Protein AF-0000000085179416 (afdb_homodimer)

Sequence (592 aa):
MPQKRSTLASAKGLTLIELLVALGIGALILALSLGLVLSNRQLYTLDQTRTALNQNLRAALDLLGADIRQAGERTPMDFPAVQVSSGNTLVLRRNLLEAVLTLCDRNGIRAGSSQDVLFVARRDHSPPPQCLPQDGDGNGWDDRLEAFARYRQENGGEVTFYLYDPTTGRGEFFPYDAEDQSRFHIHRARGRWTNDYPGNGTSRIYALEERRYVLQDGLLHLILNGNAAAPLRLVDRVTGFRVAVRTQDGRTHTDFGSRGQRWTDVAAILVEVTVQEGGRSRTLSGEYFPRNVLSQMPQKRSTLASAKGLTLIELLVALGIGALILALSLGLVLSNRQLYTLDQTRTALNQNLRAALDLLGADIRQAGERTPMDFPAVQ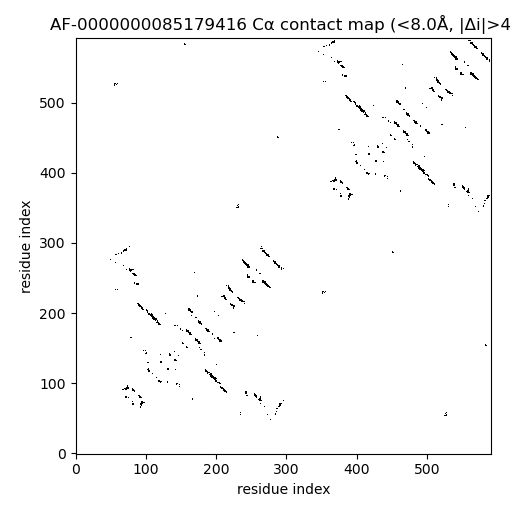VSSGNTLVLRRNLLEAVLTLCDRNGIRAGSSQDVLFVARRDHSPPPQCLPQDGDGNGWDDRLEAFARYRQENGGEVTFYLYDPTTGRGEFFPYDAEDQSRFHIHRARGRWTNDYPGNGTSRIYALEERRYVLQDGLLHLILNGNAAAPLRLVDRVTGFRVAVRTQDGRTHTDFGSRGQRWTDVAAILVEVTVQEGGRSRTLSGEYFPRNVLSQ

InterPro domains:
  IPR012902 Prokaryotic N-terminal methylation site [PF07963] (10-33)
  IPR012902 Prokaryotic N-terminal methylation site [PS00409] (12-32)
  IPR012902 Prokaryotic N-terminal methylation site [TIGR02532] (12-32)

pLDDT: mean 86.67, std 13.1, range [37.12, 98.19]

Nearest PDB structures (foldseek):
  6utu-assembly1_H  TM=5.791E-01  e=2.293E-02  Pseudomonas aeruginosa PAO1
  5bw0-assembly2_C  TM=5.534E-01  e=2.785E-01  Pseudomonas aeruginosa PAO1
  5zu5-assembly1_A  TM=1.793E-01  e=5.730E-01  Vibrio splendidus
  5xpw-assembly1_A-2  TM=1.370E-01  e=6.403E-01  Branchiostoma floridae
  7jzl-assembly1_B  TM=1.164E-01  e=2.053E+00  Severe acute respiratory syndrome coronavirus 2

Radius of gyration: 33.37 Å; Cα contacts (8 Å, |Δi|>4): 1235; chains: 2; bounding box: 124×116×88 Å

Organism: NCBI:txid751945

Structure (mmCIF, N/CA/C/O backbone):
data_AF-0000000085179416-model_v1
#
loop_
_entity.id
_entity.type
_entity.pdbx_description
1 polymer 'Prepilin-type N-terminal cleavage/methylation domain-containing protein'
#
loop_
_atom_site.group_PDB
_atom_site.id
_atom_site.type_symbol
_atom_site.label_atom_id
_atom_site.label_alt_id
_atom_site.label_comp_id
_atom_site.label_asym_id
_atom_site.label_entity_id
_atom_site.label_seq_id
_atom_site.pdbx_PDB_ins_code
_atom_site.Cartn_x
_atom_site.Cartn_y
_atom_site.Cartn_z
_atom_site.occupancy
_atom_site.B_iso_or_equiv
_atom_site.auth_seq_id
_atom_site.auth_comp_id
_atom_site.auth_asym_id
_atom_site.auth_atom_id
_atom_site.pdbx_PDB_model_num
ATOM 1 N N . MET A 1 1 ? 12.453 77.75 61.5 1 37.12 1 MET A N 1
ATOM 2 C CA . MET A 1 1 ? 12.359 77.375 60.094 1 37.12 1 MET A CA 1
ATOM 3 C C . MET A 1 1 ? 10.961 76.875 59.781 1 37.12 1 MET A C 1
ATOM 5 O O . MET A 1 1 ? 10.453 75.938 60.438 1 37.12 1 MET A O 1
ATOM 9 N N . PRO A 1 2 ? 10.023 77.625 59.188 1 47.03 2 PRO A N 1
ATOM 10 C CA . PRO A 1 2 ? 8.617 77.312 58.938 1 47.03 2 PRO A CA 1
ATOM 11 C C . PRO A 1 2 ? 8.422 76.125 58.031 1 47.03 2 PRO A C 1
ATOM 13 O O . PRO A 1 2 ? 9.258 75.875 57.156 1 47.03 2 PRO A O 1
ATOM 16 N N . GLN A 1 3 ? 8.047 75 58.594 1 50.47 3 GLN A N 1
ATOM 17 C CA . GLN A 1 3 ? 7.715 73.75 57.875 1 50.47 3 GLN A CA 1
ATOM 18 C C . GLN A 1 3 ? 6.758 74.062 56.719 1 50.47 3 GLN A C 1
ATOM 20 O O . GLN A 1 3 ? 5.691 74.625 56.938 1 50.47 3 GLN A O 1
ATOM 25 N N . LYS A 1 4 ? 7.328 74.25 55.531 1 53 4 LYS A N 1
ATOM 26 C CA . LYS A 1 4 ? 6.59 74.438 54.281 1 53 4 LYS A CA 1
ATOM 27 C C . LYS A 1 4 ? 5.547 73.375 54.094 1 53 4 LYS A C 1
ATOM 29 O O . LYS A 1 4 ? 5.879 72.188 54.031 1 53 4 LYS A O 1
ATOM 34 N N . ARG A 1 5 ? 4.293 73.562 54.438 1 51.75 5 ARG A N 1
ATOM 35 C CA . ARG A 1 5 ? 3.166 72.688 54.156 1 51.75 5 ARG A CA 1
ATOM 36 C C . ARG A 1 5 ? 3.062 72.375 52.656 1 51.75 5 ARG A C 1
ATOM 38 O O . ARG A 1 5 ? 3.039 73.312 51.844 1 51.75 5 ARG A O 1
ATOM 45 N N . SER A 1 6 ? 3.645 71.25 52.188 1 46.5 6 SER A N 1
ATOM 46 C CA . SER A 1 6 ? 3.504 70.812 50.812 1 46.5 6 SER A CA 1
ATOM 47 C C . SER A 1 6 ? 2.041 70.75 50.375 1 46.5 6 SER A C 1
ATOM 49 O O . SER A 1 6 ? 1.204 70.188 51.062 1 46.5 6 SER A O 1
ATOM 51 N N . THR A 1 7 ? 1.434 71.812 49.844 1 45.22 7 THR A N 1
ATOM 52 C CA . THR A 1 7 ? 0.093 71.812 49.281 1 45.22 7 THR A CA 1
ATOM 53 C C . THR A 1 7 ? -0.114 70.625 48.344 1 45.22 7 THR A C 1
ATOM 55 O O . THR A 1 7 ? 0.598 70.5 47.344 1 45.22 7 THR A O 1
ATOM 58 N N . LEU A 1 8 ? -0.374 69.438 48.875 1 43.59 8 LEU A N 1
ATOM 59 C CA . LEU A 1 8 ? -0.81 68.375 48.031 1 43.59 8 LEU A CA 1
ATOM 60 C C . LEU A 1 8 ? -1.809 68.812 46.969 1 43.59 8 LEU A C 1
ATOM 62 O O . LEU A 1 8 ? -2.805 69.5 47.312 1 43.59 8 LEU A O 1
ATOM 66 N N . ALA A 1 9 ? -1.366 69.25 45.844 1 45.34 9 ALA A N 1
ATOM 67 C CA . ALA A 1 9 ? -2.199 69.562 44.656 1 45.34 9 ALA A CA 1
ATOM 68 C C . ALA A 1 9 ? -3.418 68.625 44.625 1 45.34 9 ALA A C 1
ATOM 70 O O . ALA A 1 9 ? -3.289 67.375 44.75 1 45.34 9 ALA A O 1
ATOM 71 N N . SER A 1 10 ? -4.613 69 45.031 1 45.72 10 SER A N 1
ATOM 72 C CA . SER A 1 10 ? -5.934 68.375 44.906 1 45.72 10 SER A CA 1
ATOM 73 C C . SER A 1 10 ? -6.125 67.75 43.531 1 45.72 10 SER A C 1
ATOM 75 O O . SER A 1 10 ? -6.039 68.438 42.5 1 45.72 10 SER A O 1
ATOM 77 N N . ALA A 1 11 ? -5.613 66.625 43.25 1 50.62 11 ALA A N 1
ATOM 78 C CA . ALA A 1 11 ? -5.984 65.875 42.062 1 50.62 11 ALA A CA 1
ATOM 79 C C . ALA A 1 11 ? -7.465 66.062 41.75 1 50.62 11 ALA A C 1
ATOM 81 O O . ALA A 1 11 ? -8.336 65.688 42.531 1 50.62 11 ALA A O 1
ATOM 82 N N . LYS A 1 12 ? -7.809 67.062 41 1 55.06 12 LYS A N 1
ATOM 83 C CA . LYS A 1 12 ? -9.156 67.312 40.5 1 55.06 12 LYS A CA 1
ATOM 84 C C . LYS A 1 12 ? -9.805 66 40.062 1 55.06 12 LYS A C 1
ATOM 86 O O . LYS A 1 12 ? -9.234 65.25 39.25 1 55.06 12 LYS A O 1
ATOM 91 N N . GLY A 1 13 ? -10.57 65.375 40.812 1 56.47 13 GLY A N 1
ATOM 92 C CA . GLY A 1 13 ? -11.406 64.188 40.531 1 56.47 13 GLY A CA 1
ATOM 93 C C . GLY A 1 13 ? -12 64.25 39.156 1 56.47 13 GLY A C 1
ATOM 94 O O . GLY A 1 13 ? -12.156 65.312 38.562 1 56.47 13 GLY A O 1
ATOM 95 N N . LEU A 1 14 ? -11.695 63.312 38.344 1 61.19 14 LEU A N 1
ATOM 96 C CA . LEU A 1 14 ? -12.344 63.188 37.062 1 61.19 14 LEU A CA 1
ATOM 97 C C . LEU A 1 14 ? -13.852 63.312 37.188 1 61.19 14 LEU A C 1
ATOM 99 O O . LEU A 1 14 ? -14.438 62.844 38.188 1 61.19 14 LEU A O 1
ATOM 103 N N . THR A 1 15 ? -14.367 64.25 36.469 1 64.94 15 THR A N 1
ATOM 104 C CA . THR A 1 15 ? -15.82 64.375 36.375 1 64.94 15 THR A CA 1
ATOM 105 C C . THR A 1 15 ? -16.391 63.062 35.812 1 64.94 15 THR A C 1
ATOM 107 O O . THR A 1 15 ? -15.68 62.25 35.219 1 64.94 15 THR A O 1
ATOM 110 N N . LEU A 1 16 ? -17.562 62.688 36.156 1 63.41 16 LEU A N 1
ATOM 111 C CA . LEU A 1 16 ? -18.297 61.531 35.656 1 63.41 16 LEU A CA 1
ATOM 112 C C . LEU A 1 16 ? -18.234 61.438 34.156 1 63.41 16 LEU A C 1
ATOM 114 O O . LEU A 1 16 ? -18.047 60.344 33.594 1 63.41 16 LEU A O 1
ATOM 118 N N . ILE A 1 17 ? -18.359 62.625 33.469 1 69.12 17 ILE A N 1
ATOM 119 C CA . ILE A 1 17 ? -18.328 62.656 32 1 69.12 17 ILE A CA 1
ATOM 120 C C . ILE A 1 17 ? -16.938 62.281 31.5 1 69.12 17 ILE A C 1
ATOM 122 O O . ILE A 1 17 ? -16.812 61.562 30.5 1 69.12 17 ILE A O 1
ATOM 126 N N . GLU A 1 18 ? -16.031 62.781 32.25 1 71.25 18 GLU A N 1
ATOM 127 C CA . GLU A 1 18 ? -14.664 62.469 31.844 1 71.25 18 GLU A CA 1
ATOM 128 C C . GLU A 1 18 ? -14.367 60.969 32 1 71.25 18 GLU A C 1
ATOM 130 O O . GLU A 1 18 ? -13.719 60.375 31.156 1 71.25 18 GLU A O 1
ATOM 135 N N . LEU A 1 19 ? -14.758 60.406 33 1 67.81 19 LEU A N 1
ATOM 136 C CA . LEU A 1 19 ? -14.586 59 33.219 1 67.81 19 LEU A CA 1
ATOM 137 C C . LEU A 1 19 ? -15.352 58.188 32.156 1 67.81 19 LEU A C 1
ATOM 139 O O . LEU A 1 19 ? -14.836 57.188 31.641 1 67.81 19 LEU A O 1
ATOM 143 N N . LEU A 1 20 ? -16.547 58.594 31.812 1 71.06 20 LEU A N 1
ATOM 144 C CA . LEU A 1 20 ? -17.375 57.906 30.828 1 71.06 20 LEU A CA 1
ATOM 145 C C . LEU A 1 20 ? -16.734 57.938 29.438 1 71.06 20 LEU A C 1
ATOM 147 O O . LEU A 1 20 ? -16.734 56.938 28.719 1 71.06 20 LEU A O 1
ATOM 151 N N . VAL A 1 21 ? -16.125 59.156 29.156 1 74.06 21 VAL A N 1
ATOM 152 C CA . VAL A 1 21 ? -15.492 59.281 27.844 1 74.06 21 VAL A CA 1
ATOM 153 C C . VAL A 1 21 ? -14.219 58.438 27.797 1 74.06 21 VAL A C 1
ATOM 155 O O . VAL A 1 21 ? -13.953 57.781 26.797 1 74.06 21 VAL A O 1
ATOM 158 N N . ALA A 1 22 ? -13.492 58.5 28.859 1 74.25 22 ALA A N 1
ATOM 159 C CA . ALA A 1 22 ? -12.266 57.688 28.906 1 74.25 22 ALA A CA 1
ATOM 160 C C . ALA A 1 22 ? -12.578 56.188 28.812 1 74.25 22 ALA A C 1
ATOM 162 O O . ALA A 1 22 ? -11.891 55.469 28.109 1 74.25 22 ALA A O 1
ATOM 163 N N . LEU A 1 23 ? -13.578 55.781 29.516 1 73.25 23 LEU A N 1
ATOM 164 C CA . LEU A 1 23 ? -14 54.375 29.438 1 73.25 23 LEU A CA 1
ATOM 165 C C . LEU A 1 23 ? -14.508 54.031 28.031 1 73.25 23 LEU A C 1
ATOM 167 O O . LEU A 1 23 ? -14.266 52.938 27.531 1 73.25 23 LEU A O 1
ATOM 171 N N . GLY A 1 24 ? -15.219 55 27.422 1 74.88 24 GLY A N 1
ATOM 172 C CA . GLY A 1 24 ? -15.688 54.812 26.062 1 74.88 24 GLY A CA 1
ATOM 173 C C . GLY A 1 24 ? -14.562 54.656 25.062 1 74.88 24 GLY A C 1
ATOM 174 O O . GLY A 1 24 ? -14.57 53.75 24.234 1 74.88 24 GLY A O 1
ATOM 175 N N . ILE A 1 25 ? -13.578 55.531 25.203 1 74.12 25 ILE A N 1
ATOM 176 C CA . ILE A 1 25 ? -12.438 55.5 24.281 1 74.12 25 ILE A CA 1
ATOM 177 C C . ILE A 1 25 ? -11.617 54.25 24.531 1 74.12 25 ILE A C 1
ATOM 179 O O . ILE A 1 25 ? -11.195 53.562 23.594 1 74.12 25 ILE A O 1
ATOM 183 N N . GLY A 1 26 ? -11.375 54 25.828 1 72.94 26 GLY A N 1
ATOM 184 C CA . GLY A 1 26 ? -10.664 52.781 26.172 1 72.94 26 GLY A CA 1
ATOM 185 C C . GLY A 1 26 ? -11.352 51.531 25.656 1 72.94 26 GLY A C 1
ATOM 186 O O . GLY A 1 26 ? -10.695 50.625 25.125 1 72.94 26 GLY A O 1
ATOM 187 N N . ALA A 1 27 ? -12.711 51.469 25.781 1 76.38 27 ALA A N 1
ATOM 188 C CA . ALA A 1 27 ? -13.492 50.344 25.281 1 76.38 27 ALA A CA 1
ATOM 189 C C . ALA A 1 27 ? -13.398 50.25 23.766 1 76.38 27 ALA A C 1
ATOM 191 O O . ALA A 1 27 ? -13.289 49.125 23.203 1 76.38 27 ALA A O 1
ATOM 192 N N . LEU A 1 28 ? -13.344 51.344 23.109 1 71.88 28 LEU A N 1
ATOM 193 C CA . LEU A 1 28 ? -13.234 51.344 21.656 1 71.88 28 LEU A CA 1
ATOM 194 C C . LEU A 1 28 ? -11.867 50.812 21.219 1 71.88 28 LEU A C 1
ATOM 196 O O . LEU A 1 28 ? -11.781 50.031 20.266 1 71.88 28 LEU A O 1
ATOM 200 N N . ILE A 1 29 ? -10.82 51.219 21.875 1 75.81 29 ILE A N 1
ATOM 201 C CA . ILE A 1 29 ? -9.477 50.75 21.547 1 75.81 29 ILE A CA 1
ATOM 202 C C . ILE A 1 29 ? -9.344 49.25 21.812 1 75.81 29 ILE A C 1
ATOM 204 O O . ILE A 1 29 ? -8.781 48.531 21 1 75.81 29 ILE A O 1
ATOM 208 N N . LEU A 1 30 ? -9.867 48.781 22.875 1 73.94 30 LEU A N 1
ATOM 209 C CA . LEU A 1 30 ? -9.836 47.344 23.188 1 73.94 30 LEU A CA 1
ATOM 210 C C . LEU A 1 30 ? -10.609 46.562 22.141 1 73.94 30 LEU A C 1
ATOM 212 O O . LEU A 1 30 ? -10.18 45.469 21.734 1 73.94 30 LEU A O 1
ATOM 216 N N . ALA A 1 31 ? -11.734 47.094 21.734 1 71.12 31 ALA A N 1
ATOM 217 C CA . ALA A 1 31 ? -12.539 46.438 20.719 1 71.12 31 ALA A CA 1
ATOM 218 C C . ALA A 1 31 ? -11.797 46.344 19.391 1 71.12 31 ALA A C 1
ATOM 220 O O . ALA A 1 31 ? -11.797 45.312 18.734 1 71.12 31 ALA A O 1
ATOM 221 N N . LEU A 1 32 ? -11.102 47.438 19.047 1 67.69 32 LEU A N 1
ATOM 222 C CA . LEU A 1 32 ? -10.336 47.469 17.797 1 67.69 32 LEU A CA 1
ATOM 223 C C . LEU A 1 32 ? -9.133 46.531 17.891 1 67.69 32 LEU A C 1
ATOM 225 O O . LEU A 1 32 ? -8.828 45.844 16.922 1 67.69 32 LEU A O 1
ATOM 229 N N . SER A 1 33 ? -8.469 46.5 19 1 68.12 33 SER A N 1
ATOM 230 C CA . SER A 1 33 ? -7.324 45.594 19.219 1 68.12 33 SER A CA 1
ATOM 231 C C . SER A 1 33 ? -7.75 44.156 19.219 1 68.12 33 SER A C 1
ATOM 233 O O . SER A 1 33 ? -7.062 43.281 18.656 1 68.12 33 SER A O 1
ATOM 235 N N . LEU A 1 34 ? -8.891 43.906 19.844 1 65.25 34 LEU A N 1
ATOM 236 C CA . LEU A 1 34 ? -9.422 42.531 19.859 1 65.25 34 LEU A CA 1
ATOM 237 C C . LEU A 1 34 ? -9.805 42.094 18.453 1 65.25 34 LEU A C 1
ATOM 239 O O . LEU A 1 34 ? -9.562 40.938 18.078 1 65.25 34 LEU A O 1
ATOM 243 N N . GLY A 1 35 ? -10.344 43 17.688 1 62.09 35 GLY A N 1
ATOM 244 C CA . GLY A 1 35 ? -10.641 42.688 16.297 1 62.09 35 GLY A CA 1
ATOM 245 C C . GLY A 1 35 ? -9.414 42.344 15.484 1 62.09 35 GLY A C 1
ATOM 246 O O . GLY A 1 35 ? -9.438 41.406 14.688 1 62.09 35 GLY A O 1
ATOM 247 N N . LEU A 1 36 ? -8.352 43.062 15.758 1 61.28 36 LEU A N 1
ATOM 248 C CA . LEU A 1 36 ? -7.098 42.844 15.039 1 61.28 36 LEU A CA 1
ATOM 249 C C . LEU A 1 36 ? -6.48 41.5 15.453 1 61.28 36 LEU A C 1
ATOM 251 O O . LEU A 1 36 ? -5.98 40.75 14.609 1 61.28 36 LEU A O 1
ATOM 255 N N . VAL A 1 37 ? -6.473 41.312 16.719 1 61 37 VAL A N 1
ATOM 256 C CA . VAL A 1 37 ? -5.922 40.062 17.234 1 61 37 VAL A CA 1
ATOM 257 C C . VAL A 1 37 ? -6.727 38.875 16.703 1 61 37 VAL A C 1
ATOM 259 O O . VAL A 1 37 ? -6.152 37.875 16.281 1 61 37 VAL A O 1
ATOM 262 N N . LEU A 1 38 ? -8.039 39.031 16.609 1 60.34 38 LEU A N 1
ATOM 263 C CA . LEU A 1 38 ? -8.891 37.969 16.094 1 60.34 38 LEU A CA 1
ATOM 264 C C . LEU A 1 38 ? -8.703 37.781 14.586 1 60.34 38 LEU A C 1
ATOM 266 O O . LEU A 1 38 ? -8.695 36.688 14.078 1 60.34 38 LEU A O 1
ATOM 270 N N . SER A 1 39 ? -8.469 38.906 13.93 1 60.66 39 SER A N 1
ATOM 271 C CA . SER A 1 39 ? -8.227 38.875 12.492 1 60.66 39 SER A CA 1
ATOM 272 C C . SER A 1 39 ? -6.887 38.219 12.18 1 60.66 39 SER A C 1
ATOM 274 O O . SER A 1 39 ? -6.793 37.406 11.25 1 60.66 39 SER A O 1
ATOM 276 N N . ASN A 1 40 ? -5.77 38.562 12.906 1 57.25 40 ASN A N 1
ATOM 277 C CA . ASN A 1 40 ? -4.457 37.938 12.695 1 57.25 40 ASN A CA 1
ATOM 278 C C . ASN A 1 40 ? -4.457 36.469 13.055 1 57.25 40 ASN A C 1
ATOM 280 O O . ASN A 1 40 ? -3.818 35.656 12.375 1 57.25 40 ASN A O 1
ATOM 284 N N . ARG A 1 41 ? -5.09 36.125 14.094 1 55.97 41 ARG A N 1
ATOM 285 C CA . ARG A 1 41 ? -5.219 34.719 14.445 1 55.97 41 ARG A CA 1
ATOM 286 C C . ARG A 1 41 ? -5.949 33.938 13.352 1 55.97 41 ARG A C 1
ATOM 288 O O . ARG A 1 41 ? -5.594 32.812 13.039 1 55.97 41 ARG A O 1
ATOM 295 N N . GLN A 1 42 ? -6.883 34.688 12.766 1 57.16 42 GLN A N 1
ATOM 296 C CA . GLN A 1 42 ? -7.617 34.062 11.672 1 57.16 42 GLN A CA 1
ATOM 297 C C . GLN A 1 42 ? -6.727 33.875 10.445 1 57.16 42 GLN A C 1
ATOM 299 O O . GLN A 1 42 ? -6.77 32.812 9.805 1 57.16 42 GLN A O 1
ATOM 304 N N . LEU A 1 43 ? -5.844 34.844 10.156 1 52.69 43 LEU A N 1
ATOM 305 C CA . LEU A 1 43 ? -4.949 34.75 9.008 1 52.69 43 LEU A CA 1
ATOM 306 C C . LEU A 1 43 ? -3.9 33.656 9.234 1 52.69 43 LEU A C 1
ATOM 308 O O . LEU A 1 43 ? -3.613 32.875 8.328 1 52.69 43 LEU A O 1
ATOM 312 N N . TYR A 1 44 ? -3.238 33.594 10.359 1 53.75 44 TYR A N 1
ATOM 313 C CA . TYR A 1 44 ? -2.227 32.594 10.695 1 53.75 44 TYR A CA 1
ATOM 314 C C . TYR A 1 44 ? -2.824 31.203 10.703 1 53.75 44 TYR A C 1
ATOM 316 O O . TYR A 1 44 ? -2.234 30.266 10.164 1 53.75 44 TYR A O 1
ATOM 324 N N . THR A 1 45 ? -3.988 31.062 11.297 1 59.47 45 THR A N 1
ATOM 325 C CA . THR A 1 45 ? -4.668 29.766 11.336 1 59.47 45 THR A CA 1
ATOM 326 C C . THR A 1 45 ? -5.07 29.328 9.938 1 59.47 45 THR A C 1
ATOM 328 O O . THR A 1 45 ? -4.949 28.156 9.594 1 59.47 45 THR A O 1
ATOM 331 N N . LEU A 1 46 ? -5.336 30.406 9.07 1 58.53 46 LEU A N 1
ATOM 332 C CA . LEU A 1 46 ? -5.711 30.094 7.699 1 58.53 46 LEU A CA 1
ATOM 333 C C . LEU A 1 46 ? -4.496 29.641 6.895 1 58.53 46 LEU A C 1
ATOM 335 O O . LEU A 1 46 ? -4.582 28.703 6.113 1 58.53 46 LEU A O 1
ATOM 339 N N . ASP A 1 47 ? -3.279 30.312 7.113 1 62.72 47 ASP A N 1
ATOM 340 C CA . ASP A 1 47 ? -2.064 29.953 6.391 1 62.72 47 ASP A CA 1
ATOM 341 C C . ASP A 1 47 ? -1.564 28.562 6.812 1 62.72 47 ASP A C 1
ATOM 343 O O . ASP A 1 47 ? -1.149 27.766 5.969 1 62.72 47 ASP A O 1
ATOM 347 N N . GLN A 1 48 ? -1.562 28.328 8.039 1 68.69 48 GLN A N 1
ATOM 348 C CA . GLN A 1 48 ? -1.123 27.031 8.539 1 68.69 48 GLN A CA 1
ATOM 349 C C . GLN A 1 48 ? -2.045 25.922 8.055 1 68.69 48 GLN A C 1
ATOM 351 O O . GLN A 1 48 ? -1.581 24.828 7.703 1 68.69 48 GLN A O 1
ATOM 356 N N . THR A 1 49 ? -3.248 26.297 7.902 1 76 49 THR A N 1
ATOM 357 C CA . THR A 1 49 ? -4.227 25.328 7.426 1 76 49 THR A CA 1
ATOM 358 C C . THR A 1 49 ? -4.039 25.062 5.938 1 76 49 THR A C 1
ATOM 360 O O . THR A 1 49 ? -4.137 23.906 5.492 1 76 49 THR A O 1
ATOM 363 N N . ARG A 1 50 ? -3.613 26.141 5.203 1 78.75 50 ARG A N 1
ATOM 364 C CA . ARG A 1 50 ? -3.393 25.953 3.771 1 78.75 50 ARG A CA 1
ATOM 365 C C . ARG A 1 50 ? -2.166 25.094 3.508 1 78.75 50 ARG A C 1
ATOM 367 O O . ARG A 1 50 ? -2.197 24.203 2.652 1 78.75 50 ARG A O 1
ATOM 374 N N . THR A 1 51 ? -1.12 25.359 4.145 1 80.88 51 THR A N 1
ATOM 375 C CA . THR A 1 51 ? 0.099 24.578 3.986 1 80.88 51 THR A CA 1
ATOM 376 C C . THR A 1 51 ? -0.147 23.109 4.344 1 80.88 51 THR A C 1
ATOM 378 O O . THR A 1 51 ? 0.272 22.219 3.619 1 80.88 51 THR A O 1
ATOM 381 N N . ALA A 1 52 ? -0.859 22.922 5.375 1 82.19 52 ALA A N 1
ATOM 382 C CA . ALA A 1 52 ? -1.168 21.562 5.816 1 82.19 52 ALA A CA 1
ATOM 383 C C . ALA A 1 52 ? -2.035 20.828 4.789 1 82.19 52 ALA A C 1
ATOM 385 O O . ALA A 1 52 ? -1.827 19.656 4.516 1 82.19 52 ALA A O 1
ATOM 386 N N . LEU A 1 53 ? -2.922 21.562 4.219 1 85.19 53 LEU A N 1
ATOM 387 C CA . LEU A 1 53 ? -3.805 20.969 3.219 1 85.19 53 LEU A CA 1
ATOM 388 C C . LEU A 1 53 ? -3.027 20.594 1.959 1 85.19 53 LEU A C 1
ATOM 390 O O . LEU A 1 53 ? -3.238 19.516 1.391 1 85.19 53 LEU A O 1
ATOM 394 N N . ASN A 1 54 ? -2.152 21.484 1.59 1 86.5 54 ASN A N 1
ATOM 395 C CA . ASN A 1 54 ? -1.344 21.203 0.407 1 86.5 54 ASN A CA 1
ATOM 396 C C . ASN A 1 54 ? -0.411 20.016 0.63 1 86.5 54 ASN A C 1
ATOM 398 O O . ASN A 1 54 ? -0.215 19.203 -0.271 1 86.5 54 ASN A O 1
ATOM 402 N N . GLN A 1 55 ? 0.098 20 1.769 1 85.81 55 GLN A N 1
ATOM 403 C CA . GLN A 1 55 ? 0.967 18.891 2.113 1 85.81 55 GLN A CA 1
ATOM 404 C C . GLN A 1 55 ? 0.189 17.578 2.143 1 85.81 55 GLN A C 1
ATOM 406 O O . GLN A 1 55 ? 0.664 16.547 1.64 1 85.81 55 GLN A O 1
ATOM 411 N N . ASN A 1 56 ? -0.943 17.625 2.646 1 89.56 56 ASN A N 1
ATOM 412 C CA . ASN A 1 56 ? -1.8 16.438 2.697 1 89.56 56 ASN A CA 1
ATOM 413 C C . ASN A 1 56 ? -2.211 15.984 1.299 1 89.56 56 ASN A C 1
ATOM 415 O O . ASN A 1 56 ? -2.264 14.781 1.022 1 89.56 56 ASN A O 1
ATOM 419 N N . LEU A 1 57 ? -2.463 16.953 0.495 1 91.31 57 LEU A N 1
ATOM 420 C CA . LEU A 1 57 ? -2.848 16.672 -0.883 1 91.31 57 LEU A CA 1
ATOM 421 C C . LEU A 1 57 ? -1.72 15.961 -1.623 1 91.31 57 LEU A C 1
ATOM 423 O O . LEU A 1 57 ? -1.953 14.961 -2.309 1 91.31 57 LEU A O 1
ATOM 427 N N . ARG A 1 58 ? -0.556 16.438 -1.472 1 90.81 58 ARG A N 1
ATOM 428 C CA . ARG A 1 58 ? 0.597 15.812 -2.113 1 90.81 58 ARG A CA 1
ATOM 429 C C . ARG A 1 58 ? 0.821 14.406 -1.579 1 90.81 58 ARG A C 1
ATOM 431 O O . ARG A 1 58 ? 1.071 13.477 -2.35 1 90.81 58 ARG A O 1
ATOM 438 N N . ALA A 1 59 ? 0.72 14.273 -0.339 1 90.88 59 ALA A N 1
ATOM 439 C CA . ALA A 1 59 ? 0.893 12.961 0.286 1 90.88 59 ALA A CA 1
ATOM 440 C C . ALA A 1 59 ? -0.162 11.977 -0.206 1 90.88 59 ALA A C 1
ATOM 442 O O . ALA A 1 59 ? 0.136 10.805 -0.435 1 90.88 59 ALA A O 1
ATOM 443 N N . ALA A 1 60 ? -1.333 12.453 -0.321 1 93.12 60 ALA A N 1
ATOM 444 C CA . ALA A 1 60 ? -2.414 11.602 -0.807 1 93.12 60 ALA A CA 1
ATOM 445 C C . ALA A 1 60 ? -2.148 11.133 -2.234 1 93.12 60 ALA A C 1
ATOM 447 O O . ALA A 1 60 ? -2.4 9.977 -2.574 1 93.12 60 ALA A O 1
ATOM 448 N N . LEU A 1 61 ? -1.639 12.016 -3.041 1 92.44 61 LEU A N 1
ATOM 449 C CA . LEU A 1 61 ? -1.299 11.641 -4.406 1 92.44 61 LEU A CA 1
ATOM 450 C C . LEU A 1 61 ? -0.142 10.648 -4.426 1 92.44 61 LEU A C 1
ATOM 452 O O . LEU A 1 61 ? -0.124 9.727 -5.246 1 92.44 61 LEU A O 1
ATOM 456 N N . ASP A 1 62 ? 0.76 10.844 -3.537 1 90.62 62 ASP A N 1
ATOM 457 C CA . ASP A 1 62 ? 1.866 9.898 -3.416 1 90.62 62 ASP A CA 1
ATOM 458 C C . ASP A 1 62 ? 1.362 8.516 -3.023 1 90.62 62 ASP A C 1
ATOM 460 O O . ASP A 1 62 ? 1.827 7.504 -3.557 1 90.62 62 ASP A O 1
ATOM 464 N N . LEU A 1 63 ? 0.445 8.492 -2.129 1 93.69 63 LEU A N 1
ATOM 465 C CA . LEU A 1 63 ? -0.145 7.223 -1.714 1 93.69 63 LEU A CA 1
ATOM 466 C C . LEU A 1 63 ? -0.886 6.562 -2.873 1 93.69 63 LEU A C 1
ATOM 468 O O . LEU A 1 63 ? -0.734 5.363 -3.109 1 93.69 63 LEU A O 1
ATOM 472 N N . LEU A 1 64 ? -1.616 7.355 -3.539 1 94.62 64 LEU A N 1
ATOM 473 C CA . LEU A 1 64 ? -2.342 6.867 -4.707 1 94.62 64 LEU A CA 1
ATOM 474 C C . LEU A 1 64 ? -1.383 6.289 -5.742 1 94.62 64 LEU A C 1
ATOM 476 O O . LEU A 1 64 ? -1.603 5.191 -6.254 1 94.62 64 LEU A O 1
ATOM 480 N N . GLY A 1 65 ? -0.381 7.016 -6.023 1 93 65 GLY A N 1
ATOM 481 C CA . GLY A 1 65 ? 0.624 6.535 -6.957 1 93 65 GLY A CA 1
ATOM 482 C C . GLY A 1 65 ? 1.254 5.223 -6.531 1 93 65 GLY A C 1
ATOM 483 O O . GLY A 1 65 ? 1.435 4.32 -7.355 1 93 65 GLY A O 1
ATOM 484 N N . ALA A 1 66 ? 1.583 5.137 -5.312 1 91.88 66 ALA A N 1
ATOM 485 C CA . ALA A 1 66 ? 2.16 3.908 -4.773 1 91.88 66 ALA A CA 1
ATOM 486 C C . ALA A 1 66 ? 1.198 2.734 -4.93 1 91.88 66 ALA A C 1
ATOM 488 O O . ALA A 1 66 ? 1.608 1.632 -5.297 1 91.88 66 ALA A O 1
ATOM 489 N N . ASP A 1 67 ? -0.06 2.947 -4.617 1 95.25 67 ASP A N 1
ATOM 490 C CA . ASP A 1 67 ? -1.064 1.895 -4.73 1 95.25 67 ASP A CA 1
ATOM 491 C C . ASP A 1 67 ? -1.26 1.478 -6.188 1 95.25 67 ASP A C 1
ATOM 493 O O . ASP A 1 67 ? -1.404 0.29 -6.484 1 95.25 67 ASP A O 1
ATOM 497 N N . ILE A 1 68 ? -1.28 2.445 -7.098 1 95.69 68 ILE A N 1
ATOM 498 C CA . ILE A 1 68 ? -1.446 2.15 -8.516 1 95.69 68 ILE A CA 1
ATOM 499 C C . ILE A 1 68 ? -0.292 1.275 -9 1 95.69 68 ILE A C 1
ATOM 501 O O . ILE A 1 68 ? -0.502 0.316 -9.75 1 95.69 68 ILE A O 1
ATOM 505 N N . ARG A 1 69 ? 0.888 1.539 -8.594 1 91.06 69 ARG A N 1
ATOM 506 C CA . ARG A 1 69 ? 2.062 0.783 -9.016 1 91.06 69 ARG A CA 1
ATOM 507 C C . ARG A 1 69 ? 1.961 -0.675 -8.578 1 91.06 69 ARG A C 1
ATOM 509 O O . ARG A 1 69 ? 2.535 -1.561 -9.219 1 91.06 69 ARG A O 1
ATOM 516 N N . GLN A 1 70 ? 1.152 -0.87 -7.508 1 91.88 70 GLN A N 1
ATOM 517 C CA . GLN A 1 70 ? 1.048 -2.223 -6.973 1 91.88 70 GLN A CA 1
ATOM 518 C C . GLN A 1 70 ? -0.159 -2.953 -7.555 1 91.88 70 GLN A C 1
ATOM 520 O O . GLN A 1 70 ? -0.321 -4.156 -7.348 1 91.88 70 GLN A O 1
ATOM 525 N N . ALA A 1 71 ? -0.969 -2.246 -8.25 1 95.75 71 ALA A N 1
ATOM 526 C CA . ALA A 1 71 ? -2.191 -2.842 -8.781 1 95.75 71 ALA A CA 1
ATOM 527 C C . ALA A 1 71 ? -1.872 -3.99 -9.734 1 95.75 71 ALA A C 1
ATOM 529 O O . ALA A 1 71 ? -0.944 -3.895 -10.547 1 95.75 71 ALA A O 1
ATOM 530 N N . GLY A 1 72 ? -2.641 -5.109 -9.578 1 95.56 72 GLY A N 1
ATOM 531 C CA . GLY A 1 72 ? -2.52 -6.223 -10.508 1 95.56 72 GLY A CA 1
ATOM 532 C C . GLY A 1 72 ? -1.511 -7.266 -10.062 1 95.56 72 GLY A C 1
ATOM 533 O O . GLY A 1 72 ? -1.319 -8.281 -10.742 1 95.56 72 GLY A O 1
ATOM 534 N N . GLU A 1 73 ? -0.878 -7.031 -8.906 1 92.62 73 GLU A N 1
ATOM 535 C CA . GLU A 1 73 ? 0.082 -8.016 -8.406 1 92.62 73 GLU A CA 1
ATOM 536 C C . GLU A 1 73 ? -0.552 -9.398 -8.289 1 92.62 73 GLU A C 1
ATOM 538 O O . GLU A 1 73 ? -1.6 -9.555 -7.656 1 92.62 73 GLU A O 1
ATOM 543 N N . ARG A 1 74 ? 0.087 -10.414 -8.922 1 91.75 74 ARG A N 1
ATOM 544 C CA . ARG A 1 74 ? -0.302 -11.812 -8.844 1 91.75 74 ARG A CA 1
ATOM 545 C C . ARG A 1 74 ? -1.738 -12.008 -9.32 1 91.75 74 ARG A C 1
ATOM 547 O O . ARG A 1 74 ? -2.479 -12.82 -8.758 1 91.75 74 ARG A O 1
ATOM 554 N N . THR A 1 75 ? -2.244 -11.172 -10.195 1 94.75 75 THR A N 1
ATOM 555 C CA . THR A 1 75 ? -3.568 -11.359 -10.773 1 94.75 75 THR A CA 1
ATOM 556 C C . THR A 1 75 ? -3.467 -11.656 -12.266 1 94.75 75 THR A C 1
ATOM 558 O O . THR A 1 75 ? -2.547 -11.18 -12.938 1 94.75 75 THR A O 1
ATOM 561 N N . PRO A 1 76 ? -4.348 -12.5 -12.742 1 92.81 76 PRO A N 1
ATOM 562 C CA . PRO A 1 76 ? -4.344 -12.781 -14.18 1 92.81 76 PRO A CA 1
ATOM 563 C C . PRO A 1 76 ? -4.934 -11.633 -15.008 1 92.81 76 PRO A C 1
ATOM 565 O O . PRO A 1 76 ? -5.465 -10.672 -14.445 1 92.81 76 PRO A O 1
ATOM 568 N N . MET A 1 77 ? -4.832 -11.75 -16.297 1 89.75 77 MET A N 1
ATOM 569 C CA . MET A 1 77 ? -5.254 -10.695 -17.219 1 89.75 77 MET A CA 1
ATOM 570 C C . MET A 1 77 ? -6.77 -10.516 -17.172 1 89.75 77 MET A C 1
ATOM 572 O O . MET A 1 77 ? -7.273 -9.422 -17.422 1 89.75 77 MET A O 1
ATOM 576 N N . ASP A 1 78 ? -7.492 -11.578 -16.859 1 88.88 78 ASP A N 1
ATOM 577 C CA . ASP A 1 78 ? -8.945 -11.531 -16.922 1 88.88 78 ASP A CA 1
ATOM 578 C C . ASP A 1 78 ? -9.539 -11.055 -15.586 1 88.88 78 ASP A C 1
ATOM 580 O O . ASP A 1 78 ? -10.758 -11.023 -15.422 1 88.88 78 ASP A O 1
ATOM 584 N N . PHE A 1 79 ? -8.695 -10.766 -14.648 1 93.69 79 PHE A N 1
ATOM 585 C CA . PHE A 1 79 ? -9.125 -10.234 -13.359 1 93.69 79 PHE A CA 1
ATOM 586 C C . PHE A 1 79 ? -9.211 -8.719 -13.398 1 93.69 79 PHE A C 1
ATOM 588 O O . PHE A 1 79 ? -8.359 -8.055 -14 1 93.69 79 PHE A O 1
ATOM 595 N N . PRO A 1 80 ? -10.234 -8.156 -12.82 1 94.12 80 PRO A N 1
ATOM 596 C CA . PRO A 1 80 ? -10.375 -6.699 -12.82 1 94.12 80 PRO A CA 1
ATOM 597 C C . PRO A 1 80 ? -9.492 -6.016 -11.781 1 94.12 80 PRO A C 1
ATOM 599 O O . PRO A 1 80 ? -10 -5.426 -10.828 1 94.12 80 PRO A O 1
ATOM 602 N N . ALA A 1 81 ? -8.227 -6 -12.062 1 96.44 81 ALA A N 1
ATOM 603 C CA . ALA A 1 81 ? -7.246 -5.461 -11.125 1 96.44 81 ALA A CA 1
ATOM 604 C C . ALA A 1 81 ? -7.352 -3.943 -11.031 1 96.44 81 ALA A C 1
ATOM 606 O O . ALA A 1 81 ? -6.977 -3.352 -10.016 1 96.44 81 ALA A O 1
ATOM 607 N N . VAL A 1 82 ? -7.793 -3.289 -12.086 1 97.62 82 VAL A N 1
ATOM 608 C CA . VAL A 1 82 ? -8 -1.847 -12.148 1 97.62 82 VAL A CA 1
ATOM 609 C C . VAL A 1 82 ? -9.414 -1.551 -12.641 1 97.62 82 VAL A C 1
ATOM 611 O O . VAL A 1 82 ? -9.836 -2.061 -13.688 1 97.62 82 VAL A O 1
ATOM 614 N N . GLN A 1 83 ? -10.102 -0.763 -11.898 1 97.25 83 GLN A N 1
ATOM 615 C CA . GLN A 1 83 ? -11.438 -0.339 -12.305 1 97.25 83 GLN A CA 1
ATOM 616 C C . GLN A 1 83 ? -11.648 1.148 -12.031 1 97.25 83 GLN A C 1
ATOM 618 O O . GLN A 1 83 ? -11.25 1.658 -10.984 1 97.25 83 GLN A O 1
ATOM 623 N N . VAL A 1 84 ? -12.133 1.812 -13 1 97.75 84 VAL A N 1
ATOM 624 C CA . VAL A 1 84 ? -12.547 3.205 -12.875 1 97.75 84 VAL A CA 1
ATOM 625 C C . VAL A 1 84 ? -14.031 3.33 -13.211 1 97.75 84 VAL A C 1
ATOM 627 O O . VAL A 1 84 ? -14.492 2.795 -14.227 1 97.75 84 VAL A O 1
ATOM 630 N N . SER A 1 85 ? -14.758 3.982 -12.328 1 95.56 85 SER A N 1
ATOM 631 C CA . SER A 1 85 ? -16.188 4.191 -12.547 1 95.56 85 SER A CA 1
ATOM 632 C C . SER A 1 85 ? -16.531 5.676 -12.531 1 95.56 85 SER A C 1
ATOM 634 O O . SER A 1 85 ? -16.219 6.383 -11.57 1 95.56 85 SER A O 1
ATOM 636 N N . SER A 1 86 ? -17.188 6.176 -13.586 1 93.38 86 SER A N 1
ATOM 637 C CA . SER A 1 86 ? -17.703 7.531 -13.727 1 93.38 86 SER A CA 1
ATOM 638 C C . SER A 1 86 ? -16.594 8.562 -13.586 1 93.38 86 SER A C 1
ATOM 640 O O . SER A 1 86 ? -16.844 9.711 -13.211 1 93.38 86 SER A O 1
ATOM 642 N N . GLY A 1 87 ? -15.422 8.141 -13.648 1 94.19 87 GLY A N 1
ATOM 643 C CA . GLY A 1 87 ? -14.273 9.039 -13.602 1 94.19 87 GLY A CA 1
ATOM 644 C C . GLY A 1 87 ? -14 9.57 -12.211 1 94.19 87 GLY A C 1
ATOM 645 O O . GLY A 1 87 ? -13.203 10.492 -12.039 1 94.19 87 GLY A O 1
ATOM 646 N N . ASN A 1 88 ? -14.656 9.023 -11.203 1 94.38 88 ASN A N 1
ATOM 647 C CA . ASN A 1 88 ? -14.445 9.594 -9.883 1 94.38 88 ASN A CA 1
ATOM 648 C C . ASN A 1 88 ? -14.281 8.508 -8.82 1 94.38 88 ASN A C 1
ATOM 650 O O . ASN A 1 88 ? -14.352 8.781 -7.625 1 94.38 88 ASN A O 1
ATOM 654 N N . THR A 1 89 ? -14.203 7.309 -9.242 1 96.62 89 THR A N 1
ATOM 655 C CA . THR A 1 89 ? -13.914 6.18 -8.367 1 96.62 89 THR A CA 1
ATOM 656 C C . THR A 1 89 ? -12.812 5.305 -8.961 1 96.62 89 THR A C 1
ATOM 658 O O . THR A 1 89 ? -12.875 4.922 -10.133 1 96.62 89 THR A O 1
ATOM 661 N N . LEU A 1 90 ? -11.82 5.082 -8.203 1 98.19 90 LEU A N 1
ATOM 662 C CA . LEU A 1 90 ? -10.719 4.219 -8.602 1 98.19 90 LEU A CA 1
ATOM 663 C C . LEU A 1 90 ? -10.617 3.006 -7.68 1 98.19 90 LEU A C 1
ATOM 665 O O . LEU A 1 90 ? -10.539 3.152 -6.457 1 98.19 90 LEU A O 1
ATOM 669 N N . VAL A 1 91 ? -10.703 1.835 -8.258 1 97.88 91 VAL A N 1
ATOM 670 C CA . VAL A 1 91 ? -10.539 0.595 -7.504 1 97.88 91 VAL A CA 1
ATOM 671 C C . VAL A 1 91 ? -9.273 -0.122 -7.969 1 97.88 91 VAL A C 1
ATOM 673 O O . VAL A 1 91 ? -9.078 -0.348 -9.164 1 97.88 91 VAL A O 1
ATOM 676 N N . LEU A 1 92 ? -8.398 -0.396 -7.051 1 97.88 92 LEU A N 1
ATOM 677 C CA . LEU A 1 92 ? -7.152 -1.119 -7.281 1 97.88 92 LEU A CA 1
ATOM 678 C C . LEU A 1 92 ? -7.129 -2.43 -6.504 1 97.88 92 LEU A C 1
ATOM 680 O O . LEU A 1 92 ? -7.477 -2.459 -5.32 1 97.88 92 LEU A O 1
ATOM 684 N N . ARG A 1 93 ? -6.781 -3.496 -7.219 1 97 93 ARG A N 1
ATOM 685 C CA . ARG A 1 93 ? -6.785 -4.809 -6.578 1 97 93 ARG A CA 1
ATOM 686 C C . ARG A 1 93 ? -5.469 -5.535 -6.809 1 97 93 ARG A C 1
ATOM 688 O O . ARG A 1 93 ? -4.82 -5.352 -7.84 1 97 93 ARG A O 1
ATOM 695 N N . ARG A 1 94 ? -5.047 -6.281 -5.824 1 95.06 94 ARG A N 1
ATOM 696 C CA . ARG A 1 94 ? -3.918 -7.199 -5.93 1 95.06 94 ARG A CA 1
ATOM 697 C C . ARG A 1 94 ? -4.176 -8.484 -5.148 1 95.06 94 ARG A C 1
ATOM 699 O O . ARG A 1 94 ? -5.027 -8.508 -4.254 1 95.06 94 ARG A O 1
ATOM 706 N N . ASN A 1 95 ? -3.537 -9.516 -5.59 1 95.06 95 ASN A N 1
ATOM 707 C CA . ASN A 1 95 ? -3.604 -10.789 -4.883 1 95.06 95 ASN A CA 1
ATOM 708 C C . ASN A 1 95 ? -2.418 -10.977 -3.939 1 95.06 95 ASN A C 1
ATOM 710 O O . ASN A 1 95 ? -1.271 -10.742 -4.324 1 95.06 95 ASN A O 1
ATOM 714 N N . LEU A 1 96 ? -2.721 -11.328 -2.744 1 90.69 96 LEU A N 1
ATOM 715 C CA . LEU A 1 96 ? -1.705 -11.352 -1.697 1 90.69 96 LEU A CA 1
ATOM 716 C C . LEU A 1 96 ? -0.921 -12.664 -1.739 1 90.69 96 LEU A C 1
ATOM 718 O O . LEU A 1 96 ? 0.192 -12.742 -1.214 1 90.69 96 LEU A O 1
ATOM 722 N N . LEU A 1 97 ? -1.499 -13.703 -2.297 1 90.75 97 LEU A N 1
ATOM 723 C CA . LEU A 1 97 ? -0.86 -15.016 -2.387 1 90.75 97 LEU A CA 1
ATOM 724 C C . LEU A 1 97 ? -0.65 -15.422 -3.842 1 90.75 97 LEU A C 1
ATOM 726 O O . LEU A 1 97 ? -1.412 -15.008 -4.719 1 90.75 97 LEU A O 1
ATOM 730 N N . GLU A 1 98 ? 0.373 -16.203 -4.027 1 89.62 98 GLU A N 1
ATOM 731 C CA . GLU A 1 98 ? 0.562 -16.797 -5.352 1 89.62 98 GLU A CA 1
ATOM 732 C C . GLU A 1 98 ? -0.525 -17.812 -5.664 1 89.62 98 GLU A C 1
ATOM 734 O O . GLU A 1 98 ? -0.981 -17.922 -6.805 1 89.62 98 GLU A O 1
ATOM 739 N N . ALA A 1 99 ? -0.888 -18.516 -4.641 1 92.94 99 ALA A N 1
ATOM 740 C CA . ALA A 1 99 ? -1.911 -19.547 -4.801 1 92.94 99 ALA A CA 1
ATOM 741 C C . ALA A 1 99 ? -3.285 -18.922 -5.027 1 92.94 99 ALA A C 1
ATOM 743 O O . ALA A 1 99 ? -3.609 -17.891 -4.441 1 92.94 99 ALA A O 1
ATOM 744 N N . VAL A 1 100 ? -4.066 -19.5 -5.906 1 95.94 100 VAL A N 1
ATOM 745 C CA . VAL A 1 100 ? -5.465 -19.172 -6.148 1 95.94 100 VAL A CA 1
ATOM 746 C C . VAL A 1 100 ? -6.324 -20.422 -6.035 1 95.94 100 VAL A C 1
ATOM 748 O O . VAL A 1 100 ? -5.977 -21.469 -6.582 1 95.94 100 VAL A O 1
ATOM 751 N N . LEU A 1 101 ? -7.387 -20.312 -5.301 1 95.38 101 LEU A N 1
ATOM 752 C CA . LEU A 1 101 ? -8.281 -21.453 -5.184 1 95.38 101 LEU A CA 1
ATOM 753 C C . LEU A 1 101 ? -9.383 -21.391 -6.238 1 95.38 101 LEU A C 1
ATOM 755 O O . LEU A 1 101 ? -9.727 -20.312 -6.723 1 95.38 101 LEU A O 1
ATOM 759 N N . THR A 1 102 ? -9.867 -22.562 -6.539 1 95.69 102 THR A N 1
ATOM 760 C CA . THR A 1 102 ? -11.008 -22.672 -7.445 1 95.69 102 THR A CA 1
ATOM 761 C C . THR A 1 102 ? -12.242 -23.188 -6.703 1 95.69 102 THR A C 1
ATOM 763 O O . THR A 1 102 ? -12.141 -24.062 -5.852 1 95.69 102 THR A O 1
ATOM 766 N N . LEU A 1 103 ? -13.359 -22.531 -7.02 1 95.5 103 LEU A N 1
ATOM 767 C CA . LEU A 1 103 ? -14.602 -23.047 -6.469 1 95.5 103 LEU A CA 1
ATOM 768 C C . LEU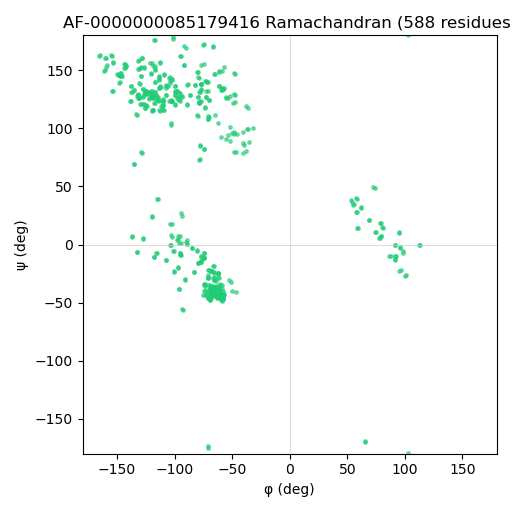 A 1 103 ? -15.016 -24.328 -7.184 1 95.5 103 LEU A C 1
ATOM 770 O O . LEU A 1 103 ? -15.328 -24.312 -8.375 1 95.5 103 LEU A O 1
ATOM 774 N N . CYS A 1 104 ? -15.055 -25.344 -6.414 1 93.12 104 CYS A N 1
ATOM 775 C CA . CYS A 1 104 ? -15.305 -26.641 -7.008 1 93.12 104 CYS A CA 1
ATOM 776 C C . CYS A 1 104 ? -16.578 -27.266 -6.438 1 93.12 104 CYS A C 1
ATOM 778 O O . CYS A 1 104 ? -16.734 -28.484 -6.461 1 93.12 104 CYS A O 1
ATOM 780 N N . ASP A 1 105 ? -17.391 -26.438 -5.984 1 88.25 105 ASP A N 1
ATOM 781 C CA . ASP A 1 105 ? -18.688 -26.938 -5.531 1 88.25 105 ASP A CA 1
ATOM 782 C C . ASP A 1 105 ? -19.547 -27.391 -6.711 1 88.25 105 ASP A C 1
ATOM 784 O O . ASP A 1 105 ? -19.844 -26.594 -7.605 1 88.25 105 ASP A O 1
ATOM 788 N N . ARG A 1 106 ? -20.047 -28.672 -6.738 1 84.38 106 ARG A N 1
ATOM 789 C CA . ARG A 1 106 ? -20.766 -29.25 -7.867 1 84.38 106 ARG A CA 1
ATOM 790 C C . ARG A 1 106 ? -22.016 -28.422 -8.203 1 84.38 106 ARG A C 1
ATOM 792 O O . ARG A 1 106 ? -22.328 -28.203 -9.375 1 84.38 106 ARG A O 1
ATOM 799 N N . ASN A 1 107 ? -22.703 -27.906 -7.207 1 88.38 107 ASN A N 1
ATOM 800 C CA . ASN A 1 107 ? -23.938 -27.172 -7.418 1 88.38 107 ASN A CA 1
ATOM 801 C C . ASN A 1 107 ? -23.688 -25.672 -7.465 1 88.38 107 ASN A C 1
ATOM 803 O O . ASN A 1 107 ? -24.625 -24.891 -7.648 1 88.38 107 ASN A O 1
ATOM 807 N N . GLY A 1 108 ? -22.453 -25.281 -7.344 1 93.12 108 GLY A N 1
ATOM 808 C CA . GLY A 1 108 ? -22.156 -23.859 -7.281 1 93.12 108 GLY A CA 1
ATOM 809 C C . GLY A 1 108 ? -22.719 -23.188 -6.047 1 93.12 108 GLY A C 1
ATOM 810 O O . GLY A 1 108 ? -22.969 -23.844 -5.035 1 93.12 108 GLY A O 1
ATOM 811 N N . ILE A 1 109 ? -22.656 -21.922 -6.082 1 96.19 109 ILE A N 1
ATOM 812 C CA . ILE A 1 109 ? -23.219 -21.078 -5.031 1 96.19 109 ILE A CA 1
ATOM 813 C C . ILE A 1 109 ? -24.391 -20.266 -5.598 1 96.19 109 ILE A C 1
ATOM 815 O O . ILE A 1 109 ? -24.281 -19.719 -6.691 1 96.19 109 ILE A O 1
ATOM 819 N N . ARG A 1 110 ? -25.484 -20.219 -4.875 1 96.19 110 ARG A N 1
ATOM 820 C CA . ARG A 1 110 ? -26.656 -19.453 -5.305 1 96.19 110 ARG A CA 1
ATOM 821 C C . ARG A 1 110 ? -26.75 -18.141 -4.539 1 96.19 110 ARG A C 1
ATOM 823 O O . ARG A 1 110 ? -26.5 -18.094 -3.334 1 96.19 110 ARG A O 1
ATOM 830 N N . ALA A 1 111 ? -27.172 -17.156 -5.277 1 97.19 111 ALA A N 1
ATOM 831 C CA . ALA A 1 111 ? -27.406 -15.859 -4.648 1 97.19 111 ALA A CA 1
ATOM 832 C C . ALA A 1 111 ? -28.438 -15.969 -3.533 1 97.19 111 ALA A C 1
ATOM 834 O O . ALA A 1 111 ? -29.453 -16.656 -3.686 1 97.19 111 ALA A O 1
ATOM 835 N N . GLY A 1 112 ? -28.109 -15.359 -2.445 1 96.88 112 GLY A N 1
ATOM 836 C CA . GLY A 1 112 ? -29.031 -15.367 -1.318 1 96.88 112 GLY A CA 1
ATOM 837 C C . GLY A 1 112 ? -28.797 -16.516 -0.365 1 96.88 112 GLY A C 1
ATOM 838 O O . GLY A 1 112 ? -29.312 -16.531 0.751 1 96.88 112 GLY A O 1
ATOM 839 N N . SER A 1 113 ? -28.031 -17.484 -0.749 1 96.12 113 SER A N 1
ATOM 840 C CA . SER A 1 113 ? -27.781 -18.656 0.079 1 96.12 113 SER A CA 1
ATOM 841 C C . SER A 1 113 ? -26.828 -18.344 1.224 1 96.12 113 SER A C 1
ATOM 843 O O . SER A 1 113 ? -26.031 -17.406 1.132 1 96.12 113 SER A O 1
ATOM 845 N N . SER A 1 114 ? -26.906 -19.125 2.303 1 95.81 114 SER A N 1
ATOM 846 C CA . SER A 1 114 ? -26 -19.016 3.441 1 95.81 114 SER A CA 1
ATOM 847 C C . SER A 1 114 ? -24.969 -20.156 3.428 1 95.81 114 SER A C 1
ATOM 849 O O . SER A 1 114 ? -24.391 -20.469 4.461 1 95.81 114 SER A O 1
ATOM 851 N N . GLN A 1 115 ? -24.875 -20.719 2.299 1 93.62 115 GLN A N 1
ATOM 852 C CA . GLN A 1 115 ? -23.875 -21.766 2.18 1 93.62 115 GLN A CA 1
ATOM 853 C C . GLN A 1 115 ? -22.531 -21.328 2.758 1 93.62 115 GLN A C 1
ATOM 855 O O . GLN A 1 115 ? -22.016 -20.266 2.398 1 93.62 115 GLN A O 1
ATOM 860 N N . ASP A 1 116 ? -21.953 -22.156 3.646 1 94.44 116 ASP A N 1
ATOM 861 C CA . ASP A 1 116 ? -20.734 -21.734 4.332 1 94.44 116 ASP A CA 1
ATOM 862 C C . ASP A 1 116 ? -19.562 -22.656 4 1 94.44 116 ASP A C 1
ATOM 864 O O . ASP A 1 116 ? -18.422 -22.359 4.348 1 94.44 116 ASP A O 1
ATOM 868 N N . VAL A 1 117 ? -19.891 -23.766 3.352 1 94.06 117 VAL A N 1
ATOM 869 C CA . VAL A 1 117 ? -18.828 -24.688 2.947 1 94.06 117 VAL A CA 1
ATOM 870 C C . VAL A 1 117 ? -18.531 -24.516 1.46 1 94.06 117 VAL A C 1
ATOM 872 O O . VAL A 1 117 ? -19.438 -24.625 0.624 1 94.06 117 VAL A O 1
ATOM 875 N N . LEU A 1 118 ? -17.297 -24.234 1.167 1 94.44 118 LEU A N 1
ATOM 876 C CA . LEU A 1 118 ? -16.875 -24.078 -0.219 1 94.44 118 LEU A CA 1
ATOM 877 C C . LEU A 1 118 ? -15.805 -25.109 -0.569 1 94.44 118 LEU A C 1
ATOM 879 O O . LEU A 1 118 ? -14.688 -25.047 -0.043 1 94.44 118 LEU A O 1
ATOM 883 N N . PHE A 1 119 ? -16.141 -25.984 -1.483 1 92.75 119 PHE A N 1
ATOM 884 C CA . PHE A 1 119 ? -15.148 -26.953 -1.945 1 92.75 119 PHE A CA 1
ATOM 885 C C . PHE A 1 119 ? -14.172 -26.312 -2.916 1 92.75 119 PHE A C 1
ATOM 887 O O . PHE A 1 119 ? -14.578 -25.594 -3.83 1 92.75 119 PHE A O 1
ATOM 894 N N . VAL A 1 120 ? -12.906 -26.562 -2.691 1 93.56 120 VAL A N 1
ATOM 895 C CA . VAL A 1 120 ? -11.883 -25.969 -3.537 1 93.56 120 VAL A CA 1
ATOM 896 C C . VAL A 1 120 ? -11.141 -27.062 -4.301 1 93.56 120 VAL A C 1
ATOM 898 O O . VAL A 1 120 ? -10.234 -26.766 -5.094 1 93.56 120 VAL A O 1
ATOM 901 N N . ALA A 1 121 ? -11.422 -28.266 -3.979 1 90.81 121 ALA A N 1
ATOM 902 C CA . ALA A 1 121 ? -10.984 -29.453 -4.699 1 90.81 121 ALA A CA 1
ATOM 903 C C . ALA A 1 121 ? -11.961 -30.609 -4.492 1 90.81 121 ALA A C 1
ATOM 905 O O . ALA A 1 121 ? -12.758 -30.594 -3.553 1 90.81 121 ALA A O 1
ATOM 906 N N . ARG A 1 122 ? -11.922 -31.531 -5.461 1 85.5 122 ARG A N 1
ATOM 907 C CA . ARG A 1 122 ? -12.766 -32.719 -5.32 1 85.5 122 ARG A CA 1
ATOM 908 C C . ARG A 1 122 ? -12.109 -33.938 -5.961 1 85.5 122 ARG A C 1
ATOM 910 O O . ARG A 1 122 ? -11.312 -33.781 -6.887 1 85.5 122 ARG A O 1
ATOM 917 N N . ARG A 1 123 ? -12.359 -35.031 -5.34 1 78.94 123 ARG A N 1
ATOM 918 C CA . ARG A 1 123 ? -11.828 -36.281 -5.84 1 78.94 123 ARG A CA 1
ATOM 919 C C . ARG A 1 123 ? -12.906 -37.094 -6.551 1 78.94 123 ARG A C 1
ATOM 921 O O . ARG A 1 123 ? -12.664 -38.219 -6.98 1 78.94 123 ARG A O 1
ATOM 928 N N . ASP A 1 124 ? -13.977 -36.5 -6.719 1 75.44 124 ASP A N 1
ATOM 929 C CA . ASP A 1 124 ? -15.031 -37.312 -7.324 1 75.44 124 ASP A CA 1
ATOM 930 C C . ASP A 1 124 ? -14.734 -37.594 -8.789 1 75.44 124 ASP A C 1
ATOM 932 O O . ASP A 1 124 ? -13.633 -37.344 -9.273 1 75.44 124 ASP A O 1
ATOM 936 N N . HIS A 1 125 ? -15.742 -38.25 -9.422 1 70.88 125 HIS A N 1
ATOM 937 C CA . HIS A 1 125 ? -15.555 -38.781 -10.773 1 70.88 125 HIS A CA 1
ATOM 938 C C . HIS A 1 125 ? -15.477 -37.625 -11.789 1 70.88 125 HIS A C 1
ATOM 940 O O . HIS A 1 125 ? -16.469 -36.938 -12.016 1 70.88 125 HIS A O 1
ATOM 946 N N . SER A 1 126 ? -14.344 -37.281 -12.383 1 75.81 126 SER A N 1
ATOM 947 C CA . SER A 1 126 ? -13.969 -36.469 -13.531 1 75.81 126 SER A CA 1
ATOM 948 C C . SER A 1 126 ? -14.117 -34.969 -13.219 1 75.81 126 SER A C 1
ATOM 950 O O . SER A 1 126 ? -14.828 -34.281 -13.922 1 75.81 126 SER A O 1
ATOM 952 N N . PRO A 1 127 ? -13.641 -34.5 -12.188 1 78.44 127 PRO A N 1
ATOM 953 C CA . PRO A 1 127 ? -13.688 -33.062 -11.953 1 78.44 127 PRO A CA 1
ATOM 954 C C . PRO A 1 127 ? -12.922 -32.281 -13.016 1 78.44 127 PRO A C 1
ATOM 956 O O . PRO A 1 127 ? -12.062 -32.812 -13.703 1 78.44 127 PRO A O 1
ATOM 959 N N . PRO A 1 128 ? -13.438 -31.016 -13.266 1 86.31 128 PRO A N 1
ATOM 960 C CA . PRO A 1 128 ? -12.578 -30.188 -14.102 1 86.31 128 PRO A CA 1
ATOM 961 C C . PRO A 1 128 ? -11.125 -30.172 -13.641 1 86.31 128 PRO A C 1
ATOM 963 O O . PRO A 1 128 ? -10.852 -30.359 -12.445 1 86.31 128 PRO A O 1
ATOM 966 N N . PRO A 1 129 ? -10.211 -30.062 -14.531 1 87.44 129 PRO A N 1
ATOM 967 C CA . PRO A 1 129 ? -8.789 -30.156 -14.195 1 87.44 129 PRO A CA 1
ATOM 968 C C . PRO A 1 129 ? -8.398 -29.203 -13.062 1 87.44 129 PRO A C 1
ATOM 970 O O . PRO A 1 129 ? -7.566 -29.562 -12.219 1 87.44 129 PRO A O 1
ATOM 973 N N . GLN A 1 130 ? -9.078 -28.094 -12.984 1 88.69 130 GLN A N 1
ATOM 974 C CA . GLN A 1 130 ? -8.727 -27.094 -11.977 1 88.69 130 GLN A CA 1
ATOM 975 C C . GLN A 1 130 ? -9.188 -27.531 -10.594 1 88.69 130 GLN A C 1
ATOM 977 O O . GLN A 1 130 ? -8.766 -26.969 -9.578 1 88.69 130 GLN A O 1
ATOM 982 N N . CYS A 1 131 ? -9.992 -28.547 -10.539 1 92.31 131 CYS A N 1
ATOM 983 C CA . CYS A 1 131 ? -10.562 -28.984 -9.266 1 92.31 131 CYS A CA 1
ATOM 984 C C . CYS A 1 131 ? -9.852 -30.234 -8.758 1 92.31 131 CYS A C 1
ATOM 986 O O . CYS A 1 131 ? -10.18 -30.75 -7.688 1 92.31 131 CYS A O 1
ATOM 988 N N . LEU A 1 132 ? -8.883 -30.688 -9.555 1 90.69 132 LEU A N 1
ATOM 989 C CA . LEU A 1 132 ? -8.078 -31.812 -9.086 1 90.69 132 LEU A CA 1
ATOM 990 C C . LEU A 1 132 ? -7.148 -31.375 -7.957 1 90.69 132 LEU A C 1
ATOM 992 O O . LEU A 1 132 ? -6.484 -30.344 -8.055 1 90.69 132 LEU A O 1
ATOM 996 N N . PRO A 1 133 ? -7.152 -32.156 -6.902 1 89.88 133 PRO A N 1
ATOM 997 C CA . PRO A 1 133 ? -6.246 -31.812 -5.805 1 89.88 133 PRO A CA 1
ATOM 998 C C . PRO A 1 133 ? -4.781 -31.781 -6.234 1 89.88 133 PRO A C 1
ATOM 1000 O O . PRO A 1 133 ? -4.352 -32.594 -7.039 1 89.88 133 PRO A O 1
ATOM 1003 N N . GLN A 1 134 ? -4.109 -30.734 -5.84 1 90.94 134 GLN A N 1
ATOM 1004 C CA . GLN A 1 134 ? -2.668 -30.594 -6.027 1 90.94 134 GLN A CA 1
ATOM 1005 C C . GLN A 1 134 ? -1.918 -30.859 -4.723 1 90.94 134 GLN A C 1
ATOM 1007 O O . GLN A 1 134 ? -1.95 -30.031 -3.811 1 90.94 134 GLN A O 1
ATOM 1012 N N . ASP A 1 135 ? -1.318 -32.062 -4.641 1 91.31 135 ASP A N 1
ATOM 1013 C CA . ASP A 1 135 ? -0.591 -32.438 -3.438 1 91.31 135 ASP A CA 1
ATOM 1014 C C . ASP A 1 135 ? 0.819 -32.938 -3.777 1 91.31 135 ASP A C 1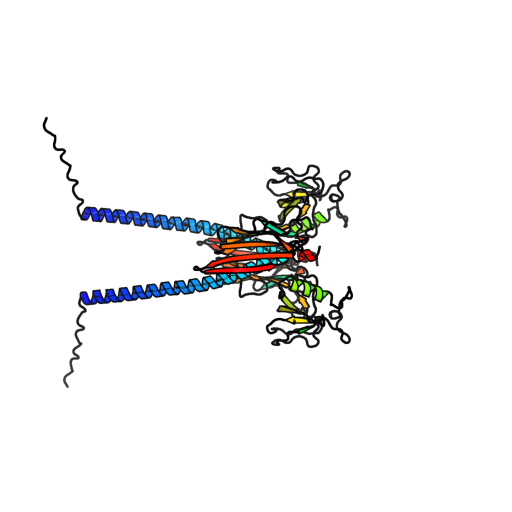
ATOM 1016 O O . ASP A 1 135 ? 1.094 -34.125 -3.766 1 91.31 135 ASP A O 1
ATOM 1020 N N . GLY A 1 136 ? 1.659 -31.906 -4.008 1 91.12 136 GLY A N 1
ATOM 1021 C CA . GLY A 1 136 ? 3.02 -32.219 -4.418 1 91.12 136 GLY A CA 1
ATOM 1022 C C . GLY A 1 136 ? 3.857 -32.812 -3.309 1 91.12 136 GLY A C 1
ATOM 1023 O O . GLY A 1 136 ? 4.777 -33.594 -3.572 1 91.12 136 GLY A O 1
ATOM 1024 N N . ASP A 1 137 ? 3.564 -32.531 -2.035 1 91.19 137 ASP A N 1
ATOM 1025 C CA . ASP A 1 137 ? 4.395 -33 -0.935 1 91.19 137 ASP A CA 1
ATOM 1026 C C . ASP A 1 137 ? 3.76 -34.219 -0.265 1 91.19 137 ASP A C 1
ATOM 1028 O O . ASP A 1 137 ? 4.316 -34.781 0.69 1 91.19 137 ASP A O 1
ATOM 1032 N N . GLY A 1 138 ? 2.559 -34.656 -0.613 1 91 138 GLY A N 1
ATOM 1033 C CA . GLY A 1 138 ? 1.932 -35.906 -0.221 1 91 138 GLY A CA 1
ATOM 1034 C C . GLY A 1 138 ? 1.349 -35.844 1.179 1 91 138 GLY A C 1
ATOM 1035 O O . GLY A 1 138 ? 1.115 -36.906 1.787 1 91 138 GLY A O 1
ATOM 1036 N N . ASN A 1 139 ? 1.115 -34.688 1.73 1 89.69 139 ASN A N 1
ATOM 1037 C CA . ASN A 1 139 ? 0.631 -34.625 3.105 1 89.69 139 ASN A CA 1
ATOM 1038 C C . ASN A 1 139 ? -0.893 -34.656 3.166 1 89.69 139 ASN A C 1
ATOM 1040 O O . ASN A 1 139 ? -1.481 -34.5 4.238 1 89.69 139 ASN A O 1
ATOM 1044 N N . GLY A 1 140 ? -1.498 -34.812 1.951 1 87.44 140 GLY A N 1
ATOM 1045 C CA . GLY A 1 140 ? -2.941 -34.969 1.903 1 87.44 140 GLY A CA 1
ATOM 1046 C C . GLY A 1 140 ? -3.695 -33.688 1.751 1 87.44 140 GLY A C 1
ATOM 1047 O O . GLY A 1 140 ? -4.918 -33.688 1.581 1 87.44 140 GLY A O 1
ATOM 1048 N N . TRP A 1 141 ? -3.014 -32.5 1.87 1 89.12 141 TRP A N 1
ATOM 1049 C CA . TRP A 1 141 ? -3.643 -31.219 1.688 1 89.12 141 TRP A CA 1
ATOM 1050 C C . TRP A 1 141 ? -3.396 -30.672 0.281 1 89.12 141 TRP A C 1
ATOM 1052 O O . TRP A 1 141 ? -2.299 -30.828 -0.262 1 89.12 141 TRP A O 1
ATOM 1062 N N . ASP A 1 142 ? -4.504 -30.234 -0.283 1 91.75 142 ASP A N 1
ATOM 1063 C CA . ASP A 1 142 ? -4.262 -29.438 -1.476 1 91.75 142 ASP A CA 1
ATOM 1064 C C . ASP A 1 142 ? -3.26 -28.312 -1.189 1 91.75 142 ASP A C 1
ATOM 1066 O O . ASP A 1 142 ? -3.42 -27.562 -0.225 1 91.75 142 ASP A O 1
ATOM 1070 N N . ASP A 1 143 ? -2.23 -28.219 -1.986 1 92.69 143 ASP A N 1
ATOM 1071 C CA . ASP A 1 143 ? -1.148 -27.281 -1.731 1 92.69 143 ASP A CA 1
ATOM 1072 C C . ASP A 1 143 ? -1.666 -25.844 -1.713 1 92.69 143 ASP A C 1
ATOM 1074 O O . ASP A 1 143 ? -1.2 -25.016 -0.921 1 92.69 143 ASP A O 1
ATOM 1078 N N . ARG A 1 144 ? -2.629 -25.531 -2.543 1 94.31 144 ARG A N 1
ATOM 1079 C CA . ARG A 1 144 ? -3.191 -24.188 -2.586 1 94.31 144 ARG A CA 1
ATOM 1080 C C . ARG A 1 144 ? -3.965 -23.875 -1.308 1 94.31 144 ARG A C 1
ATOM 1082 O O . ARG A 1 144 ? -3.852 -22.766 -0.759 1 94.31 144 ARG A O 1
ATOM 1089 N N . LEU A 1 145 ? -4.621 -24.828 -0.897 1 94.94 145 LEU A N 1
ATOM 1090 C CA . LEU A 1 145 ? -5.391 -24.656 0.331 1 94.94 145 LEU A CA 1
ATOM 1091 C C . LEU A 1 145 ? -4.465 -24.5 1.534 1 94.94 145 LEU A C 1
ATOM 1093 O O . LEU A 1 145 ? -4.754 -23.734 2.457 1 94.94 145 LEU A O 1
ATOM 1097 N N . GLU A 1 146 ? -3.393 -25.219 1.534 1 92.88 146 GLU A N 1
ATOM 1098 C CA . GLU A 1 146 ? -2.414 -25.109 2.611 1 92.88 146 GLU A CA 1
ATOM 1099 C C . GLU A 1 146 ? -1.872 -23.672 2.713 1 92.88 146 GLU A C 1
ATOM 1101 O O . GLU A 1 146 ? -1.721 -23.141 3.812 1 92.88 146 GLU A O 1
ATOM 1106 N N . ALA A 1 147 ? -1.599 -23.141 1.595 1 91.75 147 ALA A N 1
ATOM 1107 C CA . ALA A 1 147 ? -1.111 -21.766 1.569 1 91.75 147 ALA A CA 1
ATOM 1108 C C . ALA A 1 147 ? -2.148 -20.797 2.146 1 91.75 147 ALA A C 1
ATOM 1110 O O . ALA A 1 147 ? -1.811 -19.906 2.916 1 91.75 147 ALA A O 1
ATOM 1111 N N . PHE A 1 148 ? -3.398 -21.016 1.793 1 94.31 148 PHE A N 1
ATOM 1112 C CA . PHE A 1 148 ? -4.488 -20.188 2.301 1 94.31 148 PHE A CA 1
ATOM 1113 C C . PHE A 1 148 ? -4.633 -20.344 3.811 1 94.31 148 PHE A C 1
ATOM 1115 O O . PHE A 1 148 ? -4.754 -19.359 4.539 1 94.31 148 PHE A O 1
ATOM 1122 N N . ALA A 1 149 ? -4.566 -21.547 4.238 1 93.56 149 ALA A N 1
ATOM 1123 C CA . ALA A 1 149 ? -4.723 -21.844 5.656 1 93.56 149 ALA A CA 1
ATOM 1124 C C . ALA A 1 149 ? -3.596 -21.219 6.477 1 93.56 149 ALA A C 1
ATOM 1126 O O . ALA A 1 149 ? -3.838 -20.641 7.539 1 93.56 149 ALA A O 1
ATOM 1127 N N . ARG A 1 150 ? -2.416 -21.359 5.992 1 89 150 ARG A N 1
ATOM 1128 C CA . ARG A 1 150 ? -1.278 -20.766 6.68 1 89 150 ARG A CA 1
ATOM 1129 C C . ARG A 1 150 ? -1.438 -19.25 6.785 1 89 150 ARG A C 1
ATOM 1131 O O . ARG A 1 150 ? -1.22 -18.672 7.852 1 89 150 ARG A O 1
ATOM 1138 N N . TYR A 1 151 ? -1.792 -18.672 5.664 1 89.94 151 TYR A N 1
ATOM 1139 C CA . TYR A 1 151 ? -2.002 -17.234 5.668 1 89.94 151 TYR A CA 1
ATOM 1140 C C . TYR A 1 151 ? -3.064 -16.844 6.691 1 89.94 151 TYR A C 1
ATOM 1142 O O . TYR A 1 151 ? -2.881 -15.891 7.453 1 89.94 151 TYR A O 1
ATOM 1150 N N . ARG A 1 152 ? -4.137 -17.531 6.703 1 90.75 152 ARG A N 1
ATOM 1151 C CA . ARG A 1 152 ? -5.223 -17.25 7.633 1 90.75 152 ARG A CA 1
ATOM 1152 C C . ARG A 1 152 ? -4.742 -17.344 9.078 1 90.75 152 ARG A C 1
ATOM 1154 O O . ARG A 1 152 ? -5.004 -16.438 9.883 1 90.75 152 ARG A O 1
ATOM 1161 N N . GLN A 1 153 ? -4.027 -18.359 9.352 1 87.56 153 GLN A N 1
ATOM 1162 C CA . GLN A 1 153 ? -3.562 -18.594 10.711 1 87.56 153 GLN A CA 1
ATOM 1163 C C . GLN A 1 153 ? -2.578 -17.516 11.156 1 87.56 153 GLN A C 1
ATOM 1165 O O . GLN A 1 153 ? -2.617 -17.062 12.297 1 87.56 153 GLN A O 1
ATOM 1170 N N . GLU A 1 154 ? -1.782 -17.109 10.227 1 82.31 154 GLU A N 1
ATOM 1171 C CA . GLU A 1 154 ? -0.768 -16.109 10.531 1 82.31 154 GLU A CA 1
ATOM 1172 C C . GLU A 1 154 ? -1.381 -14.711 10.625 1 82.31 154 GLU A C 1
ATOM 1174 O O . GLU A 1 154 ? -0.735 -13.773 11.102 1 82.31 154 GLU A O 1
ATOM 1179 N N . ASN A 1 155 ? -2.6 -14.602 10.133 1 82.44 155 ASN A N 1
ATOM 1180 C CA . ASN A 1 155 ? -3.248 -13.297 10.141 1 82.44 155 ASN A CA 1
ATOM 1181 C C . ASN A 1 155 ? -4.484 -13.289 11.039 1 82.44 155 ASN A C 1
ATOM 1183 O O . ASN A 1 155 ? -5.531 -12.766 10.664 1 82.44 155 ASN A O 1
ATOM 1187 N N . GLY A 1 156 ? -4.484 -13.922 12.18 1 80.94 156 GLY A N 1
ATOM 1188 C CA . GLY A 1 156 ? -5.488 -13.773 13.219 1 80.94 156 GLY A CA 1
ATOM 1189 C C . GLY A 1 156 ? -6.574 -14.836 13.148 1 80.94 156 GLY A C 1
ATOM 1190 O O . GLY A 1 156 ? -7.539 -14.789 13.914 1 80.94 156 GLY A O 1
ATOM 1191 N N . GLY A 1 157 ? -6.535 -15.688 12.219 1 89 157 GLY A N 1
ATOM 1192 C CA . GLY A 1 157 ? -7.449 -16.828 12.195 1 89 157 GLY A CA 1
ATOM 1193 C C . GLY A 1 157 ? -8.68 -16.578 11.352 1 89 157 GLY A C 1
ATOM 1194 O O . GLY A 1 157 ? -9.391 -17.516 10.992 1 89 157 GLY A O 1
ATOM 1195 N N . GLU A 1 158 ? -9.016 -15.359 11.141 1 91.19 158 GLU A N 1
ATOM 1196 C CA . GLU A 1 158 ? -10.094 -14.992 10.227 1 91.19 158 GLU A CA 1
ATOM 1197 C C . GLU A 1 158 ? -9.648 -13.898 9.258 1 91.19 158 GLU A C 1
ATOM 1199 O O . GLU A 1 158 ? -9.148 -12.859 9.68 1 91.19 158 GLU A O 1
ATOM 1204 N N . VAL A 1 159 ? -9.828 -14.195 8.016 1 89.88 159 VAL A N 1
ATOM 1205 C CA . VAL A 1 159 ? -9.406 -13.242 7 1 89.88 159 VAL A CA 1
ATOM 1206 C C . VAL A 1 159 ? -10.531 -13.031 5.992 1 89.88 159 VAL A C 1
ATOM 1208 O O . VAL A 1 159 ? -11.477 -13.82 5.934 1 89.88 159 VAL A O 1
ATOM 1211 N N . THR A 1 160 ? -10.492 -11.93 5.297 1 91.12 160 THR A N 1
ATOM 1212 C CA . THR A 1 160 ? -11.461 -11.617 4.25 1 91.12 160 THR A CA 1
ATOM 1213 C C . THR A 1 160 ? -10.875 -11.914 2.871 1 91.12 160 THR A C 1
ATOM 1215 O O . THR A 1 160 ? -9.82 -11.383 2.512 1 91.12 160 THR A O 1
ATOM 1218 N N . PHE A 1 161 ? -11.523 -12.805 2.133 1 95.12 161 PHE A N 1
ATOM 1219 C CA . PHE A 1 161 ? -11.07 -13.156 0.792 1 95.12 161 PHE A CA 1
ATOM 1220 C C . PHE A 1 161 ? -12.117 -12.781 -0.249 1 95.12 161 PHE A C 1
ATOM 1222 O O . PHE A 1 161 ? -13.133 -12.164 0.078 1 95.12 161 PHE A O 1
ATOM 1229 N N . TYR A 1 162 ? -11.797 -12.977 -1.534 1 96.94 162 TYR A N 1
ATOM 1230 C CA . TYR A 1 162 ? -12.648 -12.516 -2.627 1 96.94 162 TYR A CA 1
ATOM 1231 C C . TYR A 1 162 ? -12.961 -13.648 -3.594 1 96.94 162 TYR A C 1
ATOM 1233 O O . TYR A 1 162 ? -12.047 -14.32 -4.09 1 96.94 162 TYR A O 1
ATOM 1241 N N . LEU A 1 163 ? -14.227 -13.891 -3.73 1 97.31 163 LEU A N 1
ATOM 1242 C CA . LEU A 1 163 ? -14.703 -14.828 -4.742 1 97.31 163 LEU A CA 1
ATOM 1243 C C . LEU A 1 163 ? -15.062 -14.094 -6.031 1 97.31 163 LEU A C 1
ATOM 1245 O O . LEU A 1 163 ? -15.797 -13.109 -6.004 1 97.31 163 LEU A O 1
ATOM 1249 N N . TYR A 1 164 ? -14.469 -14.586 -7.148 1 96.44 164 TYR A N 1
ATOM 1250 C CA . TYR A 1 164 ? -14.68 -13.914 -8.422 1 96.44 164 TYR A CA 1
ATOM 1251 C C . TYR A 1 164 ? -14.898 -14.922 -9.547 1 96.44 164 TYR A C 1
ATOM 1253 O O . TYR A 1 164 ? -14.211 -15.945 -9.609 1 96.44 164 TYR A O 1
ATOM 1261 N N . ASP A 1 165 ? -15.867 -14.656 -10.391 1 95.81 165 ASP A N 1
ATOM 1262 C CA . ASP A 1 165 ? -16.094 -15.438 -11.602 1 95.81 165 ASP A CA 1
ATOM 1263 C C . ASP A 1 165 ? -15.805 -14.609 -12.852 1 95.81 165 ASP A C 1
ATOM 1265 O O . ASP A 1 165 ? -16.547 -13.672 -13.164 1 95.81 165 ASP A O 1
ATOM 1269 N N . PRO A 1 166 ? -14.805 -15.016 -13.578 1 92.62 166 PRO A N 1
ATOM 1270 C CA . PRO A 1 166 ? -14.43 -14.211 -14.75 1 92.62 166 PRO A CA 1
ATOM 1271 C C . PRO A 1 166 ? -15.461 -14.305 -15.875 1 92.62 166 PRO A C 1
ATOM 1273 O O . PRO A 1 166 ? -15.484 -13.453 -16.766 1 92.62 166 PRO A O 1
ATOM 1276 N N . THR A 1 167 ? -16.266 -15.359 -15.891 1 91.62 167 THR A N 1
ATOM 1277 C CA . THR A 1 167 ? -17.266 -15.531 -16.953 1 91.62 167 THR A CA 1
ATOM 1278 C C . THR A 1 167 ? -18.422 -14.562 -16.766 1 91.62 167 THR A C 1
ATOM 1280 O O . THR A 1 167 ? -18.953 -14.023 -17.75 1 91.62 167 THR A O 1
ATOM 1283 N N . THR A 1 168 ? -18.797 -14.281 -15.578 1 90.69 168 THR A N 1
ATOM 1284 C CA . THR A 1 168 ? -19.922 -13.398 -15.312 1 90.69 168 THR A CA 1
ATOM 1285 C C . THR A 1 168 ? -19.438 -12 -14.945 1 90.69 168 THR A C 1
ATOM 1287 O O . THR A 1 168 ? -20.203 -11.031 -15 1 90.69 168 THR A O 1
ATOM 1290 N N . GLY A 1 169 ? -18.219 -11.914 -14.484 1 91.44 169 GLY A N 1
ATOM 1291 C CA . GLY A 1 169 ? -17.672 -10.641 -14.062 1 91.44 169 GLY A CA 1
ATOM 1292 C C . GLY A 1 169 ? -18.125 -10.227 -12.68 1 91.44 169 GLY A C 1
ATOM 1293 O O . GLY A 1 169 ? -17.984 -9.055 -12.297 1 91.44 169 GLY A O 1
ATOM 1294 N N . ARG A 1 170 ? -18.672 -11.211 -11.961 1 92.81 170 ARG A N 1
ATOM 1295 C CA . ARG A 1 170 ? -19.188 -10.906 -10.625 1 92.81 170 ARG A CA 1
ATOM 1296 C C . ARG A 1 170 ? -18.25 -11.422 -9.547 1 92.81 170 ARG A C 1
ATOM 1298 O O . ARG A 1 170 ? -17.594 -12.453 -9.727 1 92.81 170 ARG A O 1
ATOM 1305 N N . GLY A 1 171 ? -18.141 -10.633 -8.477 1 94.75 171 GLY A N 1
ATOM 1306 C CA . GLY A 1 171 ? -17.328 -11.039 -7.344 1 94.75 171 GLY A CA 1
ATOM 1307 C C . GLY A 1 171 ? -17.766 -10.406 -6.035 1 94.75 171 GLY A C 1
ATOM 1308 O O . GLY A 1 171 ? -18.562 -9.477 -6.027 1 94.75 171 GLY A O 1
ATOM 1309 N N . GLU A 1 172 ? -17.328 -10.992 -4.953 1 95.25 172 GLU A N 1
ATOM 1310 C CA . GLU A 1 172 ? -17.641 -10.438 -3.641 1 95.25 172 GLU A CA 1
ATOM 1311 C C . GLU A 1 172 ? -16.656 -10.914 -2.584 1 95.25 172 GLU A C 1
ATOM 1313 O O . GLU A 1 172 ? -16.031 -11.969 -2.742 1 95.25 172 GLU A O 1
ATOM 1318 N N . PHE A 1 173 ? -16.531 -10.094 -1.561 1 95.44 173 PHE A N 1
ATOM 1319 C CA . PHE A 1 173 ? -15.719 -10.445 -0.401 1 95.44 173 PHE A CA 1
ATOM 1320 C C . PHE A 1 173 ? -16.484 -11.359 0.543 1 95.44 173 PHE A C 1
ATOM 1322 O O . PHE A 1 173 ? -17.719 -11.289 0.618 1 95.44 173 PHE A O 1
ATOM 1329 N N . PHE A 1 174 ? -15.773 -12.242 1.244 1 95.25 174 PHE A N 1
ATOM 1330 C CA . PHE A 1 174 ? -16.375 -13.078 2.275 1 95.25 174 PHE A CA 1
ATOM 1331 C C . PHE A 1 174 ? -15.367 -13.406 3.365 1 95.25 174 PHE A C 1
ATOM 1333 O O . PHE A 1 174 ? -14.172 -13.523 3.094 1 95.25 174 PHE A O 1
ATOM 1340 N N . PRO A 1 175 ? -15.828 -13.531 4.605 1 95.06 175 PRO A N 1
ATOM 1341 C CA . PRO A 1 175 ? -14.922 -13.922 5.695 1 95.06 175 PRO A CA 1
ATOM 1342 C C . PRO A 1 175 ? -14.625 -15.414 5.707 1 95.06 175 PRO A C 1
ATOM 1344 O O . PRO A 1 175 ? -15.547 -16.234 5.621 1 95.06 175 PRO A O 1
ATOM 1347 N N . TYR A 1 176 ? -13.414 -15.797 5.633 1 96.25 176 TYR A N 1
ATOM 1348 C CA . TYR A 1 176 ? -12.875 -17.156 5.695 1 96.25 176 TYR A CA 1
ATOM 1349 C C . TYR A 1 176 ? -12.25 -17.422 7.059 1 96.25 176 TYR A C 1
ATOM 1351 O O . TYR A 1 176 ? -11.336 -16.719 7.484 1 96.25 176 TYR A O 1
ATOM 1359 N N . ASP A 1 177 ? -12.727 -18.531 7.805 1 96.06 177 ASP A N 1
ATOM 1360 C CA . ASP A 1 177 ? -12.266 -18.641 9.188 1 96.06 177 ASP A CA 1
ATOM 1361 C C . ASP A 1 177 ? -11.797 -20.047 9.508 1 96.06 177 ASP A C 1
ATOM 1363 O O . ASP A 1 177 ? -11.242 -20.297 10.578 1 96.06 177 ASP A O 1
ATOM 1367 N N . ALA A 1 178 ? -12 -20.984 8.562 1 96.25 178 ALA A N 1
ATOM 1368 C CA . ALA A 1 178 ? -11.602 -22.344 8.922 1 96.25 178 ALA A CA 1
ATOM 1369 C C . ALA A 1 178 ? -11.531 -23.234 7.695 1 96.25 178 ALA A C 1
ATOM 1371 O O . ALA A 1 178 ? -11.984 -22.859 6.613 1 96.25 178 ALA A O 1
ATOM 1372 N N . GLU A 1 179 ? -10.859 -24.312 7.949 1 93.88 179 GLU A N 1
ATOM 1373 C CA . GLU A 1 179 ? -10.867 -25.453 7.051 1 93.88 179 GLU A CA 1
ATOM 1374 C C . GLU A 1 179 ? -11.367 -26.719 7.762 1 93.88 179 GLU A C 1
ATOM 1376 O O . GLU A 1 179 ? -11.445 -26.75 8.992 1 93.88 179 GLU A O 1
ATOM 1381 N N . ASP A 1 180 ? -11.844 -27.609 7.062 1 81.75 180 ASP A N 1
ATOM 1382 C CA . ASP A 1 180 ? -12.281 -28.828 7.723 1 81.75 180 ASP A CA 1
ATOM 1383 C C . ASP A 1 180 ? -11.25 -29.938 7.547 1 81.75 180 ASP A C 1
ATOM 1385 O O . ASP A 1 180 ? -10.203 -29.734 6.922 1 81.75 180 ASP A O 1
ATOM 1389 N N . GLN A 1 181 ? -11.617 -31.047 8.172 1 79.5 181 GLN A N 1
ATOM 1390 C CA . GLN A 1 181 ? -10.703 -32.188 8.242 1 79.5 181 GLN A CA 1
ATOM 1391 C C . GLN A 1 181 ? -10.516 -32.812 6.867 1 79.5 181 GLN A C 1
ATOM 1393 O O . GLN A 1 181 ? -9.516 -33.5 6.625 1 79.5 181 GLN A O 1
ATOM 1398 N N . SER A 1 182 ? -11.5 -32.594 5.949 1 77.31 182 SER A N 1
ATOM 1399 C CA . SER A 1 182 ? -11.383 -33.188 4.617 1 77.31 182 SER A CA 1
ATOM 1400 C C . SER A 1 182 ? -10.211 -32.594 3.846 1 77.31 182 SER A C 1
ATOM 1402 O O . SER A 1 182 ? -9.719 -33.188 2.889 1 77.31 182 SER A O 1
ATOM 1404 N N . ARG A 1 183 ? -9.789 -31.312 4.227 1 81.75 183 ARG A N 1
ATOM 1405 C CA . ARG A 1 183 ? -8.648 -30.609 3.656 1 81.75 183 ARG A CA 1
ATOM 1406 C C . ARG A 1 183 ? -8.914 -30.219 2.209 1 81.75 183 ARG A C 1
ATOM 1408 O O . ARG A 1 183 ? -7.98 -30.062 1.419 1 81.75 183 ARG A O 1
ATOM 1415 N N . PHE A 1 184 ? -10.32 -30.156 1.849 1 87.25 184 PHE A N 1
ATOM 1416 C CA . PHE A 1 184 ? -10.688 -29.781 0.491 1 87.25 184 PHE A CA 1
ATOM 1417 C C . PHE A 1 184 ? -11.695 -28.625 0.504 1 87.25 184 PHE A C 1
ATOM 1419 O O . PHE A 1 184 ? -12.234 -28.266 -0.539 1 87.25 184 PHE A O 1
ATOM 1426 N N . HIS A 1 185 ? -11.961 -28.141 1.625 1 91.38 185 HIS A N 1
ATOM 1427 C CA . HIS A 1 185 ? -12.93 -27.047 1.591 1 91.38 185 HIS A CA 1
ATOM 1428 C C . HIS A 1 185 ? -12.594 -25.969 2.621 1 91.38 185 HIS A C 1
ATOM 1430 O O . HIS A 1 185 ? -11.82 -26.219 3.547 1 91.38 185 HIS A O 1
ATOM 1436 N N . ILE A 1 186 ? -13.055 -24.75 2.359 1 94.75 186 ILE A N 1
ATOM 1437 C CA . ILE A 1 186 ? -12.914 -23.625 3.285 1 94.75 186 ILE A CA 1
ATOM 1438 C C . ILE A 1 186 ? -14.289 -23.219 3.816 1 94.75 186 ILE A C 1
ATOM 1440 O O . ILE A 1 186 ? -15.32 -23.562 3.215 1 94.75 186 ILE A O 1
ATOM 1444 N N . HIS A 1 187 ? -14.227 -22.562 5 1 96.44 187 HIS A N 1
ATOM 1445 C CA . HIS A 1 187 ? -15.461 -22.188 5.688 1 96.44 187 HIS A CA 1
ATOM 1446 C C . HIS A 1 187 ? -15.664 -20.688 5.66 1 96.44 187 HIS A C 1
ATOM 1448 O O . HIS A 1 187 ? -14.758 -19.922 6.012 1 96.44 187 HIS A O 1
ATOM 1454 N N . ARG A 1 188 ? -16.781 -20.281 5.168 1 96.12 188 ARG A N 1
ATOM 1455 C CA . ARG A 1 188 ? -17.203 -18.891 5.324 1 96.12 188 ARG A CA 1
ATOM 1456 C C . ARG A 1 188 ? -17.766 -18.641 6.719 1 96.12 188 ARG A C 1
ATOM 1458 O O . ARG A 1 188 ? -18.703 -19.312 7.148 1 96.12 188 ARG A O 1
ATOM 1465 N N . ALA A 1 189 ? -17.344 -17.656 7.344 1 96.19 189 ALA A N 1
ATOM 1466 C CA . ALA A 1 189 ? -17.656 -17.438 8.75 1 96.19 189 ALA A CA 1
ATOM 1467 C C . ALA A 1 189 ? -19.109 -16.953 8.906 1 96.19 189 ALA A C 1
ATOM 1469 O O . ALA A 1 189 ? -19.797 -17.344 9.859 1 96.19 189 ALA A O 1
ATOM 1470 N N . ARG A 1 190 ? -19.516 -16.047 8.062 1 95.62 190 ARG A N 1
ATOM 1471 C CA . ARG A 1 190 ? -20.828 -15.438 8.227 1 95.62 190 ARG A CA 1
ATOM 1472 C C . ARG A 1 190 ? -21.312 -14.805 6.918 1 95.62 190 ARG A C 1
ATOM 1474 O O . ARG A 1 190 ? -20.516 -14.609 5.996 1 95.62 190 ARG A O 1
ATOM 1481 N N . GLY A 1 191 ? -22.672 -14.594 6.871 1 94.81 191 GLY A N 1
ATOM 1482 C CA . GLY A 1 191 ? -23.266 -13.805 5.797 1 94.81 191 GLY A CA 1
ATOM 1483 C C . GLY A 1 191 ? -23.938 -14.656 4.734 1 94.81 191 GLY A C 1
ATOM 1484 O O . GLY A 1 191 ? -24.016 -15.875 4.871 1 94.81 191 GLY A O 1
ATOM 1485 N N . ARG A 1 192 ? -24.484 -13.93 3.725 1 96.75 192 ARG A N 1
ATOM 1486 C CA . ARG A 1 192 ? -25.125 -14.539 2.562 1 96.75 192 ARG A CA 1
ATOM 1487 C C . ARG A 1 192 ? -24.422 -14.117 1.272 1 96.75 192 ARG A C 1
ATOM 1489 O O . ARG A 1 192 ? -23.875 -13.023 1.193 1 96.75 192 ARG A O 1
ATOM 1496 N N . TRP A 1 193 ? -24.453 -15.055 0.382 1 97.31 193 TRP A N 1
ATOM 1497 C CA . TRP A 1 193 ? -23.859 -14.742 -0.917 1 97.31 193 TRP A CA 1
ATOM 1498 C C . TRP A 1 193 ? -24.766 -13.797 -1.708 1 97.31 193 TRP A C 1
ATOM 1500 O O . TRP A 1 193 ? -25.984 -13.93 -1.69 1 97.31 193 TRP A O 1
ATOM 1510 N N . THR A 1 194 ? -24.172 -12.844 -2.404 1 96.69 194 THR A N 1
ATOM 1511 C CA . THR A 1 194 ? -24.922 -11.828 -3.146 1 96.69 194 THR A CA 1
ATOM 1512 C C . THR A 1 194 ? -25.047 -12.227 -4.617 1 96.69 194 THR A C 1
ATOM 1514 O O . THR A 1 194 ? -25.922 -11.719 -5.32 1 96.69 194 THR A O 1
ATOM 1517 N N . ASN A 1 195 ? -24.188 -13.133 -5.078 1 97 195 ASN A N 1
ATOM 1518 C CA . ASN A 1 195 ? -24.156 -13.516 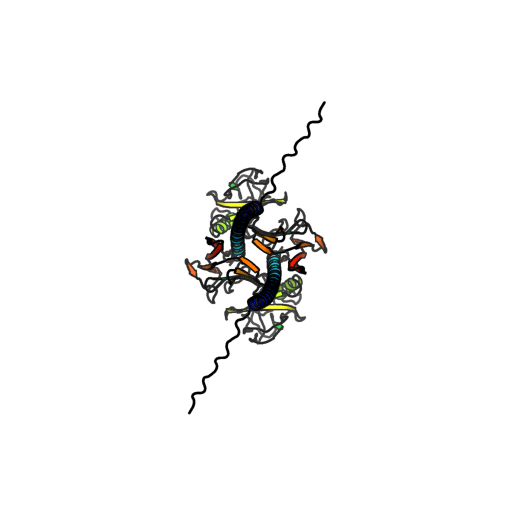-6.484 1 97 195 ASN A CA 1
ATOM 1519 C C . ASN A 1 195 ? -24.219 -15.031 -6.652 1 97 195 ASN A C 1
ATOM 1521 O O . ASN A 1 195 ? -24 -15.773 -5.695 1 97 195 ASN A O 1
ATOM 1525 N N . ASP A 1 196 ? -24.594 -15.398 -7.859 1 96.69 196 ASP A N 1
ATOM 1526 C CA . ASP A 1 196 ? -24.453 -16.797 -8.281 1 96.69 196 ASP A CA 1
ATOM 1527 C C . ASP A 1 196 ? -23.031 -17.078 -8.75 1 96.69 196 ASP A C 1
ATOM 1529 O O . ASP A 1 196 ? -22.422 -16.25 -9.438 1 96.69 196 ASP A O 1
ATOM 1533 N N . TYR A 1 197 ? -22.531 -18.234 -8.32 1 97 197 TYR A N 1
ATOM 1534 C CA . TYR A 1 197 ? -21.25 -18.703 -8.812 1 97 197 TYR A CA 1
ATOM 1535 C C . TYR A 1 197 ? -21.344 -20.141 -9.305 1 97 197 TYR A C 1
ATOM 1537 O O . TYR A 1 197 ? -21.672 -21.047 -8.531 1 97 197 TYR A O 1
ATOM 1545 N N . PRO A 1 198 ? -21.016 -20.297 -10.586 1 92 198 PRO A N 1
ATOM 1546 C CA . PRO A 1 198 ? -21.078 -21.672 -11.102 1 92 198 PRO A CA 1
ATOM 1547 C C . PRO A 1 198 ? -20.047 -22.594 -10.453 1 92 198 PRO A C 1
ATOM 1549 O O . PRO A 1 198 ? -18.984 -22.125 -10.023 1 92 198 PRO A O 1
ATOM 1552 N N . GLY A 1 199 ? -20.375 -23.812 -10.289 1 83.12 199 GLY A N 1
ATOM 1553 C CA . GLY A 1 199 ? -19.484 -24.797 -9.711 1 83.12 199 GLY A CA 1
ATOM 1554 C C . GLY A 1 199 ? -18.688 -25.562 -10.742 1 83.12 199 GLY A C 1
ATOM 1555 O O . GLY A 1 199 ? -18.297 -26.719 -10.516 1 83.12 199 GLY A O 1
ATOM 1556 N N . ASN A 1 200 ? -18.469 -25 -11.906 1 82.44 200 ASN A N 1
ATOM 1557 C CA . ASN A 1 200 ? -17.844 -25.688 -13.023 1 82.44 200 ASN A CA 1
ATOM 1558 C C . ASN A 1 200 ? -16.344 -25.406 -13.07 1 82.44 200 ASN A C 1
ATOM 1560 O O . ASN A 1 200 ? -15.68 -25.703 -14.07 1 82.44 200 ASN A O 1
ATOM 1564 N N . GLY A 1 201 ? -15.828 -24.75 -12.07 1 89.06 201 GLY A N 1
ATOM 1565 C CA . GLY A 1 201 ? -14.391 -24.547 -11.992 1 89.06 201 GLY A CA 1
ATOM 1566 C C . GLY A 1 201 ? -13.953 -23.219 -12.57 1 89.06 201 GLY A C 1
ATOM 1567 O O . GLY A 1 201 ? -12.75 -22.969 -12.742 1 89.06 201 GLY A O 1
ATOM 1568 N N . THR A 1 202 ? -14.859 -22.375 -12.867 1 92.38 202 THR A N 1
ATOM 1569 C CA . THR A 1 202 ? -14.5 -21.078 -13.445 1 92.38 202 THR A CA 1
ATOM 1570 C C . THR A 1 202 ? -14.289 -20.031 -12.359 1 92.38 202 THR A C 1
ATOM 1572 O O . THR A 1 202 ? -13.445 -19.141 -12.492 1 92.38 202 THR A O 1
ATOM 1575 N N . SER A 1 203 ? -15.055 -20.219 -11.234 1 96 203 SER A N 1
ATOM 1576 C CA . SER A 1 203 ? -14.961 -19.266 -10.133 1 96 203 SER A CA 1
ATOM 1577 C C . SER A 1 203 ? -13.695 -19.484 -9.312 1 96 203 SER A C 1
ATOM 1579 O O . SER A 1 203 ? -13.305 -20.625 -9.055 1 96 203 SER A O 1
ATOM 1581 N N . ARG A 1 204 ? -13.109 -18.375 -8.984 1 96.88 204 ARG A N 1
ATOM 1582 C CA . ARG A 1 204 ? -11.836 -18.453 -8.273 1 96.88 204 ARG A CA 1
ATOM 1583 C C . ARG A 1 204 ? -11.883 -17.641 -6.984 1 96.88 204 ARG A C 1
ATOM 1585 O O . ARG A 1 204 ? -12.648 -16.688 -6.879 1 96.88 204 ARG A O 1
ATOM 1592 N N . ILE A 1 205 ? -11.07 -18.078 -6.027 1 97 205 ILE A N 1
ATOM 1593 C CA . ILE A 1 205 ? -10.977 -17.406 -4.738 1 97 205 ILE A CA 1
ATOM 1594 C C . ILE A 1 205 ? -9.578 -16.828 -4.562 1 97 205 ILE A C 1
ATOM 1596 O O . ILE A 1 205 ? -8.578 -17.531 -4.707 1 97 205 ILE A O 1
ATOM 1600 N N . TYR A 1 206 ? -9.578 -15.523 -4.25 1 97.12 206 TYR A N 1
ATOM 1601 C CA . TYR A 1 206 ? -8.32 -14.797 -4.109 1 97.12 206 TYR A CA 1
ATOM 1602 C C . TYR A 1 206 ? -8.141 -14.281 -2.688 1 97.12 206 TYR A C 1
ATOM 1604 O O . TYR A 1 206 ? -9.109 -13.828 -2.061 1 97.12 206 TYR A O 1
ATOM 1612 N N . ALA A 1 207 ? -6.898 -14.375 -2.178 1 94.69 207 ALA A N 1
ATOM 1613 C CA . ALA A 1 207 ? -6.527 -13.531 -1.048 1 94.69 207 ALA A CA 1
ATOM 1614 C C . ALA A 1 207 ? -6.301 -12.086 -1.493 1 94.69 207 ALA A C 1
ATOM 1616 O O . ALA A 1 207 ? -5.16 -11.648 -1.656 1 94.69 207 ALA A O 1
ATOM 1617 N N . LEU A 1 208 ? -7.371 -11.383 -1.608 1 94.94 208 LEU A N 1
ATOM 1618 C CA . LEU A 1 208 ? -7.391 -10.141 -2.367 1 94.94 208 LEU A CA 1
ATOM 1619 C C . LEU A 1 208 ? -7.289 -8.938 -1.439 1 94.94 208 LEU A C 1
ATOM 1621 O O . LEU A 1 208 ? -7.914 -8.906 -0.376 1 94.94 208 LEU A O 1
ATOM 1625 N N . GLU A 1 209 ? -6.496 -8 -1.788 1 94.56 209 GLU A N 1
ATOM 1626 C CA . GLU A 1 209 ? -6.57 -6.66 -1.206 1 94.56 209 GLU A CA 1
ATOM 1627 C C . GLU A 1 209 ? -7.133 -5.652 -2.203 1 94.56 209 GLU A C 1
ATOM 1629 O O . GLU A 1 209 ? -6.695 -5.602 -3.355 1 94.56 209 GLU A O 1
ATOM 1634 N N . GLU A 1 210 ? -8.078 -4.953 -1.777 1 96.56 210 GLU A N 1
ATOM 1635 C CA . GLU A 1 210 ? -8.719 -3.932 -2.604 1 96.56 210 GLU A CA 1
ATOM 1636 C C . GLU A 1 210 ? -8.602 -2.551 -1.964 1 96.56 210 GLU A C 1
ATOM 1638 O O . GLU A 1 210 ? -8.805 -2.398 -0.759 1 96.56 210 GLU A O 1
ATOM 1643 N N . ARG A 1 211 ? -8.211 -1.613 -2.709 1 96.5 211 ARG A N 1
ATOM 1644 C CA . ARG A 1 211 ? -8.172 -0.207 -2.322 1 96.5 211 ARG A CA 1
ATOM 1645 C C . ARG A 1 211 ? -9.062 0.637 -3.23 1 96.5 211 ARG A C 1
ATOM 1647 O O . ARG A 1 211 ? -8.828 0.71 -4.438 1 96.5 211 ARG A O 1
ATOM 1654 N N . ARG A 1 212 ? -10.055 1.204 -2.67 1 96.94 212 ARG A N 1
ATOM 1655 C CA . ARG A 1 212 ? -10.992 2.029 -3.422 1 96.94 212 ARG A CA 1
ATOM 1656 C C . ARG A 1 212 ? -10.883 3.494 -3.016 1 96.94 212 ARG A C 1
ATOM 1658 O O . ARG A 1 212 ? -11.039 3.832 -1.839 1 96.94 212 ARG A O 1
ATOM 1665 N N . TYR A 1 213 ? -10.547 4.301 -3.951 1 97.81 213 TYR A N 1
ATOM 1666 C CA . TYR A 1 213 ? -10.531 5.746 -3.771 1 97.81 213 TYR A CA 1
ATOM 1667 C C . TYR A 1 213 ? -11.812 6.379 -4.305 1 97.81 213 TYR A C 1
ATOM 1669 O O . TYR A 1 213 ? -12.172 6.164 -5.465 1 97.81 213 TYR A O 1
ATOM 1677 N N . VAL A 1 214 ? -12.469 7.133 -3.488 1 96.38 214 VAL A N 1
ATOM 1678 C CA . VAL A 1 214 ? -13.742 7.703 -3.898 1 96.38 214 VAL A CA 1
ATOM 1679 C C . VAL A 1 214 ? -13.945 9.062 -3.227 1 96.38 214 VAL A C 1
ATOM 1681 O O . VAL A 1 214 ? -13.508 9.266 -2.09 1 96.38 214 VAL A O 1
ATOM 1684 N N . LEU A 1 215 ? -14.453 9.961 -4 1 94.44 215 LEU A N 1
ATOM 1685 C CA . LEU A 1 215 ? -14.836 11.266 -3.455 1 94.44 215 LEU A CA 1
ATOM 1686 C C . LEU A 1 215 ? -16.281 11.25 -2.959 1 94.44 215 LEU A C 1
ATOM 1688 O O . LEU A 1 215 ? -17.188 10.922 -3.717 1 94.44 215 LEU A O 1
ATOM 1692 N N . GLN A 1 216 ? -16.453 11.531 -1.698 1 89 216 GLN A N 1
ATOM 1693 C CA . GLN A 1 216 ? -17.781 11.617 -1.09 1 89 216 GLN A CA 1
ATOM 1694 C C . GLN A 1 216 ? -17.859 12.805 -0.128 1 89 216 GLN A C 1
ATOM 1696 O O . GLN A 1 216 ? -17.047 12.93 0.783 1 89 216 GLN A O 1
ATOM 1701 N N . ASP A 1 217 ? -18.828 13.727 -0.336 1 88.06 217 ASP A N 1
ATOM 1702 C CA . ASP A 1 217 ? -19.125 14.844 0.56 1 88.06 217 ASP A CA 1
ATOM 1703 C C . ASP A 1 217 ? -17.891 15.727 0.758 1 88.06 217 ASP A C 1
ATOM 1705 O O . ASP A 1 217 ? -17.531 16.062 1.89 1 88.06 217 ASP A O 1
ATOM 1709 N N . GLY A 1 218 ? -17.172 15.938 -0.291 1 90.88 218 GLY A N 1
ATOM 1710 C CA . GLY A 1 218 ? -16.031 16.844 -0.251 1 90.88 218 GLY A CA 1
ATOM 1711 C C . GLY A 1 218 ? -14.789 16.234 0.37 1 90.88 218 GLY A C 1
ATOM 1712 O O . GLY A 1 218 ? -13.828 16.938 0.673 1 90.88 218 GLY A O 1
ATOM 1713 N N . LEU A 1 219 ? -14.883 14.93 0.639 1 91.44 219 LEU A N 1
ATOM 1714 C CA . LEU A 1 219 ? -13.766 14.203 1.245 1 91.44 219 LEU A CA 1
ATOM 1715 C C . LEU A 1 219 ? -13.312 13.055 0.347 1 91.44 219 LEU A C 1
ATOM 1717 O O . LEU A 1 219 ? -14.133 12.281 -0.149 1 91.44 219 LEU A O 1
ATOM 1721 N N . LEU A 1 220 ? -12.016 13.031 0.065 1 94.81 220 LEU A N 1
ATOM 1722 C CA . LEU A 1 220 ? -11.453 11.859 -0.6 1 94.81 220 LEU A CA 1
ATOM 1723 C C . LEU A 1 220 ? -11.242 10.719 0.394 1 94.81 220 LEU A C 1
ATOM 1725 O O . LEU A 1 220 ? -10.516 10.883 1.38 1 94.81 220 LEU A O 1
ATOM 1729 N N . HIS A 1 221 ? -11.898 9.594 0.072 1 94.56 221 HIS A N 1
ATOM 1730 C CA . HIS A 1 221 ? -11.836 8.43 0.95 1 94.56 221 HIS A CA 1
ATOM 1731 C C . HIS A 1 221 ? -11.016 7.309 0.322 1 94.56 221 HIS A C 1
ATOM 1733 O O . HIS A 1 221 ? -10.984 7.164 -0.902 1 94.56 221 HIS A O 1
ATOM 1739 N N . LEU A 1 222 ? -10.328 6.598 1.222 1 95.69 222 LEU A N 1
ATOM 1740 C CA . LEU A 1 222 ? -9.789 5.281 0.891 1 95.69 222 LEU A CA 1
ATOM 1741 C C . LEU A 1 222 ? -10.555 4.184 1.628 1 95.69 222 LEU A C 1
ATOM 1743 O O . LEU A 1 222 ? -10.609 4.184 2.859 1 95.69 222 LEU A O 1
ATOM 1747 N N . ILE A 1 223 ? -11.203 3.367 0.874 1 93.5 223 ILE A N 1
ATOM 1748 C CA . ILE A 1 223 ? -11.914 2.221 1.424 1 93.5 223 ILE A CA 1
ATOM 1749 C C . ILE A 1 223 ? -11.109 0.945 1.179 1 93.5 223 ILE A C 1
ATOM 1751 O O . ILE A 1 223 ? -10.75 0.639 0.039 1 93.5 223 ILE A O 1
ATOM 1755 N N . LEU A 1 224 ? -10.82 0.238 2.268 1 92.31 224 LEU A N 1
ATOM 1756 C CA . LEU A 1 224 ? -10.023 -0.98 2.156 1 92.31 224 LEU A CA 1
ATOM 1757 C C . LEU A 1 224 ? -10.914 -2.217 2.176 1 92.31 224 LEU A C 1
ATOM 1759 O O . LEU A 1 224 ? -11.789 -2.344 3.037 1 92.31 224 LEU A O 1
ATOM 1763 N N . ASN A 1 225 ? -10.742 -3.086 1.197 1 90.38 225 ASN A N 1
ATOM 1764 C CA . ASN A 1 225 ? -11.391 -4.391 1.118 1 90.38 225 ASN A CA 1
ATOM 1765 C C . ASN A 1 225 ? -12.906 -4.27 1.206 1 90.38 225 ASN A C 1
ATOM 1767 O O . ASN A 1 225 ? -13.555 -5.039 1.916 1 90.38 225 ASN A O 1
ATOM 1771 N N . GLY A 1 226 ? -13.383 -3.195 0.648 1 86.5 226 GLY A N 1
ATOM 1772 C CA . GLY A 1 226 ? -14.828 -3.02 0.523 1 86.5 226 GLY A CA 1
ATOM 1773 C C . GLY A 1 226 ? -15.492 -2.588 1.816 1 86.5 226 GLY A C 1
ATOM 1774 O O . GLY A 1 226 ? -16.719 -2.502 1.893 1 86.5 226 GLY A O 1
ATOM 1775 N N . ASN A 1 227 ? -14.695 -2.332 2.814 1 85 227 ASN A N 1
ATOM 1776 C CA . ASN A 1 227 ? -15.273 -1.915 4.09 1 85 227 ASN A CA 1
ATOM 1777 C C . ASN A 1 227 ? -15.688 -0.448 4.062 1 85 227 ASN A C 1
ATOM 1779 O O . ASN A 1 227 ? -15.008 0.406 4.637 1 85 227 ASN A O 1
ATOM 1783 N N . ALA A 1 228 ? -16.859 -0.193 3.59 1 86.12 228 ALA A N 1
ATOM 1784 C CA . ALA A 1 228 ? -17.344 1.172 3.418 1 86.12 228 ALA A CA 1
ATOM 1785 C C . ALA A 1 228 ? -17.781 1.77 4.754 1 86.12 228 ALA A C 1
ATOM 1787 O O . ALA A 1 228 ? -17.984 2.98 4.859 1 86.12 228 ALA A O 1
ATOM 1788 N N . ALA A 1 229 ? -17.828 0.934 5.719 1 84.19 229 ALA A N 1
ATOM 1789 C CA . ALA A 1 229 ? -18.234 1.399 7.043 1 84.19 229 ALA A CA 1
ATOM 1790 C C . ALA A 1 229 ? -17.078 2.094 7.758 1 84.19 229 ALA A C 1
ATOM 1792 O O . ALA A 1 229 ? -17.297 2.805 8.742 1 84.19 229 ALA A O 1
ATOM 1793 N N . ALA A 1 230 ? -15.945 1.89 7.289 1 86.12 230 ALA A N 1
ATOM 1794 C CA . ALA A 1 230 ? -14.773 2.51 7.902 1 86.12 230 ALA A CA 1
ATOM 1795 C C . ALA A 1 230 ? -13.852 3.102 6.848 1 86.12 230 ALA A C 1
ATOM 1797 O O . ALA A 1 230 ? -12.711 2.66 6.695 1 86.12 230 ALA A O 1
ATOM 1798 N N . PRO A 1 231 ? -14.32 4.156 6.23 1 90.06 231 PRO A N 1
ATOM 1799 C CA . PRO A 1 231 ? -13.445 4.781 5.238 1 90.06 231 PRO A CA 1
ATOM 1800 C C . PRO A 1 231 ? -12.344 5.629 5.871 1 90.06 231 PRO A C 1
ATOM 1802 O O . PRO A 1 231 ? -12.57 6.281 6.891 1 90.06 231 PRO A O 1
ATOM 1805 N N . LEU A 1 232 ? -11.203 5.516 5.344 1 92.19 232 LEU A N 1
ATOM 1806 C CA . LEU A 1 232 ? -10.102 6.391 5.75 1 92.19 232 LEU A CA 1
ATOM 1807 C C . LEU A 1 232 ? -10.227 7.762 5.098 1 92.19 232 LEU A C 1
ATOM 1809 O O . LEU A 1 232 ? -10.297 7.867 3.869 1 92.19 232 LEU A O 1
ATOM 1813 N N . ARG A 1 233 ? -10.273 8.742 5.938 1 90.94 233 ARG A N 1
ATOM 1814 C CA . ARG A 1 233 ? -10.336 10.109 5.43 1 90.94 233 ARG A CA 1
ATOM 1815 C C . ARG A 1 233 ? -8.953 10.602 5.016 1 90.94 233 ARG A C 1
ATOM 1817 O O . ARG A 1 233 ? -8.086 10.828 5.863 1 90.94 233 ARG A O 1
ATOM 1824 N N . LEU A 1 234 ? -8.773 10.789 3.693 1 92.44 234 LEU A N 1
ATOM 1825 C CA . LEU A 1 234 ? -7.441 11.102 3.184 1 92.44 234 LEU A CA 1
ATOM 1826 C C . LEU A 1 234 ? -7.242 12.609 3.076 1 92.44 234 LEU A C 1
ATOM 1828 O O . LEU A 1 234 ? -6.262 13.148 3.596 1 92.44 234 LEU A O 1
ATOM 1832 N N . VAL A 1 235 ? -8.117 13.273 2.354 1 92.19 235 VAL A N 1
ATOM 1833 C CA . VAL A 1 235 ? -7.988 14.703 2.092 1 92.19 235 VAL A CA 1
ATOM 1834 C C . VAL A 1 235 ? -9.344 15.391 2.283 1 92.19 235 VAL A C 1
ATOM 1836 O O . VAL A 1 235 ? -10.359 14.922 1.762 1 92.19 235 VAL A O 1
ATOM 1839 N N . ASP A 1 236 ? -9.289 16.484 2.994 1 89.06 236 ASP A N 1
ATOM 1840 C CA . ASP A 1 236 ? -10.5 17.266 3.215 1 89.06 236 ASP A CA 1
ATOM 1841 C C . ASP A 1 236 ? -10.617 18.391 2.195 1 89.06 236 ASP A C 1
ATOM 1843 O O . ASP A 1 236 ? -9.664 18.672 1.463 1 89.06 236 ASP A O 1
ATOM 1847 N N . ARG A 1 237 ? -11.891 18.938 2.078 1 91.44 237 ARG A N 1
ATOM 1848 C CA . ARG A 1 237 ? -12.18 20.109 1.252 1 91.44 237 ARG A CA 1
ATOM 1849 C C . ARG A 1 237 ? -11.867 19.828 -0.214 1 91.44 237 ARG A C 1
ATOM 1851 O O . ARG A 1 237 ? -11.297 20.688 -0.903 1 91.44 237 ARG A O 1
ATOM 1858 N N . VAL A 1 238 ? -12.055 18.578 -0.582 1 93.75 238 VAL A N 1
ATOM 1859 C CA . VAL A 1 238 ? -11.852 18.203 -1.979 1 93.75 238 VAL A CA 1
ATOM 1860 C C . VAL A 1 238 ? -13.078 18.594 -2.797 1 93.75 238 VAL A C 1
ATOM 1862 O O . VAL A 1 238 ? -14.211 18.234 -2.447 1 93.75 238 VAL A O 1
ATOM 1865 N N . THR A 1 239 ? -12.93 19.344 -3.91 1 94 239 THR A N 1
ATOM 1866 C CA . THR A 1 239 ? -14.039 19.781 -4.75 1 94 239 THR A CA 1
ATOM 1867 C C . THR A 1 239 ? -14.062 19.016 -6.062 1 94 239 THR A C 1
ATOM 1869 O O . THR A 1 239 ? -15.062 19.031 -6.781 1 94 239 THR A O 1
ATOM 1872 N N . GLY A 1 240 ? -12.945 18.328 -6.324 1 95.25 240 GLY A N 1
ATOM 1873 C CA . GLY A 1 240 ? -12.883 17.531 -7.547 1 95.25 240 GLY A CA 1
ATOM 1874 C C . GLY A 1 240 ? -11.93 16.359 -7.453 1 95.25 240 GLY A C 1
ATOM 1875 O O . GLY A 1 240 ? -10.852 16.469 -6.867 1 95.25 240 GLY A O 1
ATOM 1876 N N . PHE A 1 241 ? -12.375 15.242 -7.852 1 97.38 241 PHE A N 1
ATOM 1877 C CA . PHE A 1 241 ? -11.57 14.039 -8.016 1 97.38 241 PHE A CA 1
ATOM 1878 C C . PHE A 1 241 ? -11.852 13.383 -9.367 1 97.38 241 PHE A C 1
ATOM 1880 O O . PHE A 1 241 ? -12.969 12.914 -9.609 1 97.38 241 PHE A O 1
ATOM 1887 N N . ARG A 1 242 ? -10.852 13.422 -10.25 1 97.62 242 ARG A N 1
ATOM 1888 C CA . ARG A 1 242 ? -11.008 12.859 -11.586 1 97.62 242 ARG A CA 1
ATOM 1889 C C . ARG A 1 242 ? -9.945 11.789 -11.859 1 97.62 242 ARG A C 1
ATOM 1891 O O . ARG A 1 242 ? -8.766 11.992 -11.555 1 97.62 242 ARG A O 1
ATOM 1898 N N . VAL A 1 243 ? -10.422 10.648 -12.328 1 97.81 243 VAL A N 1
ATOM 1899 C CA . VAL A 1 243 ? -9.531 9.547 -12.672 1 97.81 243 VAL A CA 1
ATOM 1900 C C . VAL A 1 243 ? -9.859 9.031 -14.07 1 97.81 243 VAL A C 1
ATOM 1902 O O . VAL A 1 243 ? -11.031 8.953 -14.453 1 97.81 243 VAL A O 1
ATOM 1905 N N . ALA A 1 244 ? -8.852 8.758 -14.805 1 98.12 244 ALA A N 1
ATOM 1906 C CA . ALA A 1 244 ? -9.008 8.18 -16.141 1 98.12 244 ALA A CA 1
ATOM 1907 C C . ALA A 1 244 ? -7.895 7.168 -16.422 1 98.12 244 ALA A C 1
ATOM 1909 O O . ALA A 1 244 ? -6.828 7.219 -15.805 1 98.12 244 ALA A O 1
ATOM 1910 N N . VAL A 1 245 ? -8.266 6.223 -17.281 1 97.75 245 VAL A N 1
ATOM 1911 C CA . VAL A 1 245 ? -7.293 5.223 -17.703 1 97.75 245 VAL A CA 1
ATOM 1912 C C . VAL A 1 245 ? -6.926 5.453 -19.172 1 97.75 245 VAL A C 1
ATOM 1914 O O . VAL A 1 245 ? -7.805 5.559 -20.031 1 97.75 245 VAL A O 1
ATOM 1917 N N . ARG A 1 246 ? -5.664 5.645 -19.391 1 96.88 246 ARG A N 1
ATOM 1918 C CA . ARG A 1 246 ? -5.164 5.617 -20.766 1 96.88 246 ARG A CA 1
ATOM 1919 C C . ARG A 1 246 ? -4.633 4.234 -21.125 1 96.88 246 ARG A C 1
ATOM 1921 O O . ARG A 1 246 ? -3.771 3.693 -20.438 1 96.88 246 ARG A O 1
ATOM 1928 N N . THR A 1 247 ? -5.199 3.662 -22.203 1 95.81 247 THR A N 1
ATOM 1929 C CA . THR A 1 247 ? -4.758 2.338 -22.641 1 95.81 247 THR A CA 1
ATOM 1930 C C . THR A 1 247 ? -3.617 2.449 -23.641 1 95.81 247 THR A C 1
ATOM 1932 O O . THR A 1 247 ? -3.297 3.543 -24.109 1 95.81 247 THR A O 1
ATOM 1935 N N . GLN A 1 248 ? -2.979 1.34 -23.953 1 92.88 248 GLN A N 1
ATOM 1936 C CA . GLN A 1 248 ? -1.81 1.282 -24.812 1 92.88 248 GLN A CA 1
ATOM 1937 C C . GLN A 1 248 ? -2.145 1.779 -26.219 1 92.88 248 GLN A C 1
ATOM 1939 O O . GLN A 1 248 ? -1.273 2.293 -26.922 1 92.88 248 GLN A O 1
ATOM 1944 N N . ASP A 1 249 ? -3.383 1.71 -26.609 1 93.88 249 ASP A N 1
ATOM 1945 C CA . ASP A 1 249 ? -3.807 2.188 -27.922 1 93.88 249 ASP A CA 1
ATOM 1946 C C . ASP A 1 249 ? -3.996 3.703 -27.922 1 93.88 249 ASP A C 1
ATOM 1948 O O . ASP A 1 249 ? -4.371 4.289 -28.938 1 93.88 249 ASP A O 1
ATOM 1952 N N . GLY A 1 250 ? -3.852 4.309 -26.781 1 93.81 250 GLY A N 1
ATOM 1953 C CA . GLY A 1 250 ? -3.881 5.762 -26.703 1 93.81 250 GLY A CA 1
ATOM 1954 C C . GLY A 1 250 ? -5.23 6.305 -26.281 1 93.81 250 GLY A C 1
ATOM 1955 O O . GLY A 1 250 ? -5.371 7.508 -26.031 1 93.81 250 GLY A O 1
ATOM 1956 N N . ARG A 1 251 ? -6.215 5.441 -26.188 1 95.62 251 ARG A N 1
ATOM 1957 C CA . ARG A 1 251 ? -7.555 5.879 -25.797 1 95.62 251 ARG A CA 1
ATOM 1958 C C . ARG A 1 251 ? -7.648 6.09 -24.297 1 95.62 251 ARG A C 1
ATOM 1960 O O . ARG A 1 251 ? -6.996 5.387 -23.531 1 95.62 251 ARG A O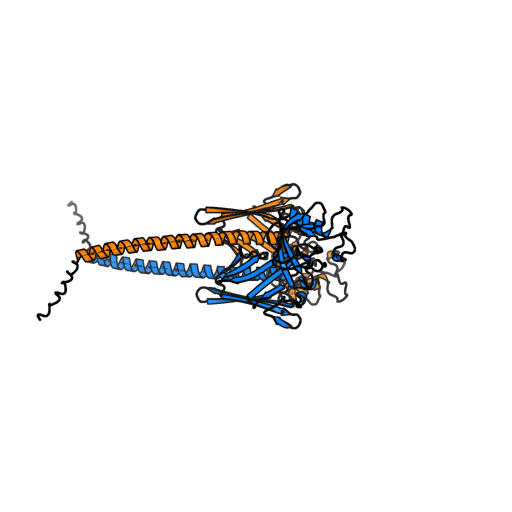 1
ATOM 1967 N N . THR A 1 252 ? -8.414 7.113 -23.938 1 96.88 252 THR A N 1
ATOM 1968 C CA . THR A 1 252 ? -8.641 7.414 -22.531 1 96.88 252 THR A CA 1
ATOM 1969 C C . THR A 1 252 ? -10.062 7.035 -22.109 1 96.88 252 THR A C 1
ATOM 1971 O O . THR A 1 252 ? -11.023 7.344 -22.812 1 96.88 252 THR A O 1
ATOM 1974 N N . HIS A 1 253 ? -10.219 6.395 -20.984 1 96.81 253 HIS A N 1
ATOM 1975 C CA . HIS A 1 253 ? -11.484 5.875 -20.484 1 96.81 253 HIS A CA 1
ATOM 1976 C C . HIS A 1 253 ? -11.789 6.402 -19.078 1 96.81 253 HIS A C 1
ATOM 1978 O O . HIS A 1 253 ? -10.922 6.371 -18.203 1 96.81 253 HIS A O 1
ATOM 1984 N N . THR A 1 254 ? -12.969 6.922 -18.922 1 96.31 254 THR A N 1
ATOM 1985 C CA . THR A 1 254 ? -13.43 7.305 -17.594 1 96.31 254 THR A CA 1
ATOM 1986 C C . THR A 1 254 ? -14.266 6.195 -16.969 1 96.31 254 THR A C 1
ATOM 1988 O O . THR A 1 254 ? -14.734 6.328 -15.836 1 96.31 254 THR A O 1
ATOM 1991 N N . ASP A 1 255 ? -14.562 5.215 -17.672 1 96.31 255 ASP A N 1
ATOM 1992 C CA . ASP A 1 255 ? -15.094 3.926 -17.234 1 96.31 255 ASP A CA 1
ATOM 1993 C C . ASP A 1 255 ? -14.227 2.775 -17.75 1 96.31 255 ASP A C 1
ATOM 1995 O O . ASP A 1 255 ? -14.078 2.605 -18.969 1 96.31 255 ASP A O 1
ATOM 1999 N N . PHE A 1 256 ? -13.664 2.057 -16.859 1 96.44 256 PHE A N 1
ATOM 2000 C CA . PHE A 1 256 ? -12.719 1.004 -17.219 1 96.44 256 PHE A CA 1
ATOM 2001 C C . PHE A 1 256 ? -12.82 -0.166 -16.25 1 96.44 256 PHE A C 1
ATOM 2003 O O .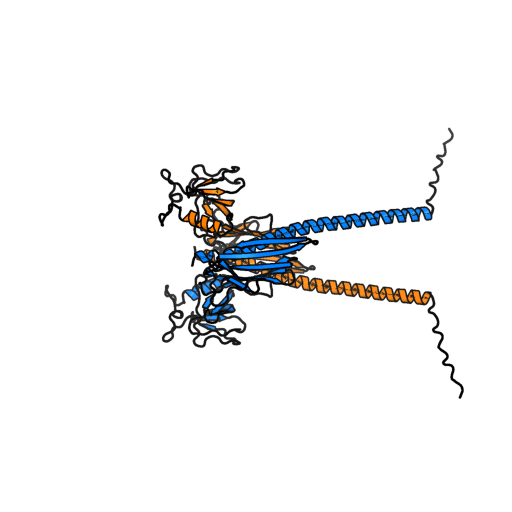 PHE A 1 256 ? -13.031 0.031 -15.047 1 96.44 256 PHE A O 1
ATOM 2010 N N . GLY A 1 257 ? -12.641 -1.372 -16.719 1 92.75 257 GLY A N 1
ATOM 2011 C CA . GLY A 1 257 ? -12.578 -2.549 -15.867 1 92.75 257 GLY A CA 1
ATOM 2012 C C . GLY A 1 257 ? -13.75 -3.488 -16.062 1 92.75 257 GLY A C 1
ATOM 2013 O O . GLY A 1 257 ? -13.867 -4.496 -15.359 1 92.75 257 GLY A O 1
ATOM 2014 N N . SER A 1 258 ? -14.625 -3.082 -16.953 1 84.75 258 SER A N 1
ATOM 2015 C CA . SER A 1 258 ? -15.711 -3.986 -17.297 1 84.75 258 SER A CA 1
ATOM 2016 C C . SER A 1 258 ? -15.195 -5.234 -18.016 1 84.75 258 SER A C 1
ATOM 2018 O O . SER A 1 258 ? -14.016 -5.305 -18.375 1 84.75 258 SER A O 1
ATOM 2020 N N . ARG A 1 259 ? -16.125 -6.125 -18.141 1 81.38 259 ARG A N 1
ATOM 2021 C CA . ARG A 1 259 ? -15.766 -7.375 -18.797 1 81.38 259 ARG A CA 1
ATOM 2022 C C . ARG A 1 259 ? -15.219 -7.117 -20.203 1 81.38 259 ARG A C 1
ATOM 2024 O O . ARG A 1 259 ? -15.758 -6.289 -20.938 1 81.38 259 ARG A O 1
ATOM 2031 N N . GLY A 1 260 ? -14.156 -7.75 -20.547 1 82.94 260 GLY A N 1
ATOM 2032 C CA . GLY A 1 260 ? -13.539 -7.598 -21.844 1 82.94 260 GLY A CA 1
ATOM 2033 C C . GLY A 1 260 ? -12.344 -6.656 -21.828 1 82.94 260 GLY A C 1
ATOM 2034 O O . GLY A 1 260 ? -11.508 -6.695 -22.734 1 82.94 260 GLY A O 1
ATOM 2035 N N . GLN A 1 261 ? -12.391 -5.77 -20.906 1 88.94 261 GLN A N 1
ATOM 2036 C CA . GLN A 1 261 ? -11.242 -4.891 -20.766 1 88.94 261 GLN A CA 1
ATOM 2037 C C . GLN A 1 261 ? -10.18 -5.52 -19.859 1 88.94 261 GLN A C 1
ATOM 2039 O O . GLN A 1 261 ? -10.477 -5.945 -18.75 1 88.94 261 GLN A O 1
ATOM 2044 N N . ARG A 1 262 ? -8.977 -5.531 -20.391 1 92.25 262 ARG A N 1
ATOM 2045 C CA . ARG A 1 262 ? -7.875 -6.125 -19.641 1 92.25 262 ARG A CA 1
ATOM 2046 C C . ARG A 1 262 ? -7.035 -5.051 -18.953 1 92.25 262 ARG A C 1
ATOM 2048 O O . ARG A 1 262 ? -6.648 -4.062 -19.594 1 92.25 262 ARG A O 1
ATOM 2055 N N . TRP A 1 263 ? -6.777 -5.277 -17.703 1 94.75 263 TRP A N 1
ATOM 2056 C CA . TRP A 1 263 ? -5.988 -4.297 -16.969 1 94.75 263 TRP A CA 1
ATOM 2057 C C . TRP A 1 263 ? -4.559 -4.242 -17.5 1 94.75 263 TRP A C 1
ATOM 2059 O O . TRP A 1 263 ? -3.859 -3.242 -17.312 1 94.75 263 TRP A O 1
ATOM 2069 N N . THR A 1 264 ? -4.133 -5.238 -18.203 1 93.81 264 THR A N 1
ATOM 2070 C CA . THR A 1 264 ? -2.787 -5.289 -18.75 1 93.81 264 THR A CA 1
ATOM 2071 C C . THR A 1 264 ? -2.66 -4.348 -19.953 1 93.81 264 THR A C 1
ATOM 2073 O O . THR A 1 264 ? -1.555 -4.086 -20.422 1 93.81 264 THR A O 1
ATOM 2076 N N . ASP A 1 265 ? -3.807 -3.854 -20.406 1 94.12 265 ASP A N 1
ATOM 2077 C CA . ASP A 1 265 ? -3.795 -2.896 -21.5 1 94.12 265 ASP A CA 1
ATOM 2078 C C . ASP A 1 265 ? -3.586 -1.473 -21 1 94.12 265 ASP A C 1
ATOM 2080 O O . ASP A 1 265 ? -3.473 -0.534 -21.781 1 94.12 265 ASP A O 1
ATOM 2084 N N . VAL A 1 266 ? -3.516 -1.311 -19.719 1 95 266 VAL A N 1
ATOM 2085 C CA . VAL A 1 266 ? -3.391 0.018 -19.125 1 95 266 VAL A CA 1
ATOM 2086 C C . VAL A 1 266 ? -1.986 0.563 -19.375 1 95 266 VAL A C 1
ATOM 2088 O O . VAL A 1 266 ? -0.993 -0.099 -19.078 1 95 266 VAL A O 1
ATOM 2091 N N . ALA A 1 267 ? -1.899 1.752 -19.922 1 93.5 267 ALA A N 1
ATOM 2092 C CA . ALA A 1 267 ? -0.631 2.449 -20.125 1 93.5 267 ALA A CA 1
ATOM 2093 C C . ALA A 1 267 ? -0.364 3.43 -18.984 1 93.5 267 ALA A C 1
ATOM 2095 O O . ALA A 1 267 ? 0.784 3.615 -18.562 1 93.5 267 ALA A O 1
ATOM 2096 N N . ALA A 1 268 ? -1.471 4.035 -18.578 1 94.75 268 ALA A N 1
ATOM 2097 C CA . ALA A 1 268 ? -1.335 4.992 -17.484 1 94.75 268 ALA A CA 1
ATOM 2098 C C . ALA A 1 268 ? -2.682 5.254 -16.812 1 94.75 268 ALA A C 1
ATOM 2100 O O . ALA A 1 268 ? -3.732 5.109 -17.438 1 94.75 268 ALA A O 1
ATOM 2101 N N . ILE A 1 269 ? -2.609 5.539 -15.586 1 96.56 269 ILE A N 1
ATOM 2102 C CA . ILE A 1 269 ? -3.768 6.035 -14.844 1 96.56 269 ILE A CA 1
ATOM 2103 C C . ILE A 1 269 ? -3.562 7.504 -14.492 1 96.56 269 ILE A C 1
ATOM 2105 O O . ILE A 1 269 ? -2.574 7.863 -13.844 1 96.56 269 ILE A O 1
ATOM 2109 N N . LEU A 1 270 ? -4.438 8.305 -14.953 1 97 270 LEU A N 1
ATOM 2110 C CA . LEU A 1 270 ? -4.395 9.742 -14.734 1 97 270 LEU A CA 1
ATOM 2111 C C . LEU A 1 270 ? -5.27 10.141 -13.547 1 97 270 LEU A C 1
ATOM 2113 O O . LEU A 1 270 ? -6.438 9.75 -13.477 1 97 270 LEU A O 1
ATOM 2117 N N . VAL A 1 271 ? -4.672 10.875 -12.617 1 96.88 271 VAL A N 1
ATOM 2118 C CA . VAL A 1 271 ? -5.398 11.273 -11.422 1 96.88 271 VAL A CA 1
ATOM 2119 C C . VAL A 1 271 ? -5.289 12.789 -11.227 1 96.88 271 VAL A C 1
ATOM 2121 O O . VAL A 1 271 ? -4.211 13.359 -11.391 1 96.88 271 VAL A O 1
ATOM 2124 N N . GLU A 1 272 ? -6.402 13.398 -10.953 1 97.12 272 GLU A N 1
ATOM 2125 C CA . GLU A 1 272 ? -6.457 14.82 -10.633 1 97.12 272 GLU A CA 1
ATOM 2126 C C . GLU A 1 272 ? -7.301 15.062 -9.383 1 97.12 272 GLU A C 1
ATOM 2128 O O . GLU A 1 272 ? -8.414 14.547 -9.266 1 97.12 272 GLU A O 1
ATOM 2133 N N . VAL A 1 273 ? -6.738 15.773 -8.461 1 96.25 273 VAL A N 1
ATOM 2134 C CA . VAL A 1 273 ? -7.461 16.125 -7.238 1 96.25 273 VAL A CA 1
ATOM 2135 C C . VAL A 1 273 ? -7.449 17.641 -7.055 1 96.25 273 VAL A C 1
ATOM 2137 O O . VAL A 1 273 ? -6.398 18.281 -7.156 1 96.25 273 VAL A O 1
ATOM 2140 N N . THR A 1 274 ? -8.594 18.266 -6.824 1 96.12 274 THR A N 1
ATOM 2141 C CA . THR A 1 274 ? -8.742 19.703 -6.598 1 96.12 274 THR A CA 1
ATOM 2142 C C . THR A 1 274 ? -9.266 19.969 -5.188 1 96.12 274 THR A C 1
ATOM 2144 O O . THR A 1 274 ? -10.25 19.359 -4.758 1 96.12 274 THR A O 1
ATOM 2147 N N . VAL A 1 275 ? -8.562 20.828 -4.5 1 94.19 275 VAL A N 1
ATOM 2148 C CA . VAL A 1 275 ? -8.984 21.234 -3.162 1 94.19 275 VAL A CA 1
ATOM 2149 C C . VAL A 1 275 ? -9.281 22.719 -3.139 1 94.19 275 VAL A C 1
ATOM 2151 O O . VAL A 1 275 ? -8.812 23.469 -4.004 1 94.19 275 VAL A O 1
ATOM 2154 N N . GLN A 1 276 ? -10.148 23.078 -2.205 1 90.38 276 GLN A N 1
ATOM 2155 C CA . GLN A 1 276 ? -10.492 24.484 -2.037 1 90.38 276 GLN A CA 1
ATOM 2156 C C . GLN A 1 276 ? -10.242 24.938 -0.601 1 90.38 276 GLN A C 1
ATOM 2158 O O . GLN A 1 276 ? -10.68 24.281 0.348 1 90.38 276 GLN A O 1
ATOM 2163 N N . GLU A 1 277 ? -9.328 25.953 -0.503 1 80.31 277 GLU A N 1
ATOM 2164 C CA . GLU A 1 277 ? -9.109 26.562 0.808 1 80.31 277 GLU A CA 1
ATOM 2165 C C . GLU A 1 277 ? -9.141 28.078 0.727 1 80.31 277 GLU A C 1
ATOM 2167 O O . GLU A 1 277 ? -8.359 28.688 -0.009 1 80.31 277 GLU A O 1
ATOM 2172 N N . GLY A 1 278 ? -9.953 28.734 1.623 1 77.88 278 GLY A N 1
ATOM 2173 C CA . GLY A 1 278 ? -10.039 30.188 1.712 1 77.88 278 GLY A CA 1
ATOM 2174 C C . GLY A 1 278 ? -10.336 30.844 0.38 1 77.88 278 GLY A C 1
ATOM 2175 O O . GLY A 1 278 ? -9.727 31.859 0.036 1 77.88 278 GLY A O 1
ATOM 2176 N N . GLY A 1 279 ? -11.148 30.266 -0.416 1 78.56 279 GLY A N 1
ATOM 2177 C CA . GLY A 1 279 ? -11.539 30.859 -1.688 1 78.56 279 GLY A CA 1
ATOM 2178 C C . GLY A 1 279 ? -10.586 30.531 -2.82 1 78.56 279 GLY A C 1
ATOM 2179 O O . GLY A 1 279 ? -10.812 30.922 -3.965 1 78.56 279 GLY A O 1
ATOM 2180 N N . ARG A 1 280 ? -9.477 29.953 -2.518 1 86.81 280 ARG A N 1
ATOM 2181 C CA . ARG A 1 280 ? -8.539 29.562 -3.57 1 86.81 280 ARG A CA 1
ATOM 2182 C C . ARG A 1 280 ? -8.586 28.062 -3.814 1 86.81 280 ARG A C 1
ATOM 2184 O O . ARG A 1 280 ? -8.711 27.281 -2.873 1 86.81 280 ARG A O 1
ATOM 2191 N N . SER A 1 281 ? -8.531 27.734 -5.148 1 91.12 281 SER A N 1
ATOM 2192 C CA . SER A 1 281 ? -8.531 26.344 -5.555 1 91.12 281 SER A CA 1
ATOM 2193 C C . SER A 1 281 ? -7.145 25.891 -6.016 1 91.12 281 SER A C 1
ATOM 2195 O O . SER A 1 281 ? -6.387 26.688 -6.578 1 91.12 281 SER A O 1
ATOM 2197 N N . ARG A 1 282 ? -6.738 24.719 -5.602 1 91.31 282 ARG A N 1
ATOM 2198 C CA . ARG A 1 282 ? -5.5 24.094 -6.051 1 91.31 282 ARG A CA 1
ATOM 2199 C C . ARG A 1 282 ? -5.766 22.703 -6.617 1 91.31 282 ARG A C 1
ATOM 2201 O O . ARG A 1 282 ? -6.48 21.906 -6.008 1 91.31 282 ARG A O 1
ATOM 2208 N N . THR A 1 283 ? -5.184 22.5 -7.77 1 94.44 283 THR A N 1
ATOM 2209 C CA . THR A 1 283 ? -5.324 21.203 -8.422 1 94.44 283 THR A CA 1
ATOM 2210 C C . THR A 1 283 ? -3.965 20.547 -8.602 1 94.44 283 THR A C 1
ATOM 2212 O O . THR A 1 283 ? -3.014 21.172 -9.07 1 94.44 283 THR A O 1
ATOM 2215 N N . LEU A 1 284 ? -3.838 19.328 -8.148 1 93.5 284 LEU A N 1
ATOM 2216 C CA . LEU A 1 284 ? -2.66 18.5 -8.422 1 93.5 284 LEU A CA 1
ATOM 2217 C C . LEU A 1 284 ? -3.018 17.312 -9.305 1 93.5 284 LEU A C 1
ATOM 2219 O O . LEU A 1 284 ? -4.113 16.766 -9.188 1 93.5 284 LEU A O 1
ATOM 2223 N N . SER A 1 285 ? -2.113 17.031 -10.18 1 94.12 285 SER A N 1
ATOM 2224 C CA . SER A 1 285 ? -2.314 15.898 -11.086 1 94.12 285 SER A CA 1
ATOM 2225 C C . SER A 1 285 ? -1.103 14.969 -11.094 1 94.12 285 SER A C 1
ATOM 2227 O O . SER A 1 285 ? -0.006 15.375 -10.695 1 94.12 285 SER A O 1
ATOM 2229 N N . GLY A 1 286 ? -1.396 13.703 -11.391 1 91.31 286 GLY A N 1
ATOM 2230 C CA . GLY A 1 286 ? -0.357 12.695 -11.531 1 91.31 286 GLY A CA 1
ATOM 2231 C C . GLY A 1 286 ? -0.696 11.641 -12.562 1 91.31 286 GLY A C 1
ATOM 2232 O O . GLY A 1 286 ? -1.869 11.406 -12.867 1 91.31 286 GLY A O 1
ATOM 2233 N N . GLU A 1 287 ? 0.351 11.164 -13.188 1 92.62 287 GLU A N 1
ATOM 2234 C CA . GLU A 1 287 ? 0.272 10.023 -14.094 1 92.62 287 GLU A CA 1
ATOM 2235 C C . GLU A 1 287 ? 1.075 8.836 -13.562 1 92.62 287 GLU A C 1
ATOM 2237 O O . GLU A 1 287 ? 2.27 8.969 -13.289 1 92.62 287 GLU A O 1
ATOM 2242 N N . TYR A 1 288 ? 0.342 7.719 -13.461 1 91.69 288 TYR A N 1
ATOM 2243 C CA . TYR A 1 288 ? 0.983 6.562 -12.844 1 91.69 288 TYR A CA 1
ATOM 2244 C C . TYR A 1 288 ? 0.771 5.312 -13.688 1 91.69 288 TYR A C 1
ATOM 2246 O O . TYR A 1 288 ? -0.245 5.184 -14.375 1 91.69 288 TYR A O 1
ATOM 2254 N N . PHE A 1 289 ? 1.736 4.426 -13.586 1 91.12 289 PHE A N 1
ATOM 2255 C CA . PHE A 1 289 ? 1.709 3.174 -14.328 1 91.12 289 PHE A CA 1
ATOM 2256 C C . PHE A 1 289 ? 1.69 1.979 -13.383 1 91.12 289 PHE A C 1
ATOM 2258 O O . PHE A 1 289 ? 2.475 1.922 -12.43 1 91.12 289 PHE A O 1
ATOM 2265 N N . PRO A 1 290 ? 0.657 1.066 -13.594 1 92.5 290 PRO A N 1
ATOM 2266 C CA . PRO A 1 290 ? 0.72 -0.165 -12.797 1 92.5 290 PRO A CA 1
ATOM 2267 C C . PRO A 1 290 ? 1.852 -1.091 -13.242 1 92.5 290 PRO A C 1
ATOM 2269 O O . PRO A 1 290 ? 1.739 -1.767 -14.266 1 92.5 290 PRO A O 1
ATOM 2272 N N . ARG A 1 291 ? 2.824 -1.241 -12.484 1 85.12 291 ARG A N 1
ATOM 2273 C CA . ARG A 1 291 ? 4.082 -1.871 -12.875 1 85.12 291 ARG A CA 1
ATOM 2274 C C . ARG A 1 291 ? 3.891 -3.363 -13.125 1 85.12 291 ARG A C 1
ATOM 2276 O O . ARG A 1 291 ? 4.672 -3.98 -13.852 1 85.12 291 ARG A O 1
ATOM 2283 N N . ASN A 1 292 ? 2.885 -3.926 -12.57 1 87.94 292 ASN A N 1
ATOM 2284 C CA . ASN A 1 292 ? 2.699 -5.371 -12.664 1 87.94 292 ASN A CA 1
ATOM 2285 C C . ASN A 1 292 ? 2.211 -5.785 -14.047 1 87.94 292 ASN A C 1
ATOM 2287 O O . ASN A 1 292 ? 2.166 -6.973 -14.367 1 87.94 292 ASN A O 1
ATOM 2291 N N . VAL A 1 293 ? 1.898 -4.801 -14.883 1 85.5 293 VAL A N 1
ATOM 2292 C CA . VAL A 1 293 ? 1.598 -5.066 -16.281 1 85.5 293 VAL A CA 1
ATOM 2293 C C . VAL A 1 293 ? 2.818 -5.676 -16.969 1 85.5 293 VAL A C 1
ATOM 2295 O O . VAL A 1 293 ? 2.68 -6.5 -17.875 1 85.5 293 VAL A O 1
ATOM 2298 N N . LEU A 1 294 ? 3.98 -5.34 -16.469 1 77.19 294 LEU A N 1
ATOM 2299 C CA . LEU A 1 294 ? 5.23 -5.777 -17.078 1 77.19 294 LEU A CA 1
ATOM 2300 C C . LEU A 1 294 ? 5.527 -7.234 -16.734 1 77.19 294 LEU A C 1
ATOM 2302 O O . LEU A 1 294 ? 6.398 -7.859 -17.344 1 77.19 294 LEU A O 1
ATOM 2306 N N . SER A 1 295 ? 4.867 -7.789 -15.781 1 72.5 295 SER A N 1
ATOM 2307 C CA . SER A 1 295 ? 5.129 -9.156 -15.336 1 72.5 295 SER A CA 1
ATOM 2308 C C . SER A 1 295 ? 4.145 -10.141 -15.961 1 72.5 295 SER A C 1
ATOM 2310 O O . SER A 1 295 ? 4.121 -11.32 -15.594 1 72.5 295 SER A O 1
ATOM 2312 N N . GLN A 1 296 ? 3.355 -9.672 -16.781 1 70.62 296 GLN A N 1
ATOM 2313 C CA . GLN A 1 296 ? 2.381 -10.555 -17.406 1 70.62 296 GLN A CA 1
ATOM 2314 C C . GLN A 1 296 ? 2.969 -11.242 -18.641 1 70.62 296 GLN A C 1
ATOM 2316 O O . GLN A 1 296 ? 3.84 -10.688 -19.312 1 70.62 296 GLN A O 1
ATOM 2321 N N . MET B 1 1 ? -85.375 48.031 15.477 1 37.78 1 MET B N 1
ATOM 2322 C CA . MET B 1 1 ? -84.312 47 15.711 1 37.78 1 MET B CA 1
ATOM 2323 C C . MET B 1 1 ? -83 47.625 16.062 1 37.78 1 MET B C 1
ATOM 2325 O O . MET B 1 1 ? -82.438 48.375 15.273 1 37.78 1 MET B O 1
ATOM 2329 N N . PRO B 1 2 ? -82.688 47.969 17.344 1 41.97 2 PRO B N 1
ATOM 2330 C CA . PRO B 1 2 ? -81.5 48.719 17.781 1 41.97 2 PRO B CA 1
ATOM 2331 C C . PRO B 1 2 ? -80.188 47.969 17.531 1 41.97 2 PRO B C 1
ATOM 2333 O O . PRO B 1 2 ? -80.188 46.75 17.516 1 41.97 2 PRO B O 1
ATOM 2336 N N . GLN B 1 3 ? -79.375 48.438 16.625 1 38.72 3 GLN B N 1
ATOM 2337 C CA . GLN B 1 3 ? -78.062 47.969 16.297 1 38.72 3 GLN B CA 1
ATOM 2338 C C . GLN B 1 3 ? -77.188 47.875 17.562 1 38.72 3 GLN B C 1
ATOM 2340 O O . GLN B 1 3 ? -77 48.844 18.281 1 38.72 3 GLN B O 1
ATOM 2345 N N . LYS B 1 4 ? -77 46.688 18.109 1 46.66 4 LYS B N 1
ATOM 2346 C CA . LYS B 1 4 ? -76.188 46.438 19.266 1 46.66 4 LYS B CA 1
ATOM 2347 C C . LYS B 1 4 ? -74.75 46.875 19 1 46.66 4 LYS B C 1
ATOM 2349 O O . LYS B 1 4 ? -74.125 46.406 18.047 1 46.66 4 LYS B O 1
ATOM 2354 N N . ARG B 1 5 ? -74.438 48.125 19.359 1 42.72 5 ARG B N 1
ATOM 2355 C CA . ARG B 1 5 ? -73.062 48.625 19.312 1 42.72 5 ARG B CA 1
ATOM 2356 C C . ARG B 1 5 ? -72.062 47.656 19.969 1 42.72 5 ARG B C 1
ATOM 2358 O O . ARG B 1 5 ? -72.312 47.219 21.109 1 42.72 5 ARG B O 1
ATOM 2365 N N . SER B 1 6 ? -71.375 46.812 19.203 1 44.62 6 SER B N 1
ATOM 2366 C CA . SER B 1 6 ? -70.375 45.906 19.703 1 44.62 6 SER B CA 1
ATOM 2367 C C . SER B 1 6 ? -69.312 46.688 20.484 1 44.62 6 SER B C 1
ATOM 2369 O O . SER B 1 6 ? -68.75 47.656 19.984 1 44.62 6 SER B O 1
ATOM 2371 N N . THR B 1 7 ? -69.375 46.906 21.766 1 43.12 7 THR B N 1
ATOM 2372 C CA . THR B 1 7 ? -68.375 47.469 22.672 1 43.12 7 THR B CA 1
ATOM 2373 C C . THR B 1 7 ? -67.062 46.781 22.438 1 43.12 7 THR B C 1
ATOM 2375 O O . THR B 1 7 ? -66.938 45.562 22.609 1 43.12 7 THR B O 1
ATOM 2378 N N . LEU B 1 8 ? -66.312 47.156 21.391 1 42.09 8 LEU B N 1
ATOM 2379 C CA . LEU B 1 8 ? -64.938 46.719 21.266 1 42.09 8 LEU B CA 1
ATOM 2380 C C . LEU B 1 8 ? -64.188 46.875 22.609 1 42.09 8 LEU B C 1
ATOM 2382 O O . LEU B 1 8 ? -64.25 47.938 23.219 1 42.09 8 LEU B O 1
ATOM 2386 N N . ALA B 1 9 ? -64.125 45.844 23.391 1 46.56 9 ALA B N 1
ATOM 2387 C CA . ALA B 1 9 ? -63.344 45.719 24.609 1 46.56 9 ALA B CA 1
ATOM 2388 C C . ALA B 1 9 ? -62 46.438 24.484 1 46.56 9 ALA B C 1
ATOM 2390 O O . ALA B 1 9 ? -61.281 46.25 23.5 1 46.56 9 ALA B O 1
ATOM 2391 N N . SER B 1 10 ? -61.781 47.656 24.984 1 45.09 10 SER B N 1
ATOM 2392 C CA . SER B 1 10 ? -60.562 48.438 25.188 1 45.09 10 SER B CA 1
ATOM 2393 C C . SER B 1 10 ? -59.406 47.531 25.641 1 45.09 10 SER B C 1
ATOM 2395 O O . SER B 1 10 ? -59.5 46.875 26.688 1 45.09 10 SER B O 1
ATOM 2397 N N . ALA B 1 11 ? -58.75 46.844 24.812 1 50.19 11 ALA B N 1
ATOM 2398 C CA . ALA B 1 11 ? -57.5 46.188 25.156 1 50.19 11 ALA B CA 1
ATOM 2399 C C . ALA B 1 11 ? -56.625 47.062 26.062 1 50.19 11 ALA B C 1
ATOM 2401 O O . ALA B 1 11 ? -56.219 48.156 25.672 1 50.19 11 ALA B O 1
ATOM 2402 N N . LYS B 1 12 ? -56.812 47.031 27.375 1 54.28 12 LYS B N 1
ATOM 2403 C CA . LYS B 1 12 ? -55.969 47.688 28.375 1 54.28 12 LYS B CA 1
ATOM 2404 C C . LYS B 1 12 ? -54.5 47.625 27.984 1 54.28 12 LYS B C 1
ATOM 2406 O O . LYS B 1 12 ? -53.969 46.531 27.703 1 54.28 12 LYS B O 1
ATOM 2411 N N . GLY B 1 13 ? -53.969 48.625 27.453 1 55.78 13 GLY B N 1
ATOM 2412 C CA . GLY B 1 13 ? -52.562 48.812 27.156 1 55.78 13 GLY B CA 1
ATOM 2413 C C . GLY B 1 13 ? -51.625 48.219 28.203 1 55.78 13 GLY B C 1
ATOM 2414 O O . GLY B 1 13 ? -52.031 48.094 29.375 1 55.78 13 GLY B O 1
ATOM 2415 N N . LEU B 1 14 ? -50.844 47.312 27.875 1 61.28 14 LEU B N 1
ATOM 2416 C CA . LEU B 1 14 ? -49.844 46.812 28.797 1 61.28 14 LEU B CA 1
ATOM 2417 C C . LEU B 1 14 ? -49.062 47.938 29.438 1 61.28 14 LEU B C 1
ATOM 2419 O O . LEU B 1 14 ? -48.812 48.969 28.781 1 61.28 14 LEU B O 1
ATOM 2423 N N . THR B 1 15 ? -49.094 48 30.734 1 64.56 15 THR B N 1
ATOM 2424 C CA . THR B 1 15 ? -48.219 48.938 31.422 1 64.56 15 THR B CA 1
ATOM 2425 C C . THR B 1 15 ? -46.781 48.688 31.062 1 64.56 15 THR B C 1
ATOM 2427 O O . THR B 1 15 ? -46.406 47.625 30.562 1 64.56 15 THR B O 1
ATOM 2430 N N . LEU B 1 16 ? -45.938 49.656 31.109 1 63.81 16 LEU B N 1
ATOM 2431 C CA . LEU B 1 16 ? -44.5 49.594 30.859 1 63.81 16 LEU B CA 1
ATOM 2432 C C . LEU B 1 16 ? -43.844 48.469 31.656 1 63.81 16 LEU B C 1
ATOM 2434 O O . LEU B 1 16 ? -43 47.719 31.141 1 63.81 16 LEU B O 1
ATOM 2438 N N . ILE B 1 17 ? -44.281 48.281 32.938 1 69.94 17 ILE B N 1
ATOM 2439 C CA . ILE B 1 17 ? -43.75 47.25 33.812 1 69.94 17 ILE B CA 1
ATOM 2440 C C . ILE B 1 17 ? -44.125 45.875 33.25 1 69.94 17 ILE B C 1
ATOM 2442 O O . ILE B 1 17 ? -43.312 44.938 33.281 1 69.94 17 ILE B O 1
ATOM 2446 N N . GLU B 1 18 ? -45.312 45.875 32.812 1 72.44 18 GLU B N 1
ATOM 2447 C CA . GLU B 1 18 ? -45.781 44.594 32.281 1 72.44 18 GLU B CA 1
ATOM 2448 C C . GLU B 1 18 ? -45.031 44.25 31 1 72.44 18 GLU B C 1
ATOM 2450 O O . GLU B 1 18 ? -44.656 43.062 30.797 1 72.44 18 GLU B O 1
ATOM 2455 N N . LEU B 1 19 ? -44.781 45.094 30.203 1 69.94 19 LEU B N 1
ATOM 2456 C CA . LEU B 1 19 ? -44 44.875 29 1 69.94 19 LEU B CA 1
ATOM 2457 C C . LEU B 1 19 ? -42.562 44.5 29.344 1 69.94 19 LEU B C 1
ATOM 2459 O O . LEU B 1 19 ? -42 43.594 28.734 1 69.94 19 LEU B O 1
ATOM 2463 N N . LEU B 1 20 ? -41.938 45.156 30.344 1 71.62 20 LEU B N 1
ATOM 2464 C CA . LEU B 1 20 ? -40.594 44.875 30.75 1 71.62 20 LEU B CA 1
ATOM 2465 C C . LEU B 1 20 ? -40.438 43.469 31.328 1 71.62 20 LEU B C 1
ATOM 2467 O O . LEU B 1 20 ? -39.5 42.75 31.031 1 71.62 20 LEU B O 1
ATOM 2471 N N . VAL B 1 21 ? -41.5 43.062 32.094 1 74.75 21 VAL B N 1
ATOM 2472 C CA . VAL B 1 21 ? -41.469 41.75 32.688 1 74.75 21 VAL B CA 1
ATOM 2473 C C . VAL B 1 21 ? -41.656 40.688 31.594 1 74.75 21 VAL B C 1
ATOM 2475 O O . VAL B 1 21 ? -40.969 39.656 31.578 1 74.75 21 VAL B O 1
ATOM 2478 N N . ALA B 1 22 ? -42.531 40.969 30.703 1 75.25 22 ALA B N 1
ATOM 2479 C CA . ALA B 1 22 ? -42.781 40.031 29.609 1 75.25 22 ALA B CA 1
ATOM 2480 C C . ALA B 1 22 ? -41.531 39.875 28.734 1 75.25 22 ALA B C 1
ATOM 2482 O O . ALA B 1 22 ? -41.188 38.781 28.328 1 75.25 22 ALA B O 1
ATOM 2483 N N . LEU B 1 23 ? -40.906 41 28.438 1 73.88 23 LEU B N 1
ATOM 2484 C CA . LEU B 1 23 ? -39.688 40.969 27.672 1 73.88 23 LEU B CA 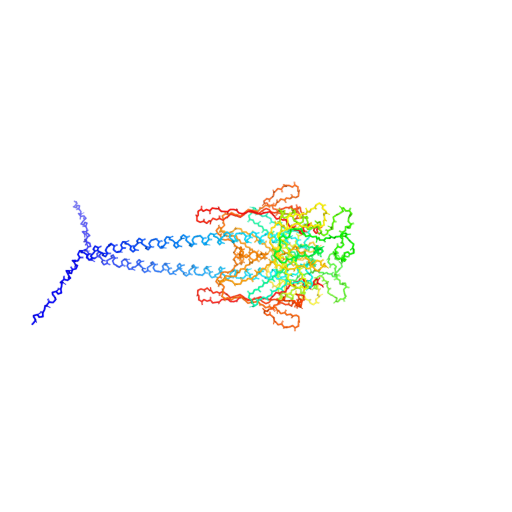1
ATOM 2485 C C . LEU B 1 23 ? -38.562 40.25 28.438 1 73.88 23 LEU B C 1
ATOM 2487 O O . LEU B 1 23 ? -37.781 39.531 27.859 1 73.88 23 LEU B O 1
ATOM 2491 N N . GLY B 1 24 ? -38.531 40.469 29.797 1 75.31 24 GLY B N 1
ATOM 2492 C CA . GLY B 1 24 ? -37.594 39.781 30.641 1 75.31 24 GLY B CA 1
ATOM 2493 C C . GLY B 1 24 ? -37.75 38.281 30.625 1 75.31 24 GLY B C 1
ATOM 2494 O O . GLY B 1 24 ? -36.812 37.531 30.453 1 75.31 24 GLY B O 1
ATOM 2495 N N . ILE B 1 25 ? -39 37.875 30.766 1 75.06 25 ILE B N 1
ATOM 2496 C CA . ILE B 1 25 ? -39.312 36.438 30.797 1 75.06 25 ILE B CA 1
ATOM 2497 C C . ILE B 1 25 ? -39.062 35.844 29.406 1 75.06 25 ILE B C 1
ATOM 2499 O O . ILE B 1 25 ? -38.469 34.75 29.297 1 75.06 25 ILE B O 1
ATOM 2503 N N . GLY B 1 26 ? -39.562 36.562 28.391 1 74.06 26 GLY B N 1
ATOM 2504 C CA . GLY B 1 26 ? -39.312 36.094 27.047 1 74.06 26 GLY B CA 1
ATOM 2505 C C . GLY B 1 26 ? -37.812 35.938 26.734 1 74.06 26 GLY B C 1
ATOM 2506 O O . GLY B 1 26 ? -37.406 34.969 26.141 1 74.06 26 GLY B O 1
ATOM 2507 N N . ALA B 1 27 ? -36.969 36.969 27.172 1 76.88 27 ALA B N 1
ATOM 2508 C CA . ALA B 1 27 ? -35.531 36.906 27 1 76.88 27 ALA B CA 1
ATOM 2509 C C . ALA B 1 27 ? -34.906 35.75 27.75 1 76.88 27 ALA B C 1
ATOM 2511 O O . ALA B 1 27 ? -34 35.094 27.25 1 76.88 27 ALA B O 1
ATOM 2512 N N . LEU B 1 28 ? -35.438 35.469 28.875 1 72.62 28 LEU B N 1
ATOM 2513 C CA . LEU B 1 28 ? -34.938 34.344 29.688 1 72.62 28 LEU B CA 1
ATOM 2514 C C . LEU B 1 28 ? -35.25 33 29 1 72.62 28 LEU B C 1
ATOM 2516 O O . LEU B 1 28 ? -34.406 32.125 28.953 1 72.62 28 LEU B O 1
ATOM 2520 N N . ILE B 1 29 ? -36.406 32.844 28.469 1 76.94 29 ILE B N 1
ATOM 2521 C CA . ILE B 1 29 ? -36.812 31.625 27.781 1 76.94 29 ILE B CA 1
ATOM 2522 C C . ILE B 1 29 ? -35.969 31.453 26.516 1 76.94 29 ILE B C 1
ATOM 2524 O O . ILE B 1 29 ? -35.5 30.344 26.219 1 76.94 29 ILE B O 1
ATOM 2528 N N . LEU B 1 30 ? -35.781 32.469 25.781 1 74.44 30 LEU B N 1
ATOM 2529 C CA . LEU B 1 30 ? -34.938 32.406 24.578 1 74.44 30 LEU B CA 1
ATOM 2530 C C . LEU B 1 30 ? -33.5 32.031 24.922 1 74.44 30 LEU B C 1
ATOM 2532 O O . LEU B 1 30 ? -32.875 31.266 24.219 1 74.44 30 LEU B O 1
ATOM 2536 N N . ALA B 1 31 ? -33 32.625 26 1 72 31 ALA B N 1
ATOM 2537 C CA . ALA B 1 31 ? -31.641 32.312 26.453 1 72 31 ALA B CA 1
ATOM 2538 C C . ALA B 1 31 ? -31.531 30.828 26.859 1 72 31 ALA B C 1
ATOM 2540 O O . ALA B 1 31 ? -30.562 30.156 26.5 1 72 31 ALA B O 1
ATOM 2541 N N . LEU B 1 32 ? -32.562 30.328 27.531 1 68.12 32 LEU B N 1
ATOM 2542 C CA . LEU B 1 32 ? -32.562 28.922 27.938 1 68.12 32 LEU B CA 1
ATOM 2543 C C . LEU B 1 32 ? -32.688 28 26.734 1 68.12 32 LEU B C 1
ATOM 2545 O O . LEU B 1 32 ? -32.031 26.969 26.656 1 68.12 32 LEU B O 1
ATOM 2549 N N . SER B 1 33 ? -33.531 28.359 25.797 1 68.56 33 SER B N 1
ATOM 2550 C CA . SER B 1 33 ? -33.719 27.578 24.578 1 68.56 33 SER B CA 1
ATOM 2551 C C . SER B 1 33 ? -32.469 27.594 23.703 1 68.56 33 SER B C 1
ATOM 2553 O O . SER B 1 33 ? -32.094 26.562 23.141 1 68.56 33 SER B O 1
ATOM 2555 N N . LEU B 1 34 ? -31.859 28.766 23.656 1 64.94 34 LEU B N 1
ATOM 2556 C CA . LEU B 1 34 ? -30.625 28.875 22.891 1 64.94 34 LEU B CA 1
ATOM 2557 C C . LEU B 1 34 ? -29.516 28.031 23.531 1 64.94 34 LEU B C 1
ATOM 2559 O O . LEU B 1 34 ? -28.734 27.391 22.828 1 64.94 34 LEU B O 1
ATOM 2563 N N . GLY B 1 35 ? -29.484 28.031 24.844 1 62.22 35 GLY B N 1
ATOM 2564 C CA . GLY B 1 35 ? -28.547 27.172 25.547 1 62.22 35 GLY B CA 1
ATOM 2565 C C . GLY B 1 35 ? -28.75 25.703 25.25 1 62.22 35 GLY B C 1
ATOM 2566 O O . GLY B 1 35 ? -27.781 24.969 25.047 1 62.22 35 GLY B O 1
ATOM 2567 N N . LEU B 1 36 ? -30 25.328 25.156 1 62.09 36 LEU B N 1
ATOM 2568 C CA . LEU B 1 36 ? -30.328 23.938 24.891 1 62.09 36 LEU B CA 1
ATOM 2569 C C . LEU B 1 36 ? -29.984 23.562 23.453 1 62.09 36 LEU B C 1
ATOM 2571 O O . LEU B 1 36 ? -29.453 22.484 23.188 1 62.09 36 LEU B O 1
ATOM 2575 N N . VAL B 1 37 ? -30.344 24.422 22.609 1 61.38 37 VAL B N 1
ATOM 2576 C CA . VAL B 1 37 ? -30.062 24.188 21.188 1 61.38 37 VAL B CA 1
ATOM 2577 C C . VAL B 1 37 ? -28.547 24.109 20.984 1 61.38 37 VAL B C 1
ATOM 2579 O O . VAL B 1 37 ? -28.062 23.234 20.266 1 61.38 37 VAL B O 1
ATOM 2582 N N . LEU B 1 38 ? -27.797 24.969 21.656 1 60.28 38 LEU B N 1
ATOM 2583 C CA . LEU B 1 38 ? -26.344 24.969 21.547 1 60.28 38 LEU B CA 1
ATOM 2584 C C . LEU B 1 38 ? -25.75 23.734 22.203 1 60.28 38 LEU B C 1
ATOM 2586 O O . LEU B 1 38 ? -24.797 23.141 21.688 1 60.28 38 LEU B O 1
ATOM 2590 N N . SER B 1 39 ? -26.391 23.297 23.281 1 60.88 39 SER B N 1
ATOM 2591 C CA . SER B 1 39 ? -25.938 22.094 23.969 1 60.88 39 SER B CA 1
ATOM 2592 C C . SER B 1 39 ? -26.203 20.844 23.125 1 60.88 39 SER B C 1
ATOM 2594 O O . SER B 1 39 ? -25.344 19.969 23.047 1 60.88 39 SER B O 1
ATOM 2596 N N . ASN B 1 40 ? -27.422 20.688 22.516 1 58.16 40 ASN B N 1
ATOM 2597 C CA . ASN B 1 40 ? -27.75 19.547 21.656 1 58.16 40 ASN B CA 1
ATOM 2598 C C . ASN B 1 40 ? -26.891 19.516 20.406 1 58.16 40 ASN B C 1
ATOM 2600 O O . ASN B 1 40 ? -26.484 18.453 19.953 1 58.16 40 ASN B O 1
ATOM 2604 N N . ARG B 1 41 ? -26.672 20.641 19.828 1 56.12 41 ARG B N 1
ATOM 2605 C CA . ARG B 1 41 ? -25.781 20.703 18.672 1 56.12 41 ARG B CA 1
ATOM 2606 C C . ARG B 1 41 ? -24.375 20.25 19.047 1 56.12 41 ARG B C 1
ATOM 2608 O O . ARG B 1 41 ? -23.703 19.562 18.266 1 56.12 41 ARG B O 1
ATOM 2615 N N . GLN B 1 42 ? -24.062 20.625 20.297 1 57.28 42 GLN B N 1
ATOM 2616 C CA . GLN B 1 42 ? -22.734 20.203 20.766 1 57.28 42 GLN B CA 1
ATOM 2617 C C . GLN B 1 42 ? -22.672 18.688 20.969 1 57.28 42 GLN B C 1
ATOM 2619 O O . GLN B 1 42 ? -21.688 18.047 20.594 1 57.28 42 GLN B O 1
ATOM 2624 N N . LEU B 1 43 ? -23.766 18.078 21.469 1 53.19 43 LEU B N 1
ATOM 2625 C CA . LEU B 1 43 ? -23.797 16.641 21.688 1 53.19 43 LEU B CA 1
ATOM 2626 C C . LEU B 1 43 ? -23.812 15.883 20.359 1 53.19 43 LEU B C 1
ATOM 2628 O O . LEU B 1 43 ? -23.109 14.891 20.188 1 53.19 43 LEU B O 1
ATOM 2632 N N . TYR B 1 44 ? -24.641 16.234 19.406 1 54.03 44 TYR B N 1
ATOM 2633 C CA . TYR B 1 44 ? -24.734 15.609 18.109 1 54.03 44 TYR B CA 1
ATOM 2634 C C . TYR B 1 44 ? -23.422 15.742 17.328 1 54.03 44 TYR B C 1
ATOM 2636 O O . TYR B 1 44 ? -22.953 14.773 16.734 1 54.03 44 TYR B O 1
ATOM 2644 N N . THR B 1 45 ? -22.844 16.906 17.359 1 58.97 45 THR B N 1
ATOM 2645 C CA . THR B 1 45 ? -21.578 17.141 16.672 1 58.97 45 THR B CA 1
ATOM 2646 C C . THR B 1 45 ? -20.469 16.312 17.312 1 58.97 45 THR B C 1
ATOM 2648 O O . THR B 1 45 ? -19.609 15.758 16.609 1 58.97 45 THR B O 1
ATOM 2651 N N . LEU B 1 46 ? -20.672 16.094 18.688 1 58.19 46 LEU B N 1
ATOM 2652 C CA . LEU B 1 46 ? -19.672 15.297 19.391 1 58.19 46 LEU B CA 1
ATOM 2653 C C . LEU B 1 46 ? -19.797 13.82 19.031 1 58.19 46 LEU B C 1
ATOM 2655 O O . LEU B 1 46 ? -18.797 13.133 18.828 1 58.19 46 LEU B O 1
ATOM 2659 N N . ASP B 1 47 ? -21.094 13.297 18.891 1 63.41 47 ASP B N 1
ATOM 2660 C CA . ASP B 1 47 ? -21.328 11.891 18.562 1 63.41 47 ASP B CA 1
ATOM 2661 C C . ASP B 1 47 ? -20.891 11.586 17.125 1 63.41 47 ASP B C 1
ATOM 2663 O O . ASP B 1 47 ? -20.266 10.547 16.875 1 63.41 47 ASP B O 1
ATOM 2667 N N . GLN B 1 48 ? -21.203 12.43 16.266 1 68.81 48 GLN B N 1
ATOM 2668 C CA . GLN B 1 48 ? -20.812 12.234 14.867 1 68.81 48 GLN B CA 1
ATOM 2669 C C . GLN B 1 48 ? -19.297 12.289 14.711 1 68.81 48 GLN B C 1
ATOM 2671 O O . GLN B 1 48 ? -18.719 11.516 13.945 1 68.81 48 GLN B O 1
ATOM 2676 N N . THR B 1 49 ? -18.734 13.062 15.562 1 76 49 THR B N 1
ATOM 2677 C CA . THR B 1 49 ? -17.281 13.188 15.531 1 76 49 THR B CA 1
ATOM 2678 C C . THR B 1 49 ? -16.625 11.938 16.094 1 76 49 THR B C 1
ATOM 2680 O O . THR B 1 49 ? -15.617 11.469 15.57 1 76 49 THR B O 1
ATOM 2683 N N . ARG B 1 50 ? -17.312 11.336 17.109 1 78.69 50 ARG B N 1
ATOM 2684 C CA . ARG B 1 50 ? -16.75 10.125 17.719 1 78.69 50 ARG B CA 1
ATOM 2685 C C . ARG B 1 50 ? -16.844 8.945 16.75 1 78.69 50 ARG B C 1
ATOM 2687 O O . ARG B 1 50 ? -15.875 8.188 16.609 1 78.69 50 ARG B O 1
ATOM 2694 N N . THR B 1 51 ? -17.922 8.766 16.156 1 81 51 THR B N 1
ATOM 2695 C CA . THR B 1 51 ? -18.094 7.676 15.195 1 81 51 THR B CA 1
ATOM 2696 C C . THR B 1 51 ? -17.109 7.816 14.039 1 81 51 THR B C 1
ATOM 2698 O O . THR B 1 51 ? -16.484 6.84 13.633 1 81 51 THR B O 1
ATOM 2701 N N . ALA B 1 52 ? -16.953 8.992 13.602 1 82.06 52 ALA B N 1
ATOM 2702 C CA . ALA B 1 52 ? -16.031 9.25 12.5 1 82.06 52 ALA B CA 1
ATOM 2703 C C . ALA B 1 52 ? -14.586 8.961 12.914 1 82.06 52 ALA B C 1
ATOM 2705 O O . ALA B 1 52 ? -13.812 8.391 12.133 1 82.06 52 ALA B O 1
ATOM 2706 N 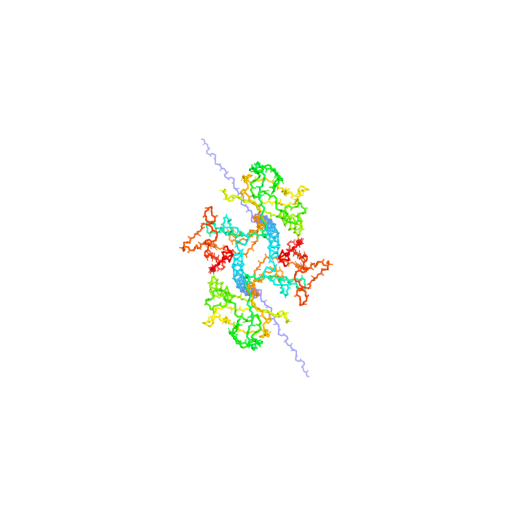N . LEU B 1 53 ? -14.281 9.289 14.109 1 85.12 53 LEU B N 1
ATOM 2707 C CA . LEU B 1 53 ? -12.93 9.047 14.602 1 85.12 53 LEU B CA 1
ATOM 2708 C C . LEU B 1 53 ? -12.664 7.551 14.742 1 85.12 53 LEU B C 1
ATOM 2710 O O . LEU B 1 53 ? -11.586 7.074 14.375 1 85.12 53 LEU B O 1
ATOM 2714 N N . ASN B 1 54 ? -13.656 6.863 15.234 1 86.38 54 ASN B N 1
ATOM 2715 C CA . ASN B 1 54 ? -13.5 5.422 15.383 1 86.38 54 ASN B CA 1
ATOM 2716 C C . ASN B 1 54 ? -13.383 4.727 14.031 1 86.38 54 ASN B C 1
ATOM 2718 O O . ASN B 1 54 ? -12.594 3.789 13.875 1 86.38 54 ASN B O 1
ATOM 2722 N N . GLN B 1 55 ? -14.148 5.211 13.18 1 85.94 55 GLN B N 1
ATOM 2723 C CA . GLN B 1 55 ? -14.086 4.656 11.828 1 85.94 55 GLN B CA 1
ATOM 2724 C C . GLN B 1 55 ? -12.734 4.941 11.18 1 85.94 55 GLN B C 1
ATOM 2726 O O . GLN B 1 55 ? -12.148 4.062 10.539 1 85.94 55 GLN B O 1
ATOM 2731 N N . ASN B 1 56 ? -12.258 6.066 11.375 1 89.5 56 ASN B N 1
ATOM 2732 C CA . ASN B 1 56 ? -10.953 6.449 10.836 1 89.5 56 ASN B CA 1
ATOM 2733 C C . ASN B 1 56 ? -9.828 5.637 11.469 1 89.5 56 ASN B C 1
ATOM 2735 O O . ASN B 1 56 ? -8.883 5.242 10.781 1 89.5 56 ASN B O 1
ATOM 2739 N N . LEU B 1 57 ? -10 5.41 12.727 1 91.25 57 LEU B N 1
ATOM 2740 C CA . LEU B 1 57 ? -9.008 4.625 13.461 1 91.25 57 LEU B CA 1
ATOM 2741 C C . LEU B 1 57 ? -8.938 3.201 12.922 1 91.25 57 LEU B C 1
ATOM 2743 O O . LEU B 1 57 ? -7.852 2.67 12.688 1 91.25 57 LEU B O 1
ATOM 2747 N N . ARG B 1 58 ? -10.047 2.635 12.711 1 91 58 ARG B N 1
ATOM 2748 C CA . ARG B 1 58 ? -10.094 1.28 12.172 1 91 58 ARG B CA 1
ATOM 2749 C C . ARG B 1 58 ? -9.508 1.235 10.766 1 91 58 ARG B C 1
ATOM 2751 O O . ARG B 1 58 ? -8.734 0.331 10.438 1 91 58 ARG B O 1
ATOM 2758 N N . ALA B 1 59 ? -9.852 2.16 10.008 1 90.81 59 ALA B N 1
ATOM 2759 C CA . ALA B 1 59 ? -9.336 2.234 8.641 1 90.81 59 ALA B CA 1
ATOM 2760 C C . ALA B 1 59 ? -7.82 2.396 8.633 1 90.81 59 ALA B C 1
ATOM 2762 O O . ALA B 1 59 ? -7.129 1.806 7.805 1 90.81 59 ALA B O 1
ATOM 2763 N N . ALA B 1 60 ? -7.355 3.193 9.508 1 93.06 60 ALA B N 1
ATOM 2764 C CA . ALA B 1 60 ? -5.91 3.404 9.609 1 93.06 60 ALA B CA 1
ATOM 2765 C C . ALA B 1 60 ? -5.195 2.109 9.977 1 93.06 60 ALA B C 1
ATOM 2767 O O . ALA B 1 60 ? -4.125 1.808 9.445 1 93.06 60 ALA B O 1
ATOM 2768 N N . LEU B 1 61 ? -5.781 1.355 10.859 1 92.38 61 LEU B N 1
ATOM 2769 C CA . LEU B 1 61 ? -5.195 0.073 11.234 1 92.38 61 LEU B CA 1
ATOM 2770 C C . LEU B 1 61 ? -5.25 -0.911 10.07 1 92.38 61 LEU B C 1
ATOM 2772 O O . LEU B 1 61 ? -4.32 -1.692 9.867 1 92.38 61 LEU B O 1
ATOM 2776 N N . ASP B 1 62 ? -6.309 -0.837 9.344 1 90.44 62 ASP B N 1
ATOM 2777 C CA . ASP B 1 62 ? -6.418 -1.678 8.156 1 90.44 62 ASP B CA 1
ATOM 2778 C C . ASP B 1 62 ? -5.332 -1.333 7.137 1 90.44 62 ASP B C 1
ATOM 2780 O O . ASP B 1 62 ? -4.734 -2.225 6.535 1 90.44 62 ASP B O 1
ATOM 2784 N N . LEU B 1 63 ? -5.105 -0.08 6.969 1 93.62 63 LEU B N 1
ATOM 2785 C CA . LEU B 1 63 ? -4.051 0.363 6.062 1 93.62 63 LEU B CA 1
ATOM 2786 C C . LEU B 1 63 ? -2.684 -0.102 6.547 1 93.62 63 LEU B C 1
ATOM 2788 O O . LEU B 1 63 ? -1.88 -0.61 5.762 1 93.62 63 LEU B O 1
ATOM 2792 N N . LEU B 1 64 ? -2.484 0.069 7.789 1 94.56 64 LEU B N 1
ATOM 2793 C CA . LEU B 1 64 ? -1.234 -0.373 8.391 1 94.56 64 LEU B CA 1
ATOM 2794 C C . LEU B 1 64 ? -1.034 -1.872 8.195 1 94.56 64 LEU B C 1
ATOM 2796 O O . LEU B 1 64 ? 0.046 -2.311 7.793 1 94.56 64 LEU B O 1
ATOM 2800 N N . GLY B 1 65 ? -2.031 -2.6 8.469 1 92.94 65 GLY B N 1
ATOM 2801 C CA . GLY B 1 65 ? -1.961 -4.035 8.258 1 92.94 65 GLY B CA 1
ATOM 2802 C C . GLY B 1 65 ? -1.648 -4.414 6.824 1 92.94 65 GLY B C 1
ATOM 2803 O O . GLY B 1 65 ? -0.83 -5.301 6.574 1 92.94 65 GLY B O 1
ATOM 2804 N N . ALA B 1 66 ? -2.287 -3.791 5.941 1 91.75 66 ALA B N 1
ATOM 2805 C CA . ALA B 1 66 ? -2.045 -4.031 4.52 1 91.75 66 ALA B CA 1
ATOM 2806 C C . ALA B 1 66 ? -0.593 -3.732 4.152 1 91.75 66 ALA B C 1
ATOM 2808 O O . ALA B 1 66 ? 0.034 -4.488 3.408 1 91.75 66 ALA B O 1
ATOM 2809 N N . ASP B 1 67 ? -0.078 -2.609 4.625 1 95.25 67 ASP B N 1
ATOM 2810 C CA . ASP B 1 67 ? 1.302 -2.225 4.34 1 95.25 67 ASP B CA 1
ATOM 2811 C C . ASP B 1 67 ? 2.285 -3.221 4.949 1 95.25 67 ASP B C 1
ATOM 2813 O O . ASP B 1 67 ? 3.291 -3.568 4.328 1 95.25 67 ASP B O 1
ATOM 2817 N N . ILE B 1 68 ? 2.018 -3.68 6.164 1 95.62 68 ILE B N 1
ATOM 2818 C CA . ILE B 1 68 ? 2.885 -4.645 6.828 1 95.62 68 ILE B CA 1
ATOM 2819 C C . ILE B 1 68 ? 2.939 -5.938 6.016 1 95.62 68 ILE B C 1
ATOM 2821 O O . ILE B 1 68 ? 4.008 -6.523 5.836 1 95.62 68 ILE B O 1
ATOM 2825 N N . ARG B 1 69 ? 1.859 -6.375 5.504 1 91.06 69 ARG B N 1
ATOM 2826 C CA . ARG B 1 69 ? 1.799 -7.613 4.73 1 91.06 69 ARG B CA 1
ATOM 2827 C C . ARG B 1 69 ? 2.66 -7.52 3.475 1 91.06 69 ARG B C 1
ATOM 2829 O O . ARG B 1 69 ? 3.145 -8.531 2.969 1 91.06 69 ARG B O 1
ATOM 2836 N N . GLN B 1 70 ? 2.857 -6.254 3.047 1 91.88 70 GLN B N 1
ATOM 2837 C CA . GLN B 1 70 ? 3.611 -6.059 1.813 1 91.88 70 GLN B CA 1
ATOM 2838 C C . GLN B 1 70 ? 5.09 -5.816 2.104 1 91.88 70 GLN B C 1
ATOM 2840 O O . GLN B 1 70 ? 5.914 -5.789 1.187 1 91.88 70 GLN B O 1
ATOM 2845 N N . ALA B 1 71 ? 5.41 -5.641 3.336 1 95.75 71 ALA B N 1
ATOM 2846 C CA . ALA B 1 71 ? 6.789 -5.324 3.701 1 95.75 71 ALA B CA 1
ATOM 2847 C C . ALA B 1 71 ? 7.738 -6.445 3.293 1 95.75 71 ALA B C 1
ATOM 2849 O O . ALA B 1 71 ? 7.414 -7.625 3.443 1 95.75 71 ALA B O 1
ATOM 2850 N N . GLY B 1 72 ? 8.906 -6.043 2.707 1 95.56 72 GLY B N 1
ATOM 2851 C CA . GLY B 1 72 ? 9.945 -7.008 2.389 1 95.56 72 GLY B CA 1
ATOM 2852 C C . GLY B 1 72 ? 9.828 -7.57 0.984 1 95.56 72 GLY B C 1
ATOM 2853 O O . GLY B 1 72 ? 10.656 -8.383 0.563 1 95.56 72 GLY B O 1
ATOM 2854 N N . GLU B 1 73 ? 8.805 -7.117 0.24 1 92.56 73 GLU B N 1
ATOM 2855 C CA . GLU B 1 73 ? 8.664 -7.598 -1.132 1 92.56 73 GLU B CA 1
ATOM 2856 C C . GLU B 1 73 ? 9.938 -7.355 -1.939 1 92.56 73 GLU B C 1
ATOM 2858 O O . GLU B 1 73 ? 10.445 -6.234 -1.988 1 92.56 73 GLU B O 1
ATOM 2863 N N . ARG B 1 74 ? 10.461 -8.43 -2.564 1 91.69 74 ARG B N 1
ATOM 2864 C CA . ARG B 1 74 ? 11.617 -8.391 -3.457 1 91.69 74 ARG B CA 1
ATOM 2865 C C . ARG B 1 74 ? 12.836 -7.812 -2.752 1 91.69 74 ARG B C 1
ATOM 2867 O O . ARG B 1 74 ? 13.617 -7.07 -3.355 1 91.69 74 ARG B O 1
ATOM 2874 N N . THR B 1 75 ? 12.938 -7.949 -1.452 1 94.75 75 THR B N 1
ATOM 2875 C CA . THR B 1 75 ? 14.125 -7.52 -0.724 1 94.75 75 THR B CA 1
ATOM 2876 C C . THR B 1 75 ? 14.859 -8.719 -0.123 1 94.75 75 THR B C 1
ATOM 2878 O O . THR B 1 75 ? 14.234 -9.719 0.229 1 94.75 75 THR B O 1
ATOM 2881 N N . PRO B 1 76 ? 16.172 -8.625 -0.099 1 92.75 76 PRO B N 1
ATOM 2882 C CA . PRO B 1 76 ? 16.938 -9.711 0.521 1 92.75 76 PRO B CA 1
ATOM 2883 C C . PRO B 1 76 ? 16.875 -9.68 2.047 1 92.75 76 PRO B C 1
ATOM 2885 O O . PRO B 1 76 ? 16.328 -8.734 2.627 1 92.75 76 PRO B O 1
ATOM 2888 N N . MET B 1 77 ? 17.391 -10.711 2.65 1 89.56 77 MET B N 1
ATOM 2889 C CA . MET B 1 77 ? 17.328 -10.875 4.098 1 89.56 77 MET B CA 1
ATOM 2890 C C . MET B 1 77 ? 18.141 -9.805 4.812 1 89.56 77 MET B C 1
ATOM 2892 O O . MET B 1 77 ? 17.812 -9.422 5.938 1 89.56 77 MET B O 1
ATOM 2896 N N . ASP B 1 78 ? 19.172 -9.305 4.164 1 88.62 78 ASP B N 1
ATOM 2897 C CA . ASP B 1 78 ? 20.078 -8.359 4.812 1 88.62 78 ASP B CA 1
ATOM 2898 C C . ASP B 1 78 ? 19.594 -6.922 4.629 1 88.62 78 ASP B C 1
ATOM 2900 O O . ASP B 1 78 ? 20.281 -5.98 5.043 1 88.62 78 ASP B O 1
ATOM 2904 N N . PHE B 1 79 ? 18.5 -6.746 3.973 1 93.69 79 PHE B N 1
ATOM 2905 C CA . PHE B 1 79 ? 17.906 -5.43 3.789 1 93.69 79 PHE B CA 1
ATOM 2906 C C . PHE B 1 79 ? 16.953 -5.102 4.938 1 93.69 79 PHE B C 1
ATOM 2908 O O . PHE B 1 79 ? 16.219 -5.973 5.406 1 93.69 79 PHE B O 1
ATOM 2915 N N . PRO B 1 80 ? 17 -3.896 5.422 1 94.19 80 PRO B N 1
ATOM 2916 C CA . PRO B 1 80 ? 16.109 -3.52 6.527 1 94.19 80 PRO B CA 1
ATOM 2917 C C . PRO B 1 80 ? 14.68 -3.227 6.066 1 94.19 80 PRO B C 1
ATOM 2919 O O . PRO B 1 80 ? 14.227 -2.082 6.145 1 94.19 80 PRO B O 1
ATOM 2922 N N . ALA B 1 81 ? 13.992 -4.266 5.738 1 96.44 81 ALA B N 1
ATOM 2923 C CA . ALA B 1 81 ? 12.641 -4.145 5.195 1 96.44 81 ALA B CA 1
ATOM 2924 C C . ALA B 1 81 ? 11.656 -3.703 6.273 1 96.44 81 ALA B C 1
ATOM 2926 O O . ALA B 1 81 ? 10.617 -3.111 5.969 1 96.44 81 ALA B O 1
ATOM 2927 N N . VAL B 1 82 ? 11.922 -4.039 7.512 1 97.69 82 VAL B N 1
ATOM 2928 C CA . VAL B 1 82 ? 11.109 -3.654 8.664 1 97.69 82 VAL B CA 1
ATOM 2929 C C . VAL B 1 82 ? 12 -3.008 9.727 1 97.69 82 VAL B C 1
ATOM 2931 O O . VAL B 1 82 ? 13.023 -3.576 10.117 1 97.69 82 VAL B O 1
ATOM 2934 N N . GLN B 1 83 ? 11.602 -1.858 10.141 1 97.25 83 GLN B N 1
ATOM 2935 C CA . GLN B 1 83 ? 12.32 -1.171 11.211 1 97.25 83 GLN B CA 1
ATOM 2936 C C . GLN B 1 83 ? 11.352 -0.546 12.211 1 97.25 83 GLN B C 1
ATOM 2938 O O . GLN B 1 83 ? 10.336 0.038 11.82 1 97.25 83 GLN B O 1
ATOM 2943 N N . VAL B 1 84 ? 11.594 -0.786 13.43 1 97.75 84 VAL B N 1
ATOM 2944 C CA . VAL B 1 84 ? 10.875 -0.144 14.531 1 97.75 84 VAL B CA 1
ATOM 2945 C C . VAL B 1 84 ? 11.859 0.629 15.406 1 97.75 84 VAL B C 1
ATOM 2947 O O . VAL B 1 84 ? 12.914 0.106 15.781 1 97.75 84 VAL B O 1
ATOM 2950 N N . SER B 1 85 ? 11.523 1.887 15.656 1 95.56 85 SER B N 1
ATOM 2951 C CA . SER B 1 85 ? 12.367 2.721 16.5 1 95.56 85 SER B CA 1
ATOM 2952 C C . SER B 1 85 ? 11.594 3.262 17.703 1 95.56 85 SER B C 1
ATOM 2954 O O . SER B 1 85 ? 10.531 3.869 17.531 1 95.56 85 SER B O 1
ATOM 2956 N N . SER B 1 86 ? 12.086 3.033 18.922 1 93.38 86 SER B N 1
ATOM 2957 C CA . SER B 1 86 ? 11.562 3.545 20.172 1 93.38 86 SER B CA 1
ATOM 2958 C C . SER B 1 86 ? 10.117 3.105 20.391 1 93.38 86 SER B C 1
ATOM 2960 O O . SER B 1 86 ? 9.367 3.764 21.109 1 93.38 86 SER B O 1
ATOM 2962 N N . GLY B 1 87 ? 9.695 2.188 19.656 1 94.06 87 GLY B N 1
ATOM 2963 C CA . GLY B 1 87 ? 8.359 1.635 19.812 1 94.06 87 GLY B CA 1
ATOM 2964 C C . GLY B 1 87 ? 7.266 2.553 19.297 1 94.06 87 GLY B C 1
ATOM 2965 O O . GLY B 1 87 ? 6.082 2.32 19.547 1 94.06 87 GLY B O 1
ATOM 2966 N N . ASN B 1 88 ? 7.641 3.604 18.594 1 94.38 88 ASN B N 1
ATOM 2967 C CA . ASN B 1 88 ? 6.594 4.527 18.172 1 94.38 88 ASN B CA 1
ATOM 2968 C C . ASN B 1 88 ? 6.793 4.957 16.719 1 94.38 88 ASN B C 1
ATOM 2970 O O . ASN B 1 88 ? 6.172 5.922 16.266 1 94.38 88 ASN B O 1
ATOM 2974 N N . THR B 1 89 ? 7.727 4.367 16.062 1 96.62 89 THR B N 1
ATOM 2975 C CA . THR B 1 89 ? 7.945 4.582 14.633 1 96.62 89 THR B CA 1
ATOM 2976 C C . THR B 1 89 ? 8.07 3.252 13.898 1 96.62 89 THR B C 1
ATOM 2978 O O . THR B 1 89 ? 8.836 2.381 14.312 1 96.62 89 THR B O 1
ATOM 2981 N N . LEU B 1 90 ? 7.301 3.096 12.914 1 98.19 90 LEU B N 1
ATOM 2982 C CA . LEU B 1 90 ? 7.344 1.901 12.078 1 98.19 90 LEU B CA 1
ATOM 2983 C C . LEU B 1 90 ? 7.719 2.254 10.641 1 98.19 90 LEU B C 1
ATOM 2985 O O . LEU B 1 90 ? 7.086 3.111 10.023 1 98.19 90 LEU B O 1
ATOM 2989 N N . VAL B 1 91 ? 8.781 1.666 10.172 1 97.88 91 VAL B N 1
ATOM 2990 C CA . VAL B 1 91 ? 9.211 1.849 8.789 1 97.88 91 VAL B CA 1
ATOM 2991 C C . VAL B 1 91 ? 9.078 0.531 8.023 1 97.88 91 VAL B C 1
ATOM 2993 O O . VAL B 1 91 ? 9.594 -0.5 8.469 1 97.88 91 VAL B O 1
ATOM 2996 N N . LEU B 1 92 ? 8.344 0.555 6.961 1 97.88 92 LEU B N 1
ATOM 2997 C CA . LEU B 1 92 ? 8.141 -0.585 6.074 1 97.88 92 LEU B CA 1
ATOM 2998 C C . LEU B 1 92 ? 8.688 -0.299 4.684 1 97.88 92 LEU B C 1
ATOM 3000 O O . LEU B 1 92 ? 8.453 0.775 4.125 1 97.88 92 LEU B O 1
ATOM 3004 N N . ARG B 1 93 ? 9.469 -1.265 4.188 1 97.12 93 ARG B N 1
ATOM 3005 C CA . ARG B 1 93 ? 10.094 -1.061 2.883 1 97.12 93 ARG B CA 1
ATOM 3006 C C . ARG B 1 93 ? 9.844 -2.25 1.964 1 97.12 93 ARG B C 1
ATOM 3008 O O . ARG B 1 93 ? 9.742 -3.389 2.428 1 97.12 93 ARG B O 1
ATOM 3015 N N . ARG B 1 94 ? 9.688 -1.975 0.7 1 95.12 94 ARG B N 1
ATOM 3016 C CA . ARG B 1 94 ? 9.633 -2.986 -0.35 1 95.12 94 ARG B CA 1
ATOM 3017 C C . ARG B 1 94 ? 10.336 -2.502 -1.614 1 95.12 94 ARG B C 1
ATOM 3019 O O . ARG B 1 94 ? 10.523 -1.298 -1.803 1 95.12 94 ARG B O 1
ATOM 3026 N N . ASN B 1 95 ? 10.805 -3.457 -2.357 1 95.12 95 ASN B N 1
ATOM 3027 C CA . ASN B 1 95 ? 11.414 -3.152 -3.648 1 95.12 95 ASN B CA 1
ATOM 3028 C C . ASN B 1 95 ? 10.414 -3.301 -4.789 1 95.12 95 ASN B C 1
ATOM 3030 O O . ASN B 1 95 ? 9.68 -4.293 -4.855 1 95.12 95 ASN B O 1
ATOM 3034 N N . LEU B 1 96 ? 10.352 -2.307 -5.602 1 90.75 96 LEU B N 1
ATOM 3035 C CA . LEU B 1 96 ? 9.32 -2.242 -6.629 1 90.75 96 LEU B CA 1
ATOM 3036 C C . LEU B 1 96 ? 9.727 -3.051 -7.859 1 90.75 96 LEU B C 1
ATOM 3038 O O . LEU B 1 96 ? 8.867 -3.436 -8.664 1 90.75 96 LEU B O 1
ATOM 3042 N N . LEU B 1 97 ? 11.008 -3.266 -8.055 1 90.88 97 LEU B N 1
ATOM 3043 C CA . LEU B 1 97 ? 11.523 -4.016 -9.195 1 90.88 97 LEU B CA 1
ATOM 3044 C C . LEU B 1 97 ? 12.242 -5.281 -8.742 1 90.88 97 LEU B C 1
ATOM 3046 O O . LEU B 1 97 ? 12.797 -5.32 -7.645 1 90.88 97 LEU B O 1
ATOM 3050 N N . GLU B 1 98 ? 12.188 -6.258 -9.609 1 89.69 98 GLU B N 1
ATOM 3051 C CA . GLU B 1 98 ? 12.992 -7.449 -9.352 1 89.69 98 GLU B CA 1
ATOM 3052 C C . GLU B 1 98 ? 14.484 -7.148 -9.477 1 89.69 98 GLU B C 1
ATOM 3054 O O . GLU B 1 98 ? 15.289 -7.68 -8.711 1 89.69 98 GLU B O 1
ATOM 3059 N N . ALA B 1 99 ? 14.781 -6.312 -10.406 1 92.94 99 ALA B N 1
ATOM 3060 C CA . ALA B 1 99 ? 16.172 -5.945 -10.641 1 92.94 99 ALA B CA 1
ATOM 3061 C C . ALA B 1 99 ? 16.703 -5.066 -9.523 1 92.94 99 ALA B C 1
ATOM 3063 O O . ALA B 1 99 ? 15.992 -4.215 -8.992 1 92.94 99 ALA B O 1
ATOM 3064 N N . VAL B 1 100 ? 17.938 -5.297 -9.117 1 96 100 VAL B N 1
ATOM 3065 C CA . VAL B 1 100 ? 18.688 -4.465 -8.18 1 96 100 VAL B CA 1
ATOM 3066 C C . VAL B 1 100 ? 20.016 -4.059 -8.805 1 96 100 VAL B C 1
ATOM 3068 O O . VAL B 1 100 ? 20.719 -4.891 -9.383 1 96 100 VAL B O 1
ATOM 3071 N N . LEU B 1 101 ? 20.312 -2.791 -8.734 1 95.25 101 LEU B N 1
ATOM 3072 C CA . LEU B 1 101 ? 21.594 -2.338 -9.266 1 95.25 101 LEU B CA 1
ATOM 3073 C C . LEU B 1 101 ? 22.672 -2.344 -8.18 1 95.25 101 LEU B C 1
ATOM 3075 O O . LEU B 1 101 ? 22.344 -2.246 -6.992 1 95.25 101 LEU B O 1
ATOM 3079 N N . THR B 1 102 ? 23.859 -2.467 -8.648 1 95.62 102 THR B N 1
ATOM 3080 C CA . THR B 1 102 ? 25.016 -2.385 -7.766 1 95.62 102 THR B CA 1
ATOM 3081 C C . THR B 1 102 ? 25.828 -1.126 -8.055 1 95.62 102 THR B C 1
ATOM 3083 O O . THR B 1 102 ? 26.016 -0.756 -9.219 1 95.62 102 THR B O 1
ATOM 3086 N N . LEU B 1 103 ? 26.219 -0.475 -6.949 1 95.5 103 LEU B N 1
ATOM 3087 C CA . LEU B 1 103 ? 27.125 0.65 -7.137 1 95.5 103 LEU B CA 1
ATOM 3088 C C . LEU B 1 103 ? 28.531 0.163 -7.484 1 95.5 103 LEU B C 1
ATOM 3090 O O . LEU B 1 103 ? 29.188 -0.491 -6.672 1 95.5 103 LEU B O 1
ATOM 3094 N N . CYS B 1 104 ? 28.922 0.547 -8.625 1 93.06 104 CYS B N 1
ATOM 3095 C CA . CYS B 1 104 ? 30.188 0.029 -9.125 1 93.06 104 CYS B CA 1
ATOM 3096 C C . CYS B 1 104 ? 31.172 1.16 -9.383 1 93.06 104 CYS B C 1
ATOM 3098 O O . CYS B 1 104 ? 32.094 1.009 -10.18 1 93.06 104 CYS B O 1
ATOM 3100 N N . ASP B 1 105 ? 30.953 2.195 -8.727 1 88.25 105 ASP B N 1
ATOM 3101 C CA . ASP B 1 105 ? 31.922 3.285 -8.82 1 88.25 105 ASP B CA 1
ATOM 3102 C C . ASP B 1 105 ? 33.219 2.918 -8.133 1 88.25 105 ASP B C 1
ATOM 3104 O O . ASP B 1 105 ? 33.25 2.625 -6.934 1 88.25 105 ASP B O 1
ATOM 3108 N N . ARG B 1 106 ? 34.406 2.982 -8.836 1 84.38 106 ARG B N 1
ATOM 3109 C CA . ARG B 1 106 ? 35.719 2.543 -8.305 1 84.38 106 ARG B CA 1
ATOM 3110 C C . ARG B 1 106 ? 36.062 3.297 -7.031 1 84.38 106 ARG B C 1
ATOM 3112 O O . ARG B 1 106 ? 36.594 2.711 -6.082 1 84.38 106 ARG B O 1
ATOM 3119 N N . ASN B 1 107 ? 35.781 4.574 -6.969 1 88.38 107 ASN B N 1
ATOM 3120 C CA . ASN B 1 107 ? 36.156 5.398 -5.82 1 88.38 107 ASN B CA 1
ATOM 3121 C C . ASN B 1 107 ? 35 5.5 -4.812 1 88.38 107 ASN B C 1
ATOM 3123 O O . ASN B 1 107 ? 35.125 6.156 -3.777 1 88.38 107 ASN B O 1
ATOM 3127 N N . GLY B 1 108 ? 33.906 4.844 -5.09 1 93 108 GLY B N 1
ATOM 3128 C CA . GLY B 1 108 ? 32.75 4.969 -4.223 1 93 108 GLY B CA 1
ATOM 3129 C C . GLY B 1 108 ? 32.156 6.363 -4.223 1 93 108 GLY B C 1
ATOM 3130 O O . GLY B 1 108 ? 32.344 7.129 -5.164 1 93 108 GLY B O 1
ATOM 3131 N N . ILE B 1 109 ? 31.281 6.539 -3.328 1 96.19 109 ILE B N 1
ATOM 3132 C CA . ILE B 1 109 ? 30.656 7.84 -3.098 1 96.19 109 ILE B CA 1
ATOM 3133 C C . ILE B 1 109 ? 31.062 8.367 -1.726 1 96.19 109 ILE B C 1
ATOM 3135 O O . ILE B 1 109 ? 31.078 7.625 -0.742 1 96.19 109 ILE B O 1
ATOM 3139 N N . ARG B 1 110 ? 31.438 9.641 -1.669 1 96.12 110 ARG B N 1
ATOM 3140 C CA . ARG B 1 110 ? 31.828 10.266 -0.407 1 96.12 110 ARG B CA 1
ATOM 3141 C C . ARG B 1 110 ? 30.719 11.141 0.141 1 96.12 110 ARG B C 1
ATOM 3143 O O . ARG B 1 110 ? 30.031 11.836 -0.618 1 96.12 110 ARG B O 1
ATOM 3150 N N . ALA B 1 111 ? 30.609 11.078 1.446 1 97.19 111 ALA B N 1
ATOM 3151 C CA . ALA B 1 111 ? 29.641 11.945 2.113 1 97.19 111 ALA B CA 1
ATOM 3152 C C . ALA B 1 111 ? 29.922 13.414 1.812 1 97.19 111 ALA B C 1
ATOM 3154 O O . ALA B 1 111 ? 31.078 13.844 1.812 1 97.19 111 ALA B O 1
ATOM 3155 N N . GLY B 1 112 ? 28.859 14.094 1.494 1 96.81 112 GLY B N 1
ATOM 3156 C CA . GLY B 1 112 ? 29 15.516 1.215 1 96.81 112 GLY B CA 1
ATOM 3157 C C . GLY B 1 112 ? 29.25 15.812 -0.251 1 96.81 112 GLY B C 1
ATOM 3158 O O . GLY B 1 112 ? 29.141 16.969 -0.683 1 96.81 112 GLY B O 1
ATOM 3159 N N . SER B 1 113 ? 29.547 14.828 -1.027 1 96 113 SER B N 1
ATOM 3160 C CA . SER B 1 113 ? 29.859 15.031 -2.441 1 96 113 SER B CA 1
ATOM 3161 C C . SER B 1 113 ? 28.594 15.273 -3.25 1 96 113 SER B C 1
ATOM 3163 O O . SER B 1 113 ? 27.5 14.859 -2.848 1 96 113 SER B O 1
ATOM 3165 N N . SER B 1 114 ? 28.734 15.969 -4.395 1 95.75 114 SER B N 1
ATOM 3166 C CA . SER B 1 114 ? 27.641 16.203 -5.336 1 95.75 114 SER B CA 1
ATOM 3167 C C . SER B 1 114 ? 27.75 15.281 -6.547 1 95.75 114 SER B C 1
ATOM 3169 O O . SER B 1 114 ? 27.203 15.57 -7.605 1 95.75 114 SER B O 1
ATOM 3171 N N . GLN B 1 115 ? 28.516 14.281 -6.348 1 93.31 115 GLN B N 1
ATOM 3172 C CA . GLN B 1 115 ? 28.641 13.328 -7.441 1 93.31 115 GLN B CA 1
ATOM 3173 C C . GLN B 1 115 ? 27.266 12.938 -7.992 1 93.31 115 GLN B C 1
ATOM 3175 O O . GLN B 1 115 ? 26.391 12.539 -7.234 1 93.31 115 GLN B O 1
ATOM 3180 N N . ASP B 1 116 ? 27.109 13.016 -9.328 1 94.25 116 ASP B N 1
ATOM 3181 C CA . ASP B 1 116 ? 25.781 12.773 -9.906 1 94.25 116 ASP B CA 1
ATOM 3182 C C . ASP B 1 116 ? 25.797 11.57 -10.844 1 94.25 116 ASP B C 1
ATOM 3184 O O . ASP B 1 116 ? 24.75 11.117 -11.289 1 94.25 116 ASP B O 1
ATOM 3188 N N . VAL B 1 117 ? 27 11.102 -11.141 1 93.94 117 VAL B N 1
ATOM 3189 C CA . VAL B 1 117 ? 27.109 9.922 -11.992 1 93.94 117 VAL B CA 1
ATOM 3190 C C . VAL B 1 117 ? 27.406 8.695 -11.133 1 93.94 117 VAL B C 1
ATOM 3192 O O . VAL B 1 117 ? 28.375 8.672 -10.375 1 93.94 117 VAL B O 1
ATOM 3195 N N . LEU B 1 118 ? 26.547 7.703 -11.258 1 94.38 118 LEU B N 1
ATOM 3196 C CA . LEU B 1 118 ? 26.734 6.449 -10.539 1 94.38 118 LEU B CA 1
ATOM 3197 C C . LEU B 1 118 ? 26.891 5.281 -11.508 1 94.38 118 LEU B C 1
ATOM 3199 O O . LEU B 1 118 ? 25.953 4.926 -12.219 1 94.38 118 LEU B O 1
ATOM 3203 N N . PHE B 1 119 ? 28.062 4.676 -11.477 1 92.62 119 PHE B N 1
ATOM 3204 C CA . PHE B 1 119 ? 28.266 3.494 -12.305 1 92.62 119 PHE B CA 1
ATOM 3205 C C . PHE B 1 119 ? 27.609 2.27 -11.68 1 92.62 119 PHE B C 1
ATOM 3207 O O . PHE B 1 119 ? 27.75 2.025 -10.477 1 92.62 119 PHE B O 1
ATOM 3214 N N . VAL B 1 120 ? 26.906 1.532 -12.5 1 93.44 120 VAL B N 1
ATOM 3215 C CA . VAL B 1 120 ? 26.203 0.358 -12 1 93.44 120 VAL B CA 1
ATOM 3216 C C . VAL B 1 120 ? 26.766 -0.903 -12.648 1 93.44 120 VAL B C 1
ATOM 3218 O O . VAL B 1 120 ? 26.328 -2.016 -12.344 1 93.44 120 VAL B O 1
ATOM 3221 N N . ALA B 1 121 ? 27.609 -0.709 -13.57 1 90.69 121 ALA B N 1
ATOM 3222 C CA . ALA B 1 121 ? 28.422 -1.756 -14.195 1 90.69 121 ALA B CA 1
ATOM 3223 C C . ALA B 1 121 ? 29.719 -1.186 -14.75 1 90.69 121 ALA B C 1
ATOM 3225 O O . ALA B 1 121 ? 29.844 0.022 -14.969 1 90.69 121 ALA B O 1
ATOM 3226 N N . ARG B 1 122 ? 30.703 -2.092 -14.867 1 85.38 122 ARG B N 1
ATOM 3227 C CA . ARG B 1 122 ? 31.969 -1.66 -15.453 1 85.38 122 ARG B CA 1
ATOM 3228 C C . ARG B 1 122 ? 32.625 -2.797 -16.219 1 85.38 122 ARG B C 1
ATOM 3230 O O . ARG B 1 122 ? 32.406 -3.971 -15.922 1 85.38 122 ARG B O 1
ATOM 3237 N N . ARG B 1 123 ? 33.25 -2.396 -17.25 1 78.94 123 ARG B N 1
ATOM 3238 C CA . ARG B 1 123 ? 33.969 -3.363 -18.094 1 78.94 123 ARG B CA 1
ATOM 3239 C C . ARG B 1 123 ? 35.469 -3.314 -17.828 1 78.94 123 ARG B C 1
ATOM 3241 O O . ARG B 1 123 ? 36.25 -4.02 -18.484 1 78.94 123 ARG B O 1
ATOM 3248 N N . ASP B 1 124 ? 35.812 -2.604 -16.906 1 75.44 124 ASP B N 1
ATOM 3249 C CA . ASP B 1 124 ? 37.281 -2.488 -16.734 1 75.44 124 ASP B CA 1
ATOM 3250 C C . ASP B 1 124 ? 37.875 -3.795 -16.203 1 75.44 124 ASP B C 1
ATOM 3252 O O . ASP B 1 124 ? 37.188 -4.824 -16.172 1 75.44 124 ASP B O 1
ATOM 3256 N N . HIS B 1 125 ? 39.156 -3.693 -15.898 1 71 125 HIS B N 1
ATOM 3257 C CA . HIS B 1 125 ? 39.938 -4.891 -15.57 1 71 125 HIS B CA 1
ATOM 3258 C C . HIS B 1 125 ? 39.531 -5.445 -14.211 1 71 125 HIS B C 1
ATOM 3260 O O . HIS B 1 125 ? 39.781 -4.812 -13.18 1 71 125 HIS B O 1
ATOM 3266 N N . SER B 1 126 ? 38.844 -6.566 -14.07 1 75.5 126 SER B N 1
ATOM 3267 C CA . SER B 1 126 ? 38.5 -7.484 -12.984 1 75.5 126 SER B CA 1
ATOM 3268 C C . SER B 1 126 ? 37.469 -6.871 -12.031 1 75.5 126 SER B C 1
ATOM 3270 O O . SER B 1 126 ? 37.719 -6.762 -10.828 1 75.5 126 SER B O 1
ATOM 3272 N N . PRO B 1 127 ? 36.469 -6.359 -12.477 1 78.25 127 PRO B N 1
ATOM 3273 C CA . PRO B 1 127 ? 35.438 -5.879 -11.555 1 78.25 127 PRO B CA 1
ATOM 3274 C C . PRO B 1 127 ? 34.844 -6.992 -10.688 1 78.25 127 PRO B C 1
ATOM 3276 O O . PRO B 1 127 ? 34.938 -8.172 -11.039 1 78.25 127 PRO B O 1
ATOM 3279 N N . PRO B 1 128 ? 34.438 -6.586 -9.453 1 86.25 128 PRO B N 1
ATOM 3280 C CA . PRO B 1 128 ? 33.656 -7.598 -8.719 1 86.25 128 PRO B CA 1
ATOM 3281 C C . PRO B 1 128 ? 32.562 -8.234 -9.562 1 86.25 128 PRO B C 1
ATOM 3283 O O . PRO B 1 128 ? 32.031 -7.598 -10.477 1 86.25 128 PRO B O 1
ATOM 3286 N N . PRO B 1 129 ? 32.281 -9.461 -9.336 1 87.5 129 PRO B N 1
ATOM 3287 C CA . PRO B 1 129 ? 31.297 -10.18 -10.156 1 87.5 129 PRO B CA 1
ATOM 3288 C C . PRO B 1 129 ? 29.969 -9.445 -10.289 1 87.5 129 PRO B C 1
ATOM 3290 O O . PRO B 1 129 ? 29.344 -9.461 -11.359 1 87.5 129 PRO B O 1
ATOM 3293 N N . GLN B 1 130 ? 29.625 -8.727 -9.25 1 88.5 130 GLN B N 1
ATOM 3294 C CA . GLN B 1 130 ? 28.328 -8.039 -9.25 1 88.5 130 GLN B CA 1
ATOM 3295 C C . GLN B 1 130 ? 28.359 -6.82 -10.172 1 88.5 130 GLN B C 1
ATOM 3297 O O . GLN B 1 130 ? 27.312 -6.27 -10.516 1 88.5 130 GLN B O 1
ATOM 3302 N N . CYS B 1 131 ? 29.516 -6.445 -10.617 1 92.19 131 CYS B N 1
ATOM 3303 C CA . CYS B 1 131 ? 29.656 -5.238 -11.422 1 92.19 131 CYS B CA 1
ATOM 3304 C C . CYS B 1 131 ? 29.844 -5.59 -12.898 1 92.19 131 CYS B C 1
ATOM 3306 O O . CYS B 1 131 ? 29.953 -4.703 -13.742 1 92.19 131 CYS B O 1
ATOM 3308 N N . LEU B 1 132 ? 29.844 -6.898 -13.156 1 90.44 132 LEU B N 1
ATOM 3309 C CA . LEU B 1 132 ? 29.906 -7.32 -14.555 1 90.44 132 LEU B CA 1
ATOM 3310 C C . LEU B 1 132 ? 28.578 -7.051 -15.258 1 90.44 132 LEU B C 1
ATOM 3312 O O . LEU B 1 132 ? 27.516 -7.363 -14.727 1 90.44 132 LEU B O 1
ATOM 3316 N N . PRO B 1 133 ? 28.703 -6.453 -16.422 1 89.62 133 PRO B N 1
ATOM 3317 C CA . PRO B 1 133 ? 27.453 -6.203 -17.156 1 89.62 133 PRO B CA 1
ATOM 3318 C C . PRO B 1 133 ? 26.688 -7.484 -17.469 1 89.62 133 PRO B C 1
ATOM 3320 O O . PRO B 1 133 ? 27.297 -8.508 -17.781 1 89.62 133 PRO B O 1
ATOM 3323 N N . GLN B 1 134 ? 25.406 -7.434 -17.203 1 90.81 134 GLN B N 1
ATOM 3324 C CA . GLN B 1 134 ? 24.5 -8.508 -17.578 1 90.81 134 GLN B CA 1
ATOM 3325 C C . GLN B 1 134 ? 23.688 -8.125 -18.812 1 90.81 134 GLN B C 1
ATOM 3327 O O . GLN B 1 134 ? 22.781 -7.285 -18.734 1 90.81 134 GLN B O 1
ATOM 3332 N N . ASP B 1 135 ? 24.078 -8.711 -19.953 1 91.12 135 ASP B N 1
ATOM 3333 C CA . ASP B 1 135 ? 23.406 -8.414 -21.203 1 91.12 135 ASP B CA 1
ATOM 3334 C C . ASP B 1 135 ? 22.984 -9.695 -21.922 1 91.12 135 ASP B C 1
ATOM 3336 O O . ASP B 1 135 ? 23.625 -10.117 -22.891 1 91.12 135 ASP B O 1
ATOM 3340 N N . GLY B 1 136 ? 21.875 -10.211 -21.406 1 91.25 136 GLY B N 1
ATOM 3341 C CA . GLY B 1 136 ? 21.406 -11.477 -21.938 1 91.25 136 GLY B CA 1
ATOM 3342 C C . GLY B 1 136 ? 20.844 -11.359 -23.344 1 91.25 136 GLY B C 1
ATOM 3343 O O . GLY B 1 136 ? 20.891 -12.32 -24.109 1 91.25 136 GLY B O 1
ATOM 3344 N N . ASP B 1 137 ? 20.312 -10.211 -23.75 1 91.12 137 ASP B N 1
ATOM 3345 C CA . ASP B 1 137 ? 19.672 -10.07 -25.047 1 91.12 137 ASP B CA 1
ATOM 3346 C C . ASP B 1 137 ? 20.609 -9.398 -26.062 1 91.12 137 ASP B C 1
ATOM 3348 O O . ASP B 1 137 ? 20.234 -9.195 -27.219 1 91.12 137 ASP B O 1
ATOM 3352 N N . GLY B 1 138 ? 21.797 -8.93 -25.672 1 90.88 138 GLY B N 1
ATOM 3353 C CA . GLY B 1 138 ? 22.859 -8.469 -26.547 1 90.88 138 GLY B CA 1
ATOM 3354 C C . GLY B 1 138 ? 22.625 -7.07 -27.078 1 90.88 138 GLY B C 1
ATOM 3355 O O . GLY B 1 138 ? 23.234 -6.676 -28.078 1 90.88 138 GLY B O 1
ATOM 3356 N N . ASN B 1 139 ? 21.781 -6.289 -26.469 1 89.5 139 ASN B N 1
ATOM 3357 C CA . ASN B 1 139 ? 21.484 -4.969 -27.016 1 89.5 139 ASN B CA 1
ATOM 3358 C C . ASN B 1 139 ? 22.438 -3.91 -26.469 1 89.5 139 ASN B C 1
ATOM 3360 O O . ASN B 1 139 ? 22.266 -2.719 -26.734 1 89.5 139 ASN B O 1
ATOM 3364 N N . GLY B 1 140 ? 23.406 -4.398 -25.625 1 87.25 140 GLY B N 1
ATOM 3365 C CA . GLY B 1 140 ? 24.438 -3.496 -25.141 1 87.25 140 GLY B CA 1
ATOM 3366 C C . GLY B 1 140 ? 24.094 -2.844 -23.812 1 87.25 140 GLY B C 1
ATOM 3367 O O . GLY B 1 140 ? 24.922 -2.141 -23.234 1 87.25 140 GLY B O 1
ATOM 3368 N N . TRP B 1 141 ? 22.859 -2.988 -23.328 1 89 141 TRP B N 1
ATOM 3369 C CA . TRP B 1 141 ? 22.438 -2.441 -22.031 1 89 141 TRP B CA 1
ATOM 3370 C C . TRP B 1 141 ? 22.5 -3.51 -20.953 1 89 141 TRP B C 1
ATOM 3372 O O . TRP B 1 141 ? 22.125 -4.664 -21.188 1 89 141 TRP B O 1
ATOM 3382 N N . ASP B 1 142 ? 23.109 -3.078 -19.875 1 91.62 142 ASP B N 1
ATOM 3383 C CA . ASP B 1 142 ? 22.891 -3.939 -18.719 1 91.62 142 ASP B CA 1
ATOM 3384 C C . ASP B 1 142 ? 21.406 -4.18 -18.469 1 91.62 142 ASP B C 1
ATOM 3386 O O . ASP B 1 142 ? 20.625 -3.232 -18.422 1 91.62 142 ASP B O 1
ATOM 3390 N N . ASP B 1 143 ? 21.016 -5.441 -18.391 1 92.19 143 ASP B N 1
ATOM 3391 C CA . ASP B 1 143 ? 19.609 -5.797 -18.297 1 92.19 143 ASP B CA 1
ATOM 3392 C C . ASP B 1 143 ? 18.969 -5.164 -17.062 1 92.19 143 ASP B C 1
ATOM 3394 O O . ASP B 1 143 ? 17.797 -4.758 -17.109 1 92.19 143 ASP B O 1
ATOM 3398 N N . ARG B 1 144 ? 19.688 -5.047 -15.992 1 94.69 144 ARG B N 1
ATOM 3399 C CA . ARG B 1 144 ? 19.172 -4.43 -14.773 1 94.69 144 ARG B CA 1
ATOM 3400 C C . ARG B 1 144 ? 18.938 -2.938 -14.969 1 94.69 144 ARG B C 1
ATOM 3402 O O . ARG B 1 144 ? 17.906 -2.4 -14.547 1 94.69 144 ARG B O 1
ATOM 3409 N N . LEU B 1 145 ? 19.844 -2.373 -15.594 1 94.62 145 LEU B N 1
ATOM 3410 C CA . LEU B 1 145 ? 19.719 -0.944 -15.859 1 94.62 145 LEU B CA 1
ATOM 3411 C C . LEU B 1 145 ? 18.562 -0.671 -16.812 1 94.62 145 LEU B C 1
ATOM 3413 O O . LEU B 1 145 ? 17.859 0.339 -16.672 1 94.62 145 LEU B O 1
ATOM 3417 N N . GLU B 1 146 ? 18.359 -1.539 -17.734 1 92.88 146 GLU B N 1
ATOM 3418 C CA . GLU B 1 146 ? 17.234 -1.393 -18.656 1 92.88 146 GLU B CA 1
ATOM 3419 C C . GLU B 1 146 ? 15.898 -1.403 -17.906 1 92.88 146 GLU B C 1
ATOM 3421 O O . GLU B 1 146 ? 15 -0.611 -18.203 1 92.88 146 GLU B O 1
ATOM 3426 N N . ALA B 1 147 ? 15.812 -2.283 -17 1 91.75 147 ALA B N 1
ATOM 3427 C CA . ALA B 1 147 ? 14.602 -2.354 -16.188 1 91.75 147 ALA B CA 1
ATOM 3428 C C . ALA B 1 147 ? 14.375 -1.057 -15.414 1 91.75 147 ALA B C 1
ATOM 3430 O O . ALA B 1 147 ? 13.258 -0.553 -15.344 1 91.75 147 ALA B O 1
ATOM 3431 N N . PHE B 1 148 ? 15.445 -0.52 -14.867 1 94.31 148 PHE B N 1
ATOM 3432 C CA . PHE B 1 148 ? 15.375 0.737 -14.133 1 94.31 148 PHE B CA 1
ATOM 3433 C C . PHE B 1 148 ? 14.977 1.882 -15.055 1 94.31 148 PHE B C 1
ATOM 3435 O O . PHE B 1 148 ? 14.094 2.68 -14.711 1 94.31 148 PHE B O 1
ATOM 3442 N N . ALA B 1 149 ? 15.562 1.917 -16.188 1 93.56 149 ALA B N 1
ATOM 3443 C CA . ALA B 1 149 ? 15.297 2.984 -17.141 1 93.56 149 ALA B CA 1
ATOM 3444 C C . ALA B 1 149 ? 13.844 2.943 -17.625 1 93.56 149 ALA B C 1
ATOM 3446 O O . ALA B 1 149 ? 13.188 3.982 -17.719 1 93.56 149 ALA B O 1
ATOM 3447 N N . ARG B 1 150 ? 13.383 1.773 -17.906 1 89.12 150 ARG B N 1
ATOM 3448 C CA . ARG B 1 150 ? 11.992 1.629 -18.328 1 89.12 150 ARG B CA 1
ATOM 3449 C C . ARG B 1 150 ? 11.039 2.109 -17.234 1 89.12 150 ARG B C 1
ATOM 3451 O O . ARG B 1 150 ? 10.086 2.838 -17.516 1 89.12 150 ARG B O 1
ATOM 3458 N N . TYR B 1 151 ? 11.336 1.662 -16.047 1 90 151 TYR B N 1
ATOM 3459 C CA . TYR B 1 151 ? 10.5 2.094 -14.93 1 90 151 TYR B CA 1
ATOM 3460 C C . TYR B 1 151 ? 10.5 3.613 -14.812 1 90 151 TYR B C 1
ATOM 3462 O O . TYR B 1 151 ? 9.438 4.227 -14.641 1 90 151 TYR B O 1
ATOM 3470 N N . ARG B 1 152 ? 11.617 4.195 -14.875 1 90.88 152 ARG B N 1
ATOM 3471 C CA . ARG B 1 152 ? 11.742 5.645 -14.773 1 90.88 152 ARG B CA 1
ATOM 3472 C C . ARG B 1 152 ? 10.922 6.34 -15.852 1 90.88 152 ARG B C 1
ATOM 3474 O O . ARG B 1 152 ? 10.164 7.273 -15.562 1 90.88 152 ARG B O 1
ATOM 3481 N N . GLN B 1 153 ? 11.031 5.859 -17.031 1 87.69 153 GLN B N 1
ATOM 3482 C CA . GLN B 1 153 ? 10.352 6.48 -18.156 1 87.69 153 GLN B CA 1
ATOM 3483 C C . GLN B 1 153 ? 8.836 6.352 -18.031 1 87.69 153 GLN B C 1
ATOM 3485 O O . GLN B 1 153 ? 8.102 7.289 -18.344 1 87.69 153 GLN B O 1
ATOM 3490 N N . GLU B 1 154 ? 8.445 5.23 -17.516 1 82.56 154 GLU B N 1
ATOM 3491 C CA . GLU B 1 154 ? 7.016 4.973 -17.391 1 82.56 154 GLU B CA 1
ATOM 3492 C C . GLU B 1 154 ? 6.43 5.727 -16.203 1 82.56 154 GLU B C 1
ATOM 3494 O O . GLU B 1 154 ? 5.207 5.824 -16.062 1 82.56 154 GLU B O 1
ATOM 3499 N N . ASN B 1 155 ? 7.32 6.199 -15.352 1 82.56 155 ASN B N 1
ATOM 3500 C CA . ASN B 1 155 ? 6.852 6.898 -14.164 1 82.56 155 ASN B CA 1
ATOM 3501 C C . ASN B 1 155 ? 7.262 8.367 -14.18 1 82.56 155 ASN B C 1
ATOM 3503 O O . ASN B 1 155 ? 7.719 8.898 -13.164 1 82.56 155 ASN B O 1
ATOM 3507 N N . GLY B 1 156 ? 7.227 9.062 -15.281 1 81.31 156 GLY B N 1
ATOM 3508 C CA . GLY B 1 156 ? 7.348 10.508 -15.367 1 81.31 156 GLY B CA 1
ATOM 3509 C C . GLY B 1 156 ? 8.766 10.977 -15.656 1 81.31 156 GLY B C 1
ATOM 3510 O O . GLY B 1 156 ? 9.039 12.172 -15.664 1 81.31 156 GLY B O 1
ATOM 3511 N N . GLY B 1 157 ? 9.688 10.125 -15.742 1 89.06 157 GLY B N 1
ATOM 3512 C CA . GLY B 1 157 ? 11.023 10.492 -16.188 1 89.06 157 GLY B CA 1
ATOM 3513 C C . GLY B 1 157 ? 11.977 10.758 -15.031 1 89.06 157 GLY B C 1
ATOM 3514 O O . GLY B 1 157 ? 13.195 10.789 -15.219 1 89.06 157 GLY B O 1
ATOM 3515 N N . GLU B 1 158 ? 11.453 11.062 -13.906 1 91.31 158 GLU B N 1
ATOM 3516 C CA . GLU B 1 158 ? 12.25 11.195 -12.695 1 91.31 158 GLU B CA 1
ATOM 3517 C C . GLU B 1 158 ? 11.633 10.422 -11.539 1 91.31 158 GLU B C 1
ATOM 3519 O O . GLU B 1 158 ? 10.445 10.594 -11.234 1 91.31 158 GLU B O 1
ATOM 3524 N N . VAL B 1 159 ? 12.438 9.602 -10.969 1 90.06 159 VAL B N 1
ATOM 3525 C CA . VAL B 1 159 ? 11.945 8.773 -9.875 1 90.06 159 VAL B CA 1
ATOM 3526 C C . VAL B 1 159 ? 12.906 8.844 -8.695 1 90.06 159 VAL B C 1
ATOM 3528 O O . VAL B 1 159 ? 14.055 9.273 -8.844 1 90.06 159 VAL B O 1
ATOM 3531 N N . THR B 1 160 ? 12.422 8.547 -7.523 1 91.25 160 THR B N 1
ATOM 3532 C CA . THR B 1 160 ? 13.242 8.5 -6.316 1 91.25 160 THR B CA 1
ATOM 3533 C C . THR B 1 160 ? 13.625 7.059 -5.977 1 91.25 160 THR B C 1
ATOM 3535 O O . THR B 1 160 ? 12.75 6.203 -5.816 1 91.25 160 THR B O 1
ATOM 3538 N N . PHE B 1 161 ? 14.914 6.785 -5.926 1 95.12 161 PHE B N 1
ATOM 3539 C CA . PHE B 1 161 ? 15.406 5.449 -5.598 1 95.12 161 PHE B CA 1
ATOM 3540 C C . PHE B 1 161 ? 16.234 5.477 -4.316 1 95.12 161 PHE B C 1
ATOM 3542 O O . PHE B 1 161 ? 16.328 6.512 -3.654 1 95.12 161 PHE B O 1
ATOM 3549 N N . TYR B 1 162 ? 16.672 4.305 -3.857 1 96.94 162 TYR B N 1
ATOM 3550 C CA . TYR B 1 162 ? 17.328 4.176 -2.561 1 96.94 162 TYR B CA 1
ATOM 3551 C C . TYR B 1 162 ? 18.672 3.471 -2.695 1 96.94 162 TYR B C 1
ATOM 3553 O O . TYR B 1 162 ? 18.75 2.375 -3.26 1 96.94 162 TYR B O 1
ATOM 3561 N N . LEU B 1 163 ? 19.688 4.18 -2.285 1 97.31 163 LEU B N 1
ATOM 3562 C CA . LEU B 1 163 ? 21.016 3.582 -2.188 1 97.31 163 LEU B CA 1
ATOM 3563 C C . LEU B 1 163 ? 21.266 3.045 -0.784 1 97.31 163 LEU B C 1
ATOM 3565 O O . LEU B 1 163 ? 21.047 3.752 0.204 1 97.31 163 LEU B O 1
ATOM 3569 N N . TYR B 1 164 ? 21.672 1.747 -0.734 1 96.44 164 TYR B N 1
ATOM 3570 C CA . TYR B 1 164 ? 21.859 1.103 0.561 1 96.44 164 TYR B CA 1
ATOM 3571 C C . TYR B 1 164 ? 23.125 0.251 0.563 1 96.44 164 TYR B C 1
ATOM 3573 O O . TYR B 1 164 ? 23.406 -0.456 -0.407 1 96.44 164 TYR B O 1
ATOM 3581 N N . ASP B 1 165 ? 23.891 0.339 1.631 1 95.75 165 ASP B N 1
ATOM 3582 C CA . ASP B 1 165 ? 25.031 -0.535 1.849 1 95.75 165 ASP B CA 1
ATOM 3583 C C . ASP B 1 165 ? 24.797 -1.454 3.047 1 95.75 165 ASP B C 1
ATOM 3585 O O . ASP B 1 165 ? 24.766 -0.996 4.191 1 95.75 165 ASP B O 1
ATOM 3589 N N . PRO B 1 166 ? 24.734 -2.742 2.762 1 92.56 166 PRO B N 1
ATOM 3590 C CA . PRO B 1 166 ? 24.453 -3.67 3.855 1 92.56 166 PRO B CA 1
ATOM 3591 C C . PRO B 1 166 ? 25.609 -3.807 4.84 1 92.56 166 PRO B C 1
ATOM 3593 O O . PRO B 1 166 ? 25.406 -4.258 5.973 1 92.56 166 PRO B O 1
ATOM 3596 N N . THR B 1 167 ? 26.828 -3.48 4.426 1 91.56 167 THR B N 1
ATOM 3597 C CA . THR B 1 167 ? 27.984 -3.613 5.305 1 91.56 167 THR B CA 1
ATOM 3598 C C . THR B 1 167 ? 28 -2.508 6.355 1 91.56 167 THR B C 1
ATOM 3600 O O . THR B 1 167 ? 28.359 -2.746 7.512 1 91.56 167 THR B O 1
ATOM 3603 N N . THR B 1 168 ? 27.562 -1.36 6.016 1 90.62 168 THR B N 1
ATOM 3604 C CA . THR B 1 168 ? 27.578 -0.24 6.949 1 90.62 168 THR B CA 1
ATOM 3605 C C . THR B 1 168 ? 26.188 -0.031 7.555 1 90.62 168 THR B C 1
ATOM 3607 O O . THR B 1 168 ? 26.047 0.627 8.586 1 90.62 168 THR B O 1
ATOM 3610 N N . GLY B 1 169 ? 25.188 -0.489 6.859 1 91.44 169 GLY B N 1
ATOM 3611 C CA . GLY B 1 169 ? 23.828 -0.303 7.316 1 91.44 169 GLY B CA 1
ATOM 3612 C C . GLY B 1 169 ? 23.266 1.075 7.004 1 91.44 169 GLY B C 1
ATOM 3613 O O . GLY B 1 169 ? 22.25 1.485 7.566 1 91.44 169 GLY B O 1
ATOM 3614 N N . ARG B 1 170 ? 23.984 1.771 6.113 1 92.94 170 ARG B N 1
ATOM 3615 C CA . ARG B 1 170 ? 23.562 3.129 5.773 1 92.94 170 ARG B CA 1
ATOM 3616 C C . ARG B 1 170 ? 22.891 3.172 4.41 1 92.94 170 ARG B C 1
ATOM 3618 O O . ARG B 1 170 ? 23.234 2.395 3.516 1 92.94 170 ARG B O 1
ATOM 3625 N N . GLY B 1 171 ? 21.875 4.035 4.324 1 94.88 171 GLY B N 1
ATOM 3626 C CA . GLY B 1 171 ? 21.188 4.219 3.059 1 94.88 171 GLY B CA 1
ATOM 3627 C C . GLY B 1 171 ? 20.516 5.57 2.939 1 94.88 171 GLY B C 1
ATOM 3628 O O . GLY B 1 171 ? 20.391 6.297 3.928 1 94.88 171 GLY B O 1
ATOM 3629 N N . GLU B 1 172 ? 20.188 5.941 1.73 1 95.44 172 GLU B N 1
ATOM 3630 C CA . GLU B 1 172 ? 19.5 7.207 1.506 1 95.44 172 GLU B CA 1
ATOM 3631 C C . GLU B 1 172 ? 18.781 7.207 0.163 1 95.44 172 GLU B C 1
ATOM 3633 O O . GLU B 1 172 ? 19.156 6.473 -0.752 1 95.44 172 GLU B O 1
ATOM 3638 N N . PHE B 1 173 ? 17.719 8.008 0.12 1 95.44 173 PHE B N 1
ATOM 3639 C CA . PHE B 1 173 ? 16.984 8.227 -1.119 1 95.44 173 PHE B CA 1
ATOM 3640 C C . PHE B 1 173 ? 17.703 9.242 -2.002 1 95.44 173 PHE B C 1
ATOM 3642 O O . PHE B 1 173 ? 18.391 10.133 -1.501 1 95.44 173 PHE B O 1
ATOM 3649 N N . PHE B 1 174 ? 17.578 9.094 -3.328 1 95.31 174 PHE B N 1
ATOM 3650 C CA . PHE B 1 174 ? 18.094 10.078 -4.27 1 95.31 174 PHE B CA 1
ATOM 3651 C C . PHE B 1 174 ? 17.25 10.117 -5.535 1 95.31 174 PHE B C 1
ATOM 3653 O O . PHE B 1 174 ? 16.688 9.102 -5.945 1 95.31 174 PHE B O 1
ATOM 3660 N N . PRO B 1 175 ? 17.109 11.289 -6.141 1 95.12 175 PRO B N 1
ATOM 3661 C CA . PRO B 1 175 ? 16.375 11.391 -7.402 1 95.12 175 PRO B CA 1
ATOM 3662 C C . PRO B 1 175 ? 17.188 10.906 -8.602 1 95.12 175 PRO B C 1
ATOM 3664 O O . PRO B 1 175 ? 18.344 11.305 -8.773 1 95.12 175 PRO B O 1
ATOM 3667 N N . TYR B 1 176 ? 16.703 9.969 -9.328 1 96.25 176 TYR B N 1
ATOM 3668 C CA . TYR B 1 176 ? 17.25 9.391 -10.547 1 96.25 176 TYR B CA 1
ATOM 3669 C C . TYR B 1 176 ? 16.484 9.891 -11.773 1 96.25 176 TYR B C 1
ATOM 3671 O O . TYR B 1 176 ? 15.273 9.727 -11.875 1 96.25 176 TYR B O 1
ATOM 3679 N N . ASP B 1 177 ? 17.234 10.531 -12.797 1 96.06 177 ASP B N 1
ATOM 3680 C CA . ASP B 1 177 ? 16.469 11.203 -13.844 1 96.06 177 ASP B CA 1
ATOM 3681 C C . ASP B 1 177 ? 17 10.836 -15.227 1 96.06 177 ASP B C 1
ATOM 3683 O O . ASP B 1 177 ? 16.375 11.18 -16.234 1 96.06 177 ASP B O 1
ATOM 3687 N N . ALA B 1 178 ? 18.109 10.109 -15.273 1 96.25 178 ALA B N 1
ATOM 3688 C CA . ALA B 1 178 ? 18.625 9.836 -16.609 1 96.25 178 ALA B CA 1
ATOM 3689 C C . ALA B 1 178 ? 19.672 8.734 -16.594 1 96.25 178 ALA B C 1
ATOM 3691 O O . ALA B 1 178 ? 20.141 8.344 -15.516 1 96.25 178 ALA B O 1
ATOM 3692 N N . GLU B 1 179 ? 19.844 8.25 -17.766 1 93.75 179 GLU B N 1
ATOM 3693 C CA . GLU B 1 179 ? 20.984 7.383 -18.078 1 93.75 179 GLU B CA 1
ATOM 3694 C C . GLU B 1 179 ? 21.859 7.98 -19.172 1 93.75 179 GLU B C 1
ATOM 3696 O O . GLU B 1 179 ? 21.438 8.914 -19.859 1 93.75 179 GLU B O 1
ATOM 3701 N N . ASP B 1 180 ? 23.047 7.609 -19.219 1 81.88 180 ASP B N 1
ATOM 3702 C CA . ASP B 1 180 ? 23.875 8.133 -20.297 1 81.88 180 ASP B CA 1
ATOM 3703 C C . ASP B 1 180 ? 24.031 7.102 -21.406 1 81.88 180 ASP B C 1
ATOM 3705 O O . ASP B 1 180 ? 23.484 6 -21.328 1 81.88 180 ASP B O 1
ATOM 3709 N N . GLN B 1 181 ? 24.734 7.59 -22.422 1 79.31 181 GLN B N 1
ATOM 3710 C CA . GLN B 1 181 ? 24.891 6.809 -23.641 1 79.31 181 GLN B CA 1
ATOM 3711 C C . GLN B 1 181 ? 25.75 5.566 -23.391 1 79.31 181 GLN B C 1
ATOM 3713 O O . GLN B 1 181 ? 25.672 4.59 -24.141 1 79.31 181 GLN B O 1
ATOM 3718 N N . SER B 1 182 ? 26.594 5.594 -22.328 1 77.06 182 SER B N 1
ATOM 3719 C CA . SER B 1 182 ? 27.438 4.441 -22.047 1 77.06 182 SER B CA 1
ATOM 3720 C C . SER B 1 182 ? 26.609 3.23 -21.641 1 77.06 182 SER B C 1
ATOM 3722 O O . SER B 1 182 ? 27.078 2.094 -21.719 1 77.06 182 SER B O 1
ATOM 3724 N N . ARG B 1 183 ? 25.344 3.477 -21.109 1 81.56 183 ARG B N 1
ATOM 3725 C CA . ARG B 1 183 ? 24.391 2.441 -20.734 1 81.56 183 ARG B CA 1
ATOM 3726 C C . ARG B 1 183 ? 24.875 1.661 -19.516 1 81.56 183 ARG B C 1
ATOM 3728 O O . ARG B 1 183 ? 24.5 0.5 -19.344 1 81.56 183 ARG B O 1
ATOM 3735 N N . PHE B 1 184 ? 25.859 2.361 -18.703 1 86.94 184 PHE B N 1
ATOM 3736 C CA . PHE B 1 184 ? 26.375 1.709 -17.516 1 86.94 184 PHE B CA 1
ATOM 3737 C C . PHE B 1 184 ? 26.234 2.617 -16.297 1 86.94 184 PHE B C 1
ATOM 3739 O O . PHE B 1 184 ? 26.734 2.305 -15.219 1 86.94 184 PHE B O 1
ATOM 3746 N N . HIS B 1 185 ? 25.625 3.689 -16.484 1 91.31 185 HIS B N 1
ATOM 3747 C CA . HIS B 1 185 ? 25.531 4.531 -15.289 1 91.31 185 HIS B CA 1
ATOM 3748 C C . HIS B 1 185 ? 24.188 5.254 -15.242 1 91.31 185 HIS B C 1
ATOM 3750 O O . HIS B 1 185 ? 23.484 5.352 -16.25 1 91.31 185 HIS B O 1
ATOM 3756 N N . ILE B 1 186 ? 23.766 5.617 -14.016 1 94.69 186 ILE B N 1
ATOM 3757 C CA . ILE B 1 186 ? 22.562 6.414 -13.789 1 94.69 186 ILE B CA 1
ATOM 3758 C C . ILE B 1 186 ? 22.953 7.789 -13.25 1 94.69 186 ILE B C 1
ATOM 3760 O O . ILE B 1 186 ? 24.047 7.973 -12.734 1 94.69 186 ILE B O 1
ATOM 3764 N N . HIS B 1 187 ? 22 8.727 -13.492 1 96.44 187 HIS B N 1
ATOM 3765 C CA . HIS B 1 187 ? 22.25 10.117 -13.117 1 96.44 187 HIS B CA 1
ATOM 3766 C C . HIS B 1 187 ? 21.375 10.531 -11.938 1 96.44 187 HIS B C 1
ATOM 3768 O O . HIS B 1 187 ? 20.156 10.336 -11.961 1 96.44 187 HIS B O 1
ATOM 3774 N N . ARG B 1 188 ? 22 11.016 -10.906 1 96.06 188 ARG B N 1
ATOM 3775 C CA . ARG B 1 188 ? 21.266 11.68 -9.836 1 96.06 188 ARG B CA 1
ATOM 3776 C C . ARG B 1 188 ? 20.891 13.102 -10.227 1 96.06 188 ARG B C 1
ATOM 3778 O O . ARG B 1 188 ? 21.766 13.898 -10.594 1 96.06 188 ARG B O 1
ATOM 3785 N N . ALA B 1 189 ? 19.734 13.453 -10.062 1 96.19 189 ALA B N 1
ATOM 3786 C CA . ALA B 1 189 ? 19.219 14.727 -10.562 1 96.19 189 ALA B CA 1
ATOM 3787 C C . ALA B 1 189 ? 19.734 15.898 -9.734 1 96.19 189 ALA B C 1
ATOM 3789 O O . ALA B 1 189 ? 20.047 16.953 -10.281 1 96.19 189 ALA B O 1
ATOM 3790 N N . ARG B 1 190 ? 19.734 15.75 -8.438 1 95.56 190 ARG B N 1
ATOM 3791 C CA . ARG B 1 190 ? 20.078 16.859 -7.559 1 95.56 190 ARG B CA 1
ATOM 3792 C C . ARG B 1 190 ? 20.469 16.359 -6.172 1 95.56 190 ARG B C 1
ATOM 3794 O O . ARG B 1 190 ? 20.219 15.211 -5.824 1 95.56 190 ARG B O 1
ATOM 3801 N N . GLY B 1 191 ? 21.203 17.281 -5.445 1 94.62 191 GLY B N 1
ATOM 3802 C CA . GLY B 1 191 ? 21.484 17.062 -4.031 1 94.62 191 GLY B CA 1
ATOM 3803 C C . GLY B 1 191 ? 22.891 16.578 -3.766 1 94.62 191 GLY B C 1
ATOM 3804 O O . GLY B 1 191 ? 23.719 16.5 -4.684 1 94.62 191 GLY B O 1
ATOM 3805 N N . ARG B 1 192 ? 23.156 16.375 -2.449 1 96.81 192 ARG B N 1
ATOM 3806 C CA . ARG B 1 192 ? 24.438 15.844 -1.973 1 96.81 192 ARG B CA 1
ATOM 3807 C C . ARG B 1 192 ? 24.234 14.539 -1.207 1 96.81 192 ARG B C 1
ATOM 3809 O O . ARG B 1 192 ? 23.188 14.32 -0.607 1 96.81 192 ARG B O 1
ATOM 3816 N N . TRP B 1 193 ? 25.234 13.742 -1.361 1 97.31 193 TRP B N 1
ATOM 3817 C CA . TRP B 1 193 ? 25.172 12.477 -0.636 1 97.31 193 TRP B CA 1
ATOM 3818 C C . TRP B 1 193 ? 25.406 12.688 0.855 1 97.31 193 TRP B C 1
ATOM 3820 O O . TRP B 1 193 ? 26.266 13.5 1.243 1 97.31 193 TRP B O 1
ATOM 3830 N N . THR B 1 194 ? 24.703 11.992 1.697 1 96.62 194 THR B N 1
ATOM 3831 C CA . THR B 1 194 ? 24.781 12.156 3.145 1 96.62 194 THR B CA 1
ATOM 3832 C C . THR B 1 194 ? 25.719 11.109 3.75 1 96.62 194 THR B C 1
ATOM 3834 O O . THR B 1 194 ? 26.219 11.289 4.863 1 96.62 194 THR B O 1
ATOM 3837 N N . ASN B 1 195 ? 25.953 10.031 3.012 1 97 195 ASN B N 1
ATOM 3838 C CA . ASN B 1 195 ? 26.75 8.922 3.525 1 97 195 ASN B CA 1
ATOM 3839 C C . ASN B 1 195 ? 27.875 8.547 2.559 1 97 195 ASN B C 1
ATOM 3841 O O . ASN B 1 195 ? 27.844 8.938 1.391 1 97 195 ASN B O 1
ATOM 3845 N N . ASP B 1 196 ? 28.844 7.859 3.139 1 96.62 196 ASP B N 1
ATOM 3846 C CA . ASP B 1 196 ? 29.859 7.188 2.324 1 96.62 196 ASP B CA 1
ATOM 3847 C C . ASP B 1 196 ? 29.344 5.84 1.817 1 96.62 196 ASP B C 1
ATOM 3849 O O . ASP B 1 196 ? 28.688 5.102 2.555 1 96.62 196 ASP B O 1
ATOM 3853 N N . TYR B 1 197 ? 29.641 5.582 0.552 1 96.94 197 TYR B N 1
ATOM 3854 C CA . TYR B 1 197 ? 29.344 4.27 -0.013 1 96.94 197 TYR B CA 1
ATOM 3855 C C . TYR B 1 197 ? 30.562 3.695 -0.729 1 96.94 197 TYR B C 1
ATOM 3857 O O . TYR B 1 197 ? 31.078 4.293 -1.681 1 96.94 197 TYR B O 1
ATOM 3865 N N . PRO B 1 198 ? 30.984 2.535 -0.242 1 92 198 PRO B N 1
ATOM 3866 C CA . PRO B 1 198 ? 32.156 1.931 -0.898 1 92 198 PRO B CA 1
ATOM 3867 C C . PRO B 1 198 ? 31.859 1.53 -2.346 1 92 198 PRO B C 1
ATOM 3869 O O . PRO B 1 198 ? 30.719 1.216 -2.691 1 92 198 PRO B O 1
ATOM 3872 N N . GLY B 1 199 ? 32.812 1.612 -3.18 1 82.94 199 GLY B N 1
ATOM 3873 C CA . GLY B 1 199 ? 32.688 1.231 -4.578 1 82.94 199 GLY B CA 1
ATOM 3874 C C . GLY B 1 199 ? 33.125 -0.199 -4.848 1 82.94 199 GLY B C 1
ATOM 3875 O O . GLY B 1 199 ? 33.562 -0.52 -5.949 1 82.94 199 GLY B O 1
ATOM 3876 N N . ASN B 1 200 ? 33.031 -1.046 -3.867 1 82.12 200 ASN B N 1
ATOM 3877 C CA . ASN B 1 200 ? 33.562 -2.412 -3.967 1 82.12 200 ASN B CA 1
ATOM 3878 C C . ASN B 1 200 ? 32.438 -3.389 -4.355 1 82.12 200 ASN B C 1
ATOM 3880 O O . ASN B 1 200 ? 32.625 -4.605 -4.258 1 82.12 200 ASN B O 1
ATOM 3884 N N . GLY B 1 201 ? 31.297 -2.893 -4.66 1 89 201 GLY B N 1
ATOM 3885 C CA . GLY B 1 201 ? 30.219 -3.75 -5.137 1 89 201 GLY B CA 1
ATOM 3886 C C . GLY B 1 201 ? 29.281 -4.199 -4.035 1 89 201 GLY B C 1
ATOM 3887 O O . GLY B 1 201 ? 28.438 -5.074 -4.25 1 89 201 GLY B O 1
ATOM 3888 N N . THR B 1 202 ? 29.406 -3.631 -2.893 1 92.25 202 THR B N 1
ATOM 3889 C CA . THR B 1 202 ? 28.547 -4.039 -1.788 1 92.25 202 THR B CA 1
ATOM 3890 C C . THR B 1 202 ? 27.281 -3.188 -1.744 1 92.25 202 THR B C 1
ATOM 3892 O O . THR B 1 202 ? 26.203 -3.674 -1.365 1 92.25 202 THR B O 1
ATOM 3895 N N . SER B 1 203 ? 27.422 -1.911 -2.219 1 95.94 203 SER B N 1
ATOM 3896 C CA . SER B 1 203 ? 26.297 -0.998 -2.197 1 95.94 203 SER B CA 1
ATOM 3897 C C . SER B 1 203 ? 25.312 -1.302 -3.33 1 95.94 203 SER B C 1
ATOM 3899 O O . SER B 1 203 ? 25.734 -1.603 -4.449 1 95.94 203 SER B O 1
ATOM 3901 N N . ARG B 1 204 ? 24.078 -1.234 -2.969 1 96.88 204 ARG B N 1
ATOM 3902 C CA . ARG B 1 204 ? 23.047 -1.588 -3.932 1 96.88 204 ARG B CA 1
ATOM 3903 C C . ARG B 1 204 ? 22.016 -0.469 -4.066 1 96.88 204 ARG B C 1
ATOM 3905 O O . ARG B 1 204 ? 21.812 0.307 -3.133 1 96.88 204 ARG B O 1
ATOM 3912 N N . ILE B 1 205 ? 21.438 -0.414 -5.246 1 97 205 ILE B N 1
ATOM 3913 C CA . ILE B 1 205 ? 20.406 0.58 -5.539 1 97 205 ILE B CA 1
ATOM 3914 C C . ILE B 1 205 ? 19.062 -0.115 -5.777 1 97 205 ILE B C 1
ATOM 3916 O O . ILE B 1 205 ? 18.969 -1.027 -6.602 1 97 205 ILE B O 1
ATOM 3920 N N . TYR B 1 206 ? 18.078 0.367 -5.023 1 97.12 206 TYR B N 1
ATOM 3921 C CA . TYR B 1 206 ? 16.75 -0.232 -5.086 1 97.12 206 TYR B CA 1
ATOM 3922 C C . TYR B 1 206 ? 15.719 0.772 -5.598 1 97.12 206 TYR B C 1
ATOM 3924 O O . TYR B 1 206 ? 15.773 1.953 -5.246 1 97.12 206 TYR B O 1
ATOM 3932 N N . ALA B 1 207 ? 14.797 0.282 -6.457 1 94.75 207 ALA B N 1
ATOM 3933 C CA . ALA B 1 207 ? 13.547 1.012 -6.645 1 94.75 207 ALA B CA 1
ATOM 3934 C C . ALA B 1 207 ? 12.625 0.827 -5.445 1 94.75 207 ALA B C 1
ATOM 3936 O O . ALA B 1 207 ? 11.68 0.03 -5.496 1 94.75 207 ALA B O 1
ATOM 3937 N N . LEU B 1 208 ? 12.867 1.604 -4.434 1 95 208 LEU B N 1
ATOM 3938 C CA . LEU B 1 208 ? 12.352 1.317 -3.1 1 95 208 LEU B CA 1
ATOM 3939 C C . LEU B 1 208 ? 11.109 2.15 -2.809 1 95 208 LEU B C 1
ATOM 3941 O O . LEU B 1 208 ? 11.055 3.336 -3.148 1 95 208 LEU B O 1
ATOM 3945 N N . GLU B 1 209 ? 10.125 1.556 -2.252 1 94.75 209 GLU B N 1
ATOM 3946 C CA . GLU B 1 209 ? 9.039 2.283 -1.596 1 94.75 209 GLU B CA 1
ATOM 3947 C C . GLU B 1 209 ? 9.125 2.143 -0.078 1 94.75 209 GLU B C 1
ATOM 3949 O O . GLU B 1 209 ? 9.281 1.035 0.44 1 94.75 209 GLU B O 1
ATOM 3954 N N . GLU B 1 210 ? 9.086 3.23 0.559 1 96.69 210 GLU B N 1
ATOM 3955 C CA . GLU B 1 210 ? 9.133 3.264 2.018 1 96.69 210 GLU B CA 1
ATOM 3956 C C . GLU B 1 210 ? 7.875 3.912 2.594 1 96.69 210 GLU B C 1
ATOM 3958 O O . GLU B 1 210 ? 7.418 4.945 2.098 1 96.69 210 GLU B O 1
ATOM 3963 N N . ARG B 1 211 ? 7.305 3.299 3.537 1 96.56 211 ARG B N 1
ATOM 3964 C CA . ARG B 1 211 ? 6.184 3.828 4.309 1 96.56 211 ARG B CA 1
ATOM 3965 C C . ARG B 1 211 ? 6.539 3.936 5.789 1 96.56 211 ARG B C 1
ATOM 3967 O O . ARG B 1 211 ? 6.828 2.93 6.438 1 96.56 211 ARG B O 1
ATOM 3974 N N . ARG B 1 212 ? 6.578 5.129 6.273 1 97 212 ARG B N 1
ATOM 3975 C CA . ARG B 1 212 ? 6.914 5.379 7.672 1 97 212 ARG B CA 1
ATOM 3976 C C . ARG B 1 212 ? 5.703 5.883 8.445 1 97 212 ARG B C 1
ATOM 3978 O O . ARG B 1 212 ? 5.105 6.898 8.086 1 97 212 ARG B O 1
ATOM 3985 N N . TYR B 1 213 ? 5.32 5.129 9.422 1 97.81 213 TYR B N 1
ATOM 3986 C CA . TYR B 1 213 ? 4.27 5.531 10.352 1 97.81 213 TYR B CA 1
ATOM 3987 C C . TYR B 1 213 ? 4.863 6.125 11.617 1 97.81 213 TYR B C 1
ATOM 3989 O O . TYR B 1 213 ? 5.695 5.496 12.273 1 97.81 213 TYR B O 1
ATOM 3997 N N . VAL B 1 214 ? 4.453 7.316 11.953 1 96.38 214 VAL B N 1
ATOM 3998 C CA . VAL B 1 214 ? 5.035 7.988 13.117 1 96.38 214 VAL B CA 1
ATOM 3999 C C . VAL B 1 214 ? 3.982 8.867 13.781 1 96.38 214 VAL B C 1
ATOM 4001 O O . VAL B 1 214 ? 3.115 9.43 13.109 1 96.38 214 VAL B O 1
ATOM 4004 N N . LEU B 1 215 ? 4.012 8.836 15.078 1 94.56 215 LEU B N 1
ATOM 4005 C CA . LEU B 1 215 ? 3.162 9.727 15.859 1 94.56 215 LEU B CA 1
ATOM 4006 C C . LEU B 1 215 ? 3.877 11.047 16.141 1 94.56 215 LEU B C 1
ATOM 4008 O O . LEU B 1 215 ? 4.973 11.055 16.719 1 94.56 215 LEU B O 1
ATOM 4012 N N . GLN B 1 216 ? 3.295 12.133 15.688 1 89.06 216 GLN B N 1
ATOM 4013 C CA . GLN B 1 216 ? 3.822 13.469 15.938 1 89.06 216 GLN B CA 1
ATOM 4014 C C . GLN B 1 216 ? 2.703 14.445 16.281 1 89.06 216 GLN B C 1
ATOM 4016 O O . GLN B 1 216 ? 1.739 14.586 15.516 1 89.06 216 GLN B O 1
ATOM 4021 N N . ASP B 1 217 ? 2.771 15.133 17.453 1 88.44 217 ASP B N 1
ATOM 4022 C CA . ASP B 1 217 ? 1.847 16.188 17.859 1 88.44 217 ASP B CA 1
ATOM 4023 C C . ASP B 1 217 ? 0.408 15.672 17.891 1 88.44 217 ASP B C 1
ATOM 4025 O O . ASP B 1 217 ? -0.495 16.328 17.359 1 88.44 217 ASP B O 1
ATOM 4029 N N . GLY B 1 218 ? 0.241 14.477 18.344 1 90.88 218 GLY B N 1
ATOM 4030 C CA . GLY B 1 218 ? -1.094 13.922 18.531 1 90.88 218 GLY B CA 1
ATOM 4031 C C . GLY B 1 218 ? -1.71 13.422 17.234 1 90.88 218 GLY B C 1
ATOM 4032 O O . GLY B 1 218 ? -2.908 13.141 17.172 1 90.88 218 GLY B O 1
ATOM 4033 N N . LEU B 1 219 ? -0.894 13.414 16.172 1 91.56 219 LEU B N 1
ATOM 4034 C CA . LEU B 1 219 ? -1.349 12.977 14.859 1 91.56 219 LEU B CA 1
ATOM 4035 C C . LEU B 1 219 ? -0.513 11.797 14.367 1 91.56 219 LEU B C 1
ATOM 4037 O O . LEU B 1 219 ? 0.719 11.844 14.422 1 91.56 219 LEU B O 1
ATOM 4041 N N . LEU B 1 220 ? -1.194 10.719 13.984 1 94.94 220 LEU B N 1
ATOM 4042 C CA . LEU B 1 220 ? -0.494 9.641 13.297 1 94.94 220 LEU B CA 1
ATOM 4043 C C . LEU B 1 220 ? -0.274 9.984 11.828 1 94.94 220 LEU B C 1
ATOM 4045 O O . LEU B 1 220 ? -1.232 10.242 11.094 1 94.94 220 LEU B O 1
ATOM 4049 N N . HIS B 1 221 ? 1.027 9.977 11.469 1 94.62 221 HIS B N 1
ATOM 4050 C CA . HIS B 1 221 ? 1.405 10.336 10.102 1 94.62 221 HIS B CA 1
ATOM 4051 C C . HIS B 1 221 ? 1.889 9.117 9.328 1 94.62 221 HIS B C 1
ATOM 4053 O O . HIS B 1 221 ? 2.453 8.188 9.914 1 94.62 221 HIS B O 1
ATOM 4059 N N . LEU B 1 222 ? 1.576 9.164 8.031 1 95.75 222 LEU B N 1
ATOM 4060 C CA . LEU B 1 222 ? 2.248 8.305 7.059 1 95.75 222 LEU B CA 1
ATOM 4061 C C . LEU B 1 222 ? 3.16 9.125 6.152 1 95.75 222 LEU B C 1
ATOM 4063 O O . LEU B 1 222 ? 2.701 10.039 5.465 1 95.75 222 LEU B O 1
ATOM 4067 N N . ILE B 1 223 ? 4.426 8.859 6.258 1 93.75 223 ILE B N 1
ATOM 4068 C CA . ILE B 1 223 ? 5.418 9.508 5.406 1 93.75 223 ILE B CA 1
ATOM 4069 C C . ILE B 1 223 ? 5.867 8.539 4.309 1 93.75 223 ILE B C 1
ATOM 4071 O O . ILE B 1 223 ? 6.309 7.43 4.598 1 93.75 223 ILE B O 1
ATOM 4075 N N . LEU B 1 224 ? 5.719 8.977 3.066 1 92.5 224 LEU B N 1
ATOM 4076 C CA . LEU B 1 224 ? 6.082 8.125 1.938 1 92.5 224 LEU B CA 1
ATOM 4077 C C . LEU B 1 224 ? 7.461 8.5 1.399 1 92.5 224 LEU B C 1
ATOM 4079 O O . LEU B 1 224 ? 7.746 9.672 1.166 1 92.5 224 LEU B O 1
ATOM 4083 N N . ASN B 1 225 ? 8.328 7.52 1.268 1 90.69 225 ASN B N 1
ATOM 4084 C CA . ASN B 1 225 ? 9.633 7.637 0.635 1 90.69 225 ASN B CA 1
ATOM 4085 C C . ASN B 1 225 ? 10.469 8.742 1.275 1 90.69 225 ASN B C 1
ATOM 4087 O O . ASN B 1 225 ? 11.102 9.539 0.574 1 90.69 225 ASN B O 1
ATOM 4091 N N . GLY B 1 226 ? 10.281 8.875 2.562 1 86.75 226 GLY B N 1
ATOM 4092 C CA . GLY B 1 226 ? 11.117 9.789 3.33 1 86.75 226 GLY B CA 1
ATOM 4093 C C . GLY B 1 226 ? 10.727 11.242 3.164 1 86.75 226 GLY B C 1
ATOM 4094 O O . GLY B 1 226 ? 11.406 12.133 3.664 1 86.75 226 GLY B O 1
ATOM 4095 N N . ASN B 1 227 ? 9.641 11.461 2.461 1 85.5 227 ASN B N 1
ATOM 4096 C CA . ASN B 1 227 ? 9.211 12.844 2.258 1 85.5 227 ASN B CA 1
ATOM 4097 C C . ASN B 1 227 ? 8.508 13.398 3.494 1 85.5 227 ASN B C 1
ATOM 4099 O O . ASN B 1 227 ? 7.277 13.523 3.51 1 85.5 227 ASN B O 1
ATOM 4103 N N . ALA B 1 228 ? 9.25 13.891 4.418 1 86.44 228 ALA B N 1
ATOM 4104 C CA . ALA B 1 228 ? 8.719 14.367 5.691 1 86.44 228 ALA B CA 1
ATOM 4105 C C . ALA B 1 228 ? 8.055 15.727 5.535 1 86.44 228 ALA B C 1
ATOM 4107 O O . ALA B 1 228 ? 7.34 16.188 6.426 1 86.44 228 ALA B O 1
ATOM 4108 N N . ALA B 1 229 ? 8.258 16.297 4.398 1 84.62 229 ALA B N 1
ATOM 4109 C CA . ALA B 1 229 ? 7.668 17.609 4.141 1 84.62 229 ALA B CA 1
ATOM 4110 C C . ALA B 1 229 ? 6.191 17.469 3.771 1 84.62 229 ALA B C 1
ATOM 4112 O O . ALA B 1 229 ? 5.453 18.469 3.805 1 84.62 229 ALA B O 1
ATOM 4113 N N . ALA B 1 230 ? 5.801 16.344 3.445 1 86.44 230 ALA B N 1
ATOM 4114 C CA . ALA B 1 230 ? 4.406 16.125 3.074 1 86.44 230 ALA B CA 1
ATOM 4115 C C . ALA B 1 230 ? 3.855 14.859 3.73 1 86.44 230 ALA B C 1
ATOM 4117 O O . ALA B 1 230 ? 3.494 13.906 3.043 1 86.44 230 ALA B O 1
ATOM 4118 N N . PRO B 1 231 ? 3.703 14.938 5.023 1 90.31 231 PRO B N 1
ATOM 4119 C CA . PRO B 1 231 ? 3.137 13.766 5.688 1 90.31 231 PRO B CA 1
ATOM 4120 C C . PRO B 1 231 ? 1.627 13.648 5.492 1 90.31 231 PRO B C 1
ATOM 4122 O O . PRO B 1 231 ? 0.922 14.664 5.477 1 90.31 231 PRO B O 1
ATOM 4125 N N . LEU B 1 232 ? 1.205 12.492 5.258 1 92.38 232 LEU B N 1
ATOM 4126 C CA . LEU B 1 232 ? -0.228 12.219 5.215 1 92.38 232 LEU B CA 1
ATOM 4127 C C . LEU B 1 232 ? -0.799 12.102 6.625 1 92.38 232 LEU B C 1
ATOM 4129 O O . LEU B 1 232 ? -0.336 11.281 7.422 1 92.38 232 LEU B O 1
ATOM 4133 N N . ARG B 1 233 ? -1.768 12.938 6.875 1 91.06 233 ARG B N 1
ATOM 4134 C CA . ARG B 1 233 ? -2.439 12.883 8.164 1 91.06 233 ARG B CA 1
ATOM 4135 C C . ARG B 1 233 ? -3.471 11.758 8.203 1 91.06 233 ARG B C 1
ATOM 4137 O O . ARG B 1 233 ? -4.504 11.836 7.535 1 91.06 233 ARG B O 1
ATOM 4144 N N . LEU B 1 234 ? -3.176 10.719 9 1 92.44 234 LEU B N 1
ATOM 4145 C CA . LEU B 1 234 ? -4.016 9.523 8.984 1 92.44 234 LEU B CA 1
ATOM 4146 C C . LEU B 1 234 ? -5.109 9.609 10.047 1 92.44 234 LEU B C 1
ATOM 4148 O O . LEU B 1 234 ? -6.293 9.438 9.742 1 92.44 234 LEU B O 1
ATOM 4152 N N . VAL B 1 235 ? -4.715 9.805 11.297 1 92.25 235 VAL B N 1
ATOM 4153 C CA . VAL B 1 235 ? -5.645 9.812 12.414 1 92.25 235 VAL B CA 1
ATOM 4154 C C . VAL B 1 235 ? -5.328 10.984 13.344 1 92.25 235 VAL B C 1
ATOM 4156 O O . VAL B 1 235 ? -4.172 11.203 13.711 1 92.25 235 VAL B O 1
ATOM 4159 N N . ASP B 1 236 ? -6.379 11.688 13.695 1 89.19 236 ASP B N 1
ATOM 4160 C CA . ASP B 1 236 ? -6.23 12.805 14.625 1 89.19 236 ASP B CA 1
ATOM 4161 C C . ASP B 1 236 ? -6.508 12.375 16.062 1 89.19 236 ASP B C 1
ATOM 4163 O O . ASP B 1 236 ? -7.008 11.273 16.297 1 89.19 236 ASP B O 1
ATOM 4167 N N . ARG B 1 237 ? -6.016 13.242 17.031 1 91.38 237 ARG B N 1
ATOM 4168 C CA . ARG B 1 237 ? -6.285 13.07 18.453 1 91.38 237 ARG B CA 1
ATOM 4169 C C . ARG B 1 237 ? -5.711 11.758 18.969 1 91.38 237 ARG B C 1
ATOM 4171 O O . ARG B 1 237 ? -6.355 11.047 19.75 1 91.38 237 ARG B O 1
ATOM 4178 N N . VAL B 1 238 ? -4.621 11.367 18.359 1 93.81 238 VAL B N 1
ATOM 4179 C CA . VAL B 1 238 ? -3.939 10.164 18.812 1 93.81 238 VAL B CA 1
ATOM 4180 C C . VAL B 1 238 ? -3.102 10.469 20.047 1 93.81 238 VAL B C 1
ATOM 4182 O O . VAL B 1 238 ? -2.293 11.398 20.031 1 93.81 238 VAL B O 1
ATOM 4185 N N . THR B 1 239 ? -3.25 9.719 21.156 1 94.06 239 THR B N 1
ATOM 4186 C CA . THR B 1 239 ? -2.51 9.945 22.391 1 94.06 239 THR B CA 1
ATOM 4187 C C . THR B 1 239 ? -1.453 8.867 22.594 1 94.06 239 THR B C 1
ATOM 4189 O O . THR B 1 239 ? -0.547 9.023 23.406 1 94.06 239 THR B O 1
ATOM 4192 N N . GLY B 1 240 ? -1.589 7.801 21.797 1 95.25 240 GLY B N 1
ATOM 4193 C CA . GLY B 1 240 ? -0.615 6.727 21.906 1 95.25 240 GLY B CA 1
ATOM 4194 C C . GLY B 1 240 ? -0.469 5.922 20.625 1 95.25 240 GLY B C 1
ATOM 4195 O O . GLY B 1 240 ? -1.458 5.645 19.938 1 95.25 240 GLY B O 1
ATOM 4196 N N . PHE B 1 241 ? 0.72 5.711 20.234 1 97.5 241 PHE B N 1
ATOM 4197 C CA . PHE B 1 241 ? 1.083 4.816 19.141 1 97.5 241 PHE B CA 1
ATOM 4198 C C . PHE B 1 241 ? 2.24 3.91 19.547 1 97.5 241 PHE B C 1
ATOM 4200 O O . PHE B 1 241 ? 3.35 4.387 19.797 1 97.5 241 PHE B O 1
ATOM 4207 N N . ARG B 1 242 ? 1.943 2.621 19.672 1 97.62 242 ARG B N 1
ATOM 4208 C CA . ARG B 1 242 ? 2.961 1.658 20.094 1 97.62 242 ARG B CA 1
ATOM 4209 C C . ARG B 1 242 ? 3.109 0.543 19.062 1 97.62 242 ARG B C 1
ATOM 4211 O O . ARG B 1 242 ? 2.115 0.01 18.562 1 97.62 242 ARG B O 1
ATOM 4218 N N . VAL B 1 243 ? 4.355 0.288 18.703 1 97.81 243 VAL B N 1
ATOM 4219 C CA . VAL B 1 243 ? 4.668 -0.772 17.75 1 97.81 243 VAL B CA 1
ATOM 4220 C C . VAL B 1 243 ? 5.781 -1.657 18.312 1 97.81 243 VAL B C 1
ATOM 4222 O O . VAL B 1 243 ? 6.723 -1.162 18.938 1 97.81 243 VAL B O 1
ATOM 4225 N N . ALA B 1 244 ? 5.633 -2.908 18.125 1 98.12 244 ALA B N 1
ATOM 4226 C CA . ALA B 1 244 ? 6.648 -3.881 18.531 1 98.12 244 ALA B CA 1
ATOM 4227 C C . ALA B 1 244 ? 6.738 -5.023 17.531 1 98.12 244 ALA B C 1
ATOM 4229 O O . ALA B 1 244 ? 5.789 -5.281 16.781 1 98.12 244 ALA B O 1
ATOM 4230 N N . VAL B 1 245 ? 7.938 -5.586 17.484 1 97.75 245 VAL B N 1
ATOM 4231 C CA . VAL B 1 245 ? 8.164 -6.742 16.625 1 97.75 245 VAL B CA 1
ATOM 4232 C C . VAL B 1 245 ? 8.367 -7.992 17.484 1 97.75 245 VAL B C 1
ATOM 4234 O O . VAL B 1 245 ? 9.188 -8 18.391 1 97.75 245 VAL B O 1
ATOM 4237 N N . ARG B 1 246 ? 7.543 -8.945 17.219 1 96.88 246 ARG B N 1
ATOM 4238 C CA . ARG B 1 246 ? 7.801 -10.266 17.781 1 96.88 246 ARG B CA 1
ATOM 4239 C C . ARG B 1 246 ? 8.531 -11.156 16.781 1 96.88 246 ARG B C 1
ATOM 4241 O O . ARG B 1 246 ? 8.078 -11.328 15.648 1 96.88 246 ARG B O 1
ATOM 4248 N N . THR B 1 247 ? 9.688 -11.68 17.203 1 95.75 247 THR B N 1
ATOM 4249 C CA . THR B 1 247 ? 10.461 -12.539 16.312 1 95.75 247 THR B CA 1
ATOM 4250 C C . THR B 1 247 ? 10.078 -14 16.516 1 95.75 247 THR B C 1
ATOM 4252 O O . THR B 1 247 ? 9.328 -14.336 17.422 1 95.75 247 THR B O 1
ATOM 4255 N N . GLN B 1 248 ? 10.562 -14.859 15.641 1 92.75 248 GLN B N 1
ATOM 4256 C CA . GLN B 1 248 ? 10.219 -16.281 15.617 1 92.75 248 GLN B CA 1
ATOM 4257 C C . GLN B 1 248 ? 10.648 -16.969 16.906 1 92.75 248 GLN B C 1
ATOM 4259 O O . GLN B 1 248 ? 10.047 -17.953 17.328 1 92.75 248 GLN B O 1
ATOM 4264 N N . ASP B 1 249 ? 11.633 -16.453 17.578 1 93.88 249 ASP B N 1
ATOM 4265 C CA . ASP B 1 249 ? 12.109 -17.016 18.828 1 93.88 249 ASP B CA 1
ATOM 4266 C C . ASP B 1 249 ? 11.211 -16.594 20 1 93.88 249 ASP B C 1
ATOM 4268 O O . ASP B 1 249 ? 11.461 -16.969 21.141 1 93.88 249 ASP B O 1
ATOM 4272 N N . GLY B 1 250 ? 10.281 -15.742 19.734 1 94 250 GLY B N 1
ATOM 4273 C CA . GLY B 1 250 ? 9.297 -15.375 20.734 1 94 250 GLY B CA 1
ATOM 4274 C C . GLY B 1 250 ? 9.617 -14.062 21.438 1 94 250 GLY B C 1
ATOM 4275 O O . GLY B 1 250 ? 8.812 -13.57 22.234 1 94 250 GLY B O 1
ATOM 4276 N N . ARG B 1 251 ? 10.758 -13.508 21.156 1 95.5 251 ARG B N 1
ATOM 4277 C CA . ARG B 1 251 ? 11.148 -12.258 21.797 1 95.5 251 ARG B CA 1
ATOM 4278 C C . ARG B 1 251 ? 10.461 -11.07 21.125 1 95.5 251 ARG B C 1
ATOM 4280 O O . ARG B 1 251 ? 10.211 -11.086 19.922 1 95.5 251 ARG B O 1
ATOM 4287 N N . THR B 1 252 ? 10.125 -10.109 21.969 1 96.88 252 THR B N 1
ATOM 4288 C CA . THR B 1 252 ? 9.492 -8.883 21.469 1 96.88 252 THR B CA 1
ATOM 4289 C C . THR B 1 252 ? 10.469 -7.711 21.531 1 96.88 252 THR B C 1
ATOM 4291 O O . THR B 1 252 ? 11.148 -7.52 22.547 1 96.88 252 THR B O 1
ATOM 4294 N N . HIS B 1 253 ? 10.531 -6.906 20.5 1 96.81 253 HIS B N 1
ATOM 4295 C CA . HIS B 1 253 ? 11.477 -5.805 20.359 1 96.81 253 HIS B CA 1
ATOM 4296 C C . HIS B 1 253 ? 10.758 -4.496 20.047 1 96.81 253 HIS B C 1
ATOM 4298 O O . HIS B 1 253 ? 9.883 -4.449 19.172 1 96.81 253 HIS B O 1
ATOM 4304 N N . THR B 1 254 ? 11.078 -3.479 20.812 1 96.25 254 THR B N 1
ATOM 4305 C CA . THR B 1 254 ? 10.578 -2.145 20.516 1 96.25 254 THR B CA 1
ATOM 4306 C C . THR B 1 254 ? 11.594 -1.354 19.703 1 96.25 254 THR B C 1
ATOM 4308 O O . THR B 1 254 ? 11.352 -0.202 19.328 1 96.25 254 THR B O 1
ATOM 4311 N N . ASP B 1 255 ? 12.719 -1.852 19.516 1 96.38 255 ASP B N 1
ATOM 4312 C CA . ASP B 1 255 ? 13.734 -1.439 18.547 1 96.38 255 ASP B CA 1
ATOM 4313 C C . ASP B 1 255 ? 14.164 -2.613 17.672 1 96.38 255 ASP B C 1
ATOM 4315 O O . ASP B 1 255 ? 14.664 -3.621 18.172 1 96.38 255 ASP B O 1
ATOM 4319 N N . PHE B 1 256 ? 13.93 -2.496 16.422 1 96.38 256 PHE B N 1
ATOM 4320 C CA . PHE B 1 256 ? 14.18 -3.588 15.492 1 96.38 256 PHE B CA 1
ATOM 4321 C C . PHE B 1 256 ? 14.641 -3.053 14.141 1 96.38 256 PHE B C 1
ATOM 4323 O O . PHE B 1 256 ? 14.156 -2.014 13.68 1 96.38 256 PHE B O 1
ATOM 4330 N N . GLY B 1 257 ? 15.523 -3.754 13.461 1 92.62 257 GLY B N 1
ATOM 4331 C CA . GLY B 1 257 ? 15.922 -3.414 12.109 1 92.62 257 GLY B CA 1
ATOM 4332 C C . GLY B 1 257 ? 17.359 -2.949 12.008 1 92.62 257 GLY B C 1
ATOM 4333 O O . GLY B 1 257 ? 17.828 -2.572 10.938 1 92.62 257 GLY B O 1
ATOM 4334 N N . SER B 1 258 ? 18 -2.926 13.164 1 84.75 258 SER B N 1
ATOM 4335 C CA . SER B 1 258 ? 19.422 -2.621 13.148 1 84.75 258 SER B CA 1
ATOM 4336 C C . SER B 1 258 ? 20.219 -3.723 12.453 1 84.75 258 SER B C 1
ATOM 4338 O O . SER B 1 258 ? 19.672 -4.777 12.125 1 84.75 258 SER B O 1
ATOM 4340 N N . ARG B 1 259 ? 21.453 -3.373 12.273 1 81.44 259 ARG B N 1
ATOM 4341 C CA . ARG B 1 259 ? 22.328 -4.34 11.617 1 81.44 259 ARG B CA 1
ATOM 4342 C C . ARG B 1 259 ? 22.375 -5.656 12.383 1 81.44 259 ARG B C 1
ATOM 4344 O O . ARG B 1 259 ? 22.438 -5.66 13.617 1 81.44 259 ARG B O 1
ATOM 4351 N N . GLY B 1 260 ? 22.25 -6.73 11.703 1 82.88 260 GLY B N 1
ATOM 4352 C CA . GLY B 1 260 ? 22.281 -8.047 12.312 1 82.88 260 GLY B CA 1
ATOM 4353 C C . GLY B 1 260 ? 20.906 -8.648 12.5 1 82.88 260 GLY B C 1
ATOM 4354 O O . GLY B 1 260 ? 20.766 -9.867 12.672 1 82.88 260 GLY B O 1
ATOM 4355 N N . GLN B 1 261 ? 19.969 -7.773 12.617 1 89 261 GLN B N 1
ATOM 4356 C CA . GLN B 1 261 ? 18.594 -8.266 12.695 1 89 261 GLN B CA 1
ATOM 4357 C C . GLN B 1 261 ? 18 -8.445 11.305 1 89 261 GLN B C 1
ATOM 4359 O O . GLN B 1 261 ? 18.016 -7.523 10.484 1 89 261 GLN B O 1
ATOM 4364 N N . ARG B 1 262 ? 17.469 -9.641 11.109 1 92.19 262 ARG B N 1
ATOM 4365 C CA . ARG B 1 262 ? 16.875 -9.961 9.82 1 92.19 262 ARG B CA 1
ATOM 4366 C C . ARG B 1 262 ? 15.359 -9.82 9.859 1 92.19 262 ARG B C 1
ATOM 4368 O O . ARG B 1 262 ? 14.703 -10.336 10.773 1 92.19 262 ARG B O 1
ATOM 4375 N N . TRP B 1 263 ? 14.844 -9.133 8.883 1 94.75 263 TRP B N 1
ATOM 4376 C CA . TRP B 1 263 ? 13.398 -8.938 8.844 1 94.75 263 TRP B CA 1
ATOM 4377 C C . TRP B 1 263 ? 12.68 -10.266 8.617 1 94.75 263 TRP B C 1
ATOM 4379 O O . TRP B 1 263 ? 11.5 -10.406 8.953 1 94.75 263 TRP B O 1
ATOM 4389 N N . THR B 1 264 ? 13.367 -11.25 8.141 1 93.69 264 THR B N 1
ATOM 4390 C CA . THR B 1 264 ? 12.781 -12.562 7.879 1 93.69 264 THR B CA 1
ATOM 4391 C C . THR B 1 264 ? 12.547 -13.32 9.188 1 93.69 264 THR B C 1
ATOM 4393 O O . THR B 1 264 ? 11.867 -14.344 9.203 1 93.69 264 THR B O 1
ATOM 4396 N N . ASP B 1 265 ? 13.125 -12.773 10.25 1 94.06 265 ASP B N 1
ATOM 4397 C CA . ASP B 1 265 ? 12.922 -13.383 11.562 1 94.06 265 ASP B CA 1
ATOM 4398 C C . ASP B 1 265 ? 11.633 -12.875 12.203 1 94.06 265 ASP B C 1
ATOM 4400 O O . ASP B 1 265 ? 11.242 -13.344 13.281 1 94.06 265 ASP B O 1
ATOM 4404 N N . VAL B 1 266 ? 10.969 -11.984 11.578 1 94.94 266 VAL B N 1
ATOM 4405 C CA . VAL B 1 266 ? 9.766 -11.383 12.141 1 94.94 266 VAL B CA 1
ATOM 4406 C C . VAL B 1 266 ? 8.617 -12.398 12.109 1 94.94 266 VAL B C 1
ATOM 4408 O O . VAL B 1 266 ? 8.32 -12.969 11.062 1 94.94 266 VAL B O 1
ATOM 4411 N N . ALA B 1 267 ? 8 -12.602 13.234 1 93.44 267 ALA B N 1
ATOM 4412 C CA . ALA B 1 267 ? 6.816 -13.453 13.336 1 93.44 267 ALA B CA 1
ATOM 4413 C C . ALA B 1 267 ? 5.535 -12.625 13.281 1 93.44 267 ALA B C 1
ATOM 4415 O O . ALA B 1 267 ? 4.531 -13.062 12.711 1 93.44 267 ALA B O 1
ATOM 4416 N N . ALA B 1 268 ? 5.672 -11.484 13.938 1 94.69 268 ALA B N 1
ATOM 4417 C CA . ALA B 1 268 ? 4.508 -10.602 13.938 1 94.69 268 ALA B CA 1
ATOM 4418 C C . ALA B 1 268 ? 4.91 -9.172 14.289 1 94.69 268 ALA B C 1
ATOM 4420 O O . ALA B 1 268 ? 5.914 -8.945 14.969 1 94.69 268 ALA B O 1
ATOM 4421 N N . ILE B 1 269 ? 4.188 -8.273 13.766 1 96.5 269 ILE B N 1
ATOM 4422 C CA . ILE B 1 269 ? 4.285 -6.875 14.164 1 96.5 269 ILE B CA 1
ATOM 4423 C C . ILE B 1 269 ? 3.033 -6.465 14.93 1 96.5 269 ILE B C 1
ATOM 4425 O O . ILE B 1 269 ? 1.917 -6.59 14.422 1 96.5 269 ILE B O 1
ATOM 4429 N N . LEU B 1 270 ? 3.23 -6.062 16.125 1 96.94 270 LEU B N 1
ATOM 4430 C CA . LEU B 1 270 ? 2.152 -5.652 17.016 1 96.94 270 LEU B CA 1
ATOM 4431 C C . LEU B 1 270 ? 1.966 -4.137 16.984 1 96.94 270 LEU B C 1
ATOM 4433 O O . LEU B 1 270 ? 2.93 -3.387 17.141 1 96.94 270 LEU B O 1
ATOM 4437 N N . VAL B 1 271 ? 0.721 -3.717 16.734 1 96.88 271 VAL B N 1
ATOM 4438 C CA . VAL B 1 271 ? 0.433 -2.291 16.625 1 96.88 271 VAL B CA 1
ATOM 4439 C C . VAL B 1 271 ? -0.723 -1.93 17.562 1 96.88 271 VAL B C 1
ATOM 4441 O O . VAL B 1 271 ? -1.718 -2.654 17.641 1 96.88 271 VAL B O 1
ATOM 4444 N N . GLU B 1 272 ? -0.545 -0.864 18.281 1 97.12 272 GLU B N 1
ATOM 4445 C CA . GLU B 1 272 ? -1.589 -0.314 19.141 1 97.12 272 GLU B CA 1
ATOM 4446 C C . GLU B 1 272 ? -1.728 1.193 18.953 1 97.12 272 GLU B C 1
ATOM 4448 O O . GLU B 1 272 ? -0.733 1.921 18.969 1 97.12 272 GLU B O 1
ATOM 4453 N N . VAL B 1 273 ? -2.92 1.619 18.703 1 96.38 273 VAL B N 1
ATOM 4454 C CA . VAL B 1 273 ? -3.193 3.045 18.562 1 96.38 273 VAL B CA 1
ATOM 4455 C C . VAL B 1 273 ? -4.289 3.467 19.531 1 96.38 273 VAL B C 1
ATOM 4457 O O . VAL B 1 273 ? -5.332 2.816 19.625 1 96.38 273 VAL B O 1
ATOM 4460 N N . THR B 1 274 ? -4.086 4.52 20.297 1 96.06 274 THR B N 1
ATOM 4461 C CA . THR B 1 274 ? -5.039 5.066 21.266 1 96.06 274 THR B CA 1
ATOM 4462 C C . THR B 1 274 ? -5.457 6.477 20.859 1 96.06 274 THR B C 1
ATOM 4464 O O . THR B 1 274 ? -4.609 7.324 20.578 1 96.06 274 THR B O 1
ATOM 4467 N N . VAL B 1 275 ? -6.742 6.672 20.812 1 94.25 275 VAL B N 1
ATOM 4468 C CA . VAL B 1 275 ? -7.281 7.996 20.5 1 94.25 275 VAL B CA 1
ATOM 4469 C C . VAL B 1 275 ? -8.109 8.5 21.672 1 94.25 275 VAL B C 1
ATOM 4471 O O . VAL B 1 275 ? -8.555 7.719 22.516 1 94.25 275 VAL B O 1
ATOM 4474 N N . GLN B 1 276 ? -8.18 9.828 21.75 1 90.31 276 GLN B N 1
ATOM 4475 C CA . GLN B 1 276 ? -8.969 10.453 22.797 1 90.31 276 GLN B CA 1
ATOM 4476 C C . GLN B 1 276 ? -10.008 11.406 22.219 1 90.31 276 GLN B C 1
ATOM 4478 O O . GLN B 1 276 ? -9.68 12.242 21.359 1 90.31 276 GLN B O 1
ATOM 4483 N N . GLU B 1 277 ? -11.289 11.07 22.516 1 80.25 277 GLU B N 1
ATOM 4484 C CA . GLU B 1 277 ? -12.359 11.984 22.109 1 80.25 277 GLU B CA 1
ATOM 4485 C C . GLU B 1 277 ? -13.32 12.25 23.266 1 80.25 277 GLU B C 1
ATOM 4487 O O . GLU B 1 277 ? -13.922 11.32 23.812 1 80.25 277 GLU B O 1
ATOM 4492 N N . GLY B 1 278 ? -13.57 13.57 23.531 1 77.75 278 GLY B N 1
ATOM 4493 C CA . GLY B 1 278 ? -14.516 13.992 24.547 1 77.75 278 GLY B CA 1
ATOM 4494 C C . GLY B 1 278 ? -14.242 13.375 25.906 1 77.75 278 GLY B C 1
ATOM 4495 O O . GLY B 1 278 ? -15.172 12.93 26.594 1 77.75 278 GLY B O 1
ATOM 4496 N N . GLY B 1 279 ? -13.055 13.211 26.266 1 77.88 279 GLY B N 1
ATOM 4497 C CA . GLY B 1 279 ? -12.68 12.68 27.578 1 77.88 279 GLY B CA 1
ATOM 4498 C C . GLY B 1 279 ? -12.602 11.172 27.594 1 77.88 279 GLY B C 1
ATOM 4499 O O . GLY B 1 279 ? -12.266 10.578 28.625 1 77.88 279 GLY B O 1
ATOM 4500 N N . ARG B 1 280 ? -13.039 10.555 26.578 1 85.56 280 ARG B N 1
ATOM 4501 C CA . ARG B 1 280 ? -12.945 9.102 26.531 1 85.56 280 ARG B CA 1
ATOM 4502 C C . ARG B 1 280 ? -11.812 8.656 25.609 1 85.56 280 ARG B C 1
ATOM 4504 O O . ARG B 1 280 ? -11.578 9.266 24.562 1 85.56 280 ARG B O 1
ATOM 4511 N N . SER B 1 281 ? -11.117 7.559 26.125 1 90.75 281 SER B N 1
ATOM 4512 C CA . SER B 1 281 ? -10.023 6.992 25.344 1 90.75 281 SER B CA 1
ATOM 4513 C C . SER B 1 281 ? -10.406 5.648 24.734 1 90.75 281 SER B C 1
ATOM 4515 O O . SER B 1 281 ? -11.188 4.898 25.328 1 90.75 281 SER B O 1
ATOM 4517 N N . ARG B 1 282 ? -10.055 5.434 23.5 1 91.19 282 ARG B N 1
ATOM 4518 C CA . ARG B 1 282 ? -10.227 4.16 22.812 1 91.19 282 ARG B CA 1
ATOM 4519 C C . ARG B 1 282 ? -8.906 3.656 22.234 1 91.19 282 ARG B C 1
ATOM 4521 O O . ARG B 1 282 ? -8.172 4.414 21.609 1 91.19 282 ARG B O 1
ATOM 4528 N N . THR B 1 283 ? -8.68 2.398 22.516 1 94.38 283 THR B N 1
ATOM 4529 C CA . THR B 1 283 ? -7.461 1.77 22.016 1 94.38 283 THR B CA 1
ATOM 4530 C C . THR B 1 283 ? -7.797 0.598 21.094 1 94.38 283 THR B C 1
ATOM 4532 O O . THR B 1 283 ? -8.633 -0.242 21.438 1 94.38 283 THR B O 1
ATOM 4535 N N . LEU B 1 284 ? -7.242 0.605 19.922 1 93.56 284 LEU B N 1
ATOM 4536 C CA . LEU B 1 284 ? -7.324 -0.537 19.016 1 93.56 284 LEU B CA 1
ATOM 4537 C C . LEU B 1 284 ? -5.953 -1.167 18.812 1 93.56 284 LEU B C 1
ATOM 4539 O O . LEU B 1 284 ? -4.938 -0.465 18.797 1 93.56 284 LEU B O 1
ATOM 4543 N N . SER B 1 285 ? -5.973 -2.457 18.734 1 94.06 285 SER B N 1
ATOM 4544 C CA . SER B 1 285 ? -4.734 -3.197 18.516 1 94.06 285 SER B CA 1
ATOM 4545 C C . SER B 1 285 ? -4.871 -4.191 17.375 1 94.06 285 SER B C 1
ATOM 4547 O O . SER B 1 285 ? -5.984 -4.562 17 1 94.06 285 SER B O 1
ATOM 4549 N N . GLY B 1 286 ? -3.719 -4.457 16.734 1 91.38 286 GLY B N 1
ATOM 4550 C CA . GLY B 1 286 ? -3.639 -5.453 15.68 1 91.38 286 GLY B CA 1
ATOM 4551 C C . GLY B 1 286 ? -2.307 -6.18 15.648 1 91.38 286 GLY B C 1
ATOM 4552 O O . GLY B 1 286 ? -1.296 -5.656 16.125 1 91.38 286 GLY B O 1
ATOM 4553 N N . GLU B 1 287 ? -2.387 -7.422 15.242 1 92.56 287 GLU B N 1
ATOM 4554 C CA . GLU B 1 287 ? -1.216 -8.25 14.969 1 92.56 287 GLU B CA 1
ATOM 4555 C C . GLU B 1 287 ? -1.141 -8.633 13.492 1 92.56 287 GLU B C 1
ATOM 4557 O O . GLU B 1 287 ? -2.086 -9.211 12.953 1 92.56 287 GLU B O 1
ATOM 4562 N N . TYR B 1 288 ? 0.009 -8.281 12.922 1 91.62 288 TYR B N 1
ATOM 4563 C CA . TYR B 1 288 ? 0.136 -8.492 11.484 1 91.62 288 TYR B CA 1
ATOM 4564 C C . TYR B 1 288 ? 1.442 -9.203 11.148 1 91.62 288 TYR B C 1
ATOM 4566 O O . TYR B 1 288 ? 2.439 -9.047 11.859 1 91.62 288 TYR B O 1
ATOM 4574 N N . PHE B 1 289 ? 1.397 -9.945 10.07 1 91.06 289 PHE B N 1
ATOM 4575 C CA . PHE B 1 289 ? 2.549 -10.711 9.609 1 91.06 289 PHE B CA 1
ATOM 4576 C C . PHE B 1 289 ? 2.979 -10.258 8.219 1 91.06 289 PHE B C 1
ATOM 4578 O O . PHE B 1 289 ? 2.145 -10.109 7.324 1 91.06 289 PHE B O 1
ATOM 4585 N N . PRO B 1 290 ? 4.312 -9.906 8.102 1 92.5 290 PRO B N 1
ATOM 4586 C CA . PRO B 1 290 ? 4.781 -9.625 6.742 1 92.5 290 PRO B CA 1
ATOM 4587 C C . PRO B 1 290 ? 4.863 -10.883 5.875 1 92.5 290 PRO B C 1
ATOM 4589 O O . PRO B 1 290 ? 5.805 -11.664 6.012 1 92.5 290 PRO B O 1
ATOM 4592 N N . ARG B 1 291 ? 4.055 -11.016 4.961 1 85.38 291 ARG B N 1
ATOM 4593 C CA . ARG B 1 291 ? 3.844 -12.258 4.227 1 85.38 291 ARG B CA 1
ATOM 4594 C C . ARG B 1 291 ? 5.062 -12.602 3.377 1 85.38 291 ARG B C 1
ATOM 4596 O O . ARG B 1 291 ? 5.277 -13.773 3.039 1 85.38 291 ARG B O 1
ATOM 4603 N N . ASN B 1 292 ? 5.836 -11.648 3.055 1 87.88 292 ASN B N 1
ATOM 4604 C CA . ASN B 1 292 ? 6.957 -11.875 2.146 1 87.88 292 ASN B CA 1
ATOM 4605 C C . ASN B 1 292 ? 8.094 -12.617 2.836 1 87.88 292 ASN B C 1
ATOM 4607 O O . ASN B 1 292 ? 9.047 -13.047 2.184 1 87.88 292 ASN B O 1
ATOM 4611 N N . VAL B 1 293 ? 7.969 -12.812 4.148 1 85.62 293 VAL B N 1
ATOM 4612 C CA . VAL B 1 293 ? 8.898 -13.664 4.879 1 85.62 293 VAL B CA 1
ATOM 4613 C C . VAL B 1 293 ? 8.828 -15.094 4.344 1 85.62 293 VAL B C 1
ATOM 4615 O O . VAL B 1 293 ? 9.828 -15.805 4.324 1 85.62 293 VAL B O 1
ATOM 4618 N N . LEU B 1 294 ? 7.672 -15.445 3.844 1 77.44 294 LEU B N 1
ATOM 4619 C CA . LEU B 1 294 ? 7.43 -16.812 3.373 1 77.44 294 LEU B CA 1
ATOM 4620 C C . LEU B 1 294 ? 8.078 -17.031 2.012 1 77.44 294 LEU B C 1
ATOM 4622 O O . LEU B 1 294 ? 8.211 -18.172 1.567 1 77.44 294 LEU B O 1
ATOM 4626 N N . SER B 1 295 ? 8.469 -16.031 1.327 1 72.88 295 SER B N 1
ATOM 4627 C CA . SER B 1 295 ? 9.039 -16.156 -0.01 1 72.88 295 SER B CA 1
ATOM 4628 C C . SER B 1 295 ? 10.562 -16.141 0.035 1 72.88 295 SER B C 1
ATOM 4630 O O . SER B 1 295 ? 11.219 -16.078 -1.008 1 72.88 295 SER B O 1
ATOM 4632 N N . GLN B 1 296 ? 11.078 -16.125 1.16 1 70.62 296 GLN B N 1
ATOM 4633 C CA . GLN B 1 296 ? 12.539 -16.109 1.271 1 70.62 296 GLN B CA 1
ATOM 4634 C C . GLN B 1 296 ? 13.117 -17.516 1.252 1 70.62 296 GLN B C 1
ATOM 4636 O O . GLN B 1 296 ? 12.461 -18.469 1.674 1 70.62 296 GLN B O 1
#

Solvent-accessible surface area (backbone atoms only — not comparable to full-atom values): 30881 Å² total; per-residue (Å²): 132,84,79,77,76,76,75,74,76,75,74,75,71,73,50,72,66,53,50,51,48,50,52,49,52,52,50,50,50,51,51,53,51,50,49,47,52,52,49,50,52,48,50,53,55,48,51,54,47,45,54,50,47,52,22,19,47,51,24,47,51,52,50,49,44,55,49,41,34,48,20,28,31,74,49,61,58,78,41,67,21,41,31,30,47,83,18,40,30,42,38,34,23,29,33,75,40,89,57,64,44,26,32,32,28,81,83,33,46,53,52,68,35,62,78,34,76,43,27,39,27,48,83,61,94,79,55,51,76,70,16,47,67,48,50,91,83,67,80,70,40,26,51,48,55,49,54,50,50,50,52,27,56,58,41,75,39,52,38,63,29,29,41,35,26,67,88,78,66,48,67,50,76,45,39,39,49,46,65,52,92,81,43,32,36,40,29,44,68,65,73,58,38,84,52,71,38,63,23,75,45,66,21,31,37,34,50,44,48,35,45,32,39,36,66,54,96,37,27,35,29,42,23,54,65,78,36,72,84,26,40,23,60,54,36,73,49,30,80,40,55,42,38,35,38,29,32,72,89,66,51,74,32,39,60,41,41,52,86,92,51,44,48,62,44,56,55,29,39,38,40,36,43,27,33,55,56,95,91,42,74,49,74,51,73,51,66,34,32,45,54,38,46,75,74,106,133,83,78,77,77,77,77,74,76,76,74,75,72,74,50,71,66,54,49,51,50,50,50,49,51,50,50,50,50,49,52,52,51,49,49,47,51,52,48,51,52,49,50,54,54,49,51,56,47,47,54,50,48,53,22,18,48,52,24,47,50,52,50,49,43,55,50,42,34,48,20,28,31,75,51,61,59,79,41,66,21,38,32,30,48,86,18,37,30,41,38,33,24,28,34,76,39,88,55,64,44,25,32,33,27,82,85,32,45,52,51,68,36,62,79,35,76,42,27,39,28,46,83,62,93,78,55,52,77,70,18,46,69,48,47,89,84,67,82,70,38,26,50,48,56,49,53,51,51,51,50,27,58,57,41,76,39,50,37,63,29,30,42,38,24,68,89,78,65,49,66,47,75,45,39,38,49,46,66,52,91,82,42,32,37,42,28,44,68,64,71,60,38,85,52,70,38,64,24,75,46,66,22,31,36,33,50,45,48,36,44,32,39,36,68,53,95,39,26,35,29,41,23,54,64,77,35,72,83,26,41,24,60,53,37,73,47,28,79,42,56,41,39,34,38,28,30,72,87,67,52,75,32,42,61,40,42,51,86,90,50,44,47,61,44,56,53,30,39,38,40,36,42,26,34,54,57,95,90,42,76,50,74,52,72,49,66,34,33,44,56,39,47,76,75,105

Secondary structure (DSSP, 8-state):
---------------HHHHHHHHHHHHHHHHHHHHHHHHHHHHHHHHHHHHHHHHHHHHHHHHHHHHHHHTTTT--TTS--EEEETTTEEEEEEES-S--EE---TT-B-TT----EEES---SSS--GGGS---TT-SSS-HHHHHHHHHHHHTTS-EEEEEEETTTTEEEEEEEEEE-TTSSEEEE-S----S-B-TTTT-EEE-EEEEEEEEETTEEEEEETT-TTS-EEEESSEEEEEEEEEETTS-EESSB-STT--GGGEEEEEEEEEEEETTEEEEEEEEE--GGGGG-/---------------HHHHHHHHHHHHHHHHHHHHHHHHHHHHHHHHHHHHHHHHHHHHHHHHHHHHHHHTTTT--TTS--EEEETTTEEEEEEES-S--EE---TT-B-TT----EEES---SSS--GGGS---TT-SSS-HHHHHHHHHHHHTTS-EEEEEEETTTTEEEEEEEEEE-TTSSEEEE-S----S-B-TTTT-EEE-EEEEEEEEETTEEEEEETT-TTS-EEEESSEEEEEEEEEETTS-EESSB-STT--GGGEEEEEEEEEEEETTEEEEEEEEE--GGGGG-

Foldseek 3Di:
DPPPPPPPPPPPPQDPVRVVVVVVVVVVVVVVVVVVVVVVVVVVVQVVVVVVQVVLVVVLVVVVQVQLQAFQALHDQLALQWWFDQQFKIKHKYFPDNFKFWFQDQAFAAAFDWDFKTFRADDDDDADPRRHADDPPPPQARPSLVVVCVVCVVVPQKAKKKKAASVVGDMAIFIWRDDDPNNGITGTDDDGHHHTDHNRGRIMMGNMWMWMWGDDPQFTWTDIRPPPVDTDTRHHQWPDKGKWFQFPVGDIGNGARDRPGTPLRTPWMKIKIWGDGPRDIDIDIDIHHHNCSVVD/DDDPPPPPPPPPPQDPVRVVVVVVVVVVVVVVVVVVVVVVVVVVVQVVVVVVQVVLVVVLVVVVQVQLQAFQALHDQLALQWWFDQQFKIKHKYFPDNFKFWFQDQAFAAAFDWDFKTFRADDDDDADPRRHADDPPPPQARPSLVVVCVVCVVVPQKAKKKKAASVVGDMAIFIWRDDDPNNGITGTDDDGHHHTDHNRGRIMMGNMWMWMWGDDPQFTWTDIRPPPVDTDTRHHQWPDKGKWFQFPVGDIGNGARDRPGTPLRTPWMKIKIWGDGPRDIDIDIDIHHHNCSVVD